Protein AF-A0A5C5FPB5-F1 (afdb_monomer_lite)

Organism: NCBI:txid5288

Secondary structure (DSSP, 8-state):
-HHHHHIIIIIHHHTB-SSHHHHHHHTSSSSPPSB-TTSHHHHHHHHHHHHHHT--HHHHHHHHHHHHHHHTT-HHHHS-----SHHHHHHHHHTT-HHHHHHHHHH----SSSPPPHHHHHHHHHHHHHHTT-HHHHHHHHHHHHHHHHHHT-HHHHHHHHHHHHHHHHH-----TT---------SS--HHHHHHHHHHHHHH-TTS-HHHHHHHHHHHHHHHHHHHS--GGGSSSS--S---------------STTHHHHHHHHHHHHHHHHHHTT-HHHHHHHHHHHHHHHHHS-TTT-HHHHHHHHHHHHGGGHHHHHHHHHHHHHHHHTS--HHHHHHHHHSS---HHHHHHHHHHHHHHHHHHT-HHHHHHHHHHHHHHHHHHH--HHHHHHHHHHHHHTHHHHHTS---TTHHHHHHHHHHHHHHHHHHHHHGGGS-HHHHHHHHHHHHHHHHHTT-HHHHHHHHHHHHHHHHHHHHHS-S-HHHHHHHHHHHHHHHHHHHHHHHHHHHHHHHHHHHHHHHHHHHHHHHHHHHHHHT-

Radius of gyration: 31.81 Å; chains: 1; bounding box: 80×72×95 Å

InterPro domains:
  IPR026000 Anaphase-promoting complex subunit 5 domain [PF12862] (95-169)
  IPR037679 Anaphase-promoting complex subunit 5 [PTHR12830] (118-334)

Structure (mmCIF, N/CA/C/O backbone):
data_AF-A0A5C5FPB5-F1
#
_entry.id   AF-A0A5C5FPB5-F1
#
loop_
_atom_site.group_PDB
_atom_site.id
_atom_site.type_symbol
_atom_site.label_atom_id
_atom_site.label_alt_id
_atom_site.label_comp_id
_atom_site.label_asym_id
_atom_site.label_entity_id
_atom_site.label_seq_id
_atom_site.pdbx_PDB_ins_code
_atom_site.Cartn_x
_atom_site.Cartn_y
_atom_site.Cartn_z
_atom_site.occupancy
_atom_site.B_iso_or_equiv
_atom_site.auth_seq_id
_atom_site.auth_comp_id
_atom_site.auth_asym_id
_atom_site.auth_atom_id
_atom_site.pdbx_PDB_model_num
ATOM 1 N N . MET A 1 1 ? -7.546 -26.804 40.940 1.00 67.00 1 MET A N 1
ATOM 2 C CA . MET A 1 1 ? -8.478 -25.765 40.457 1.00 67.00 1 MET A CA 1
ATOM 3 C C . MET A 1 1 ? -8.857 -24.824 41.592 1.00 67.00 1 MET A C 1
ATOM 5 O O . MET A 1 1 ? -8.476 -23.665 41.518 1.00 67.00 1 MET A O 1
ATOM 9 N N . ASP A 1 2 ? -9.492 -25.316 42.661 1.00 77.19 2 ASP A N 1
ATOM 10 C CA . ASP A 1 2 ? -10.016 -24.472 43.752 1.00 77.19 2 ASP A CA 1
ATOM 11 C C . ASP A 1 2 ? -8.972 -23.568 44.424 1.00 77.19 2 ASP A C 1
ATOM 13 O O . ASP A 1 2 ? -9.233 -22.382 44.590 1.00 77.19 2 ASP A O 1
ATOM 17 N N . GLU A 1 3 ? -7.766 -24.066 44.726 1.00 83.00 3 GLU A N 1
ATOM 18 C CA . GLU A 1 3 ? -6.701 -23.239 45.327 1.00 83.00 3 GLU A CA 1
ATOM 19 C C . GLU A 1 3 ? -6.194 -22.131 44.391 1.00 83.00 3 GLU A C 1
ATOM 21 O O . GLU A 1 3 ? -5.996 -20.996 44.818 1.00 83.00 3 GLU A O 1
ATOM 26 N N . ALA A 1 4 ? -6.026 -22.426 43.100 1.00 75.19 4 ALA A N 1
ATOM 27 C CA . ALA A 1 4 ? -5.543 -21.452 42.121 1.00 75.19 4 ALA A CA 1
ATOM 28 C C . ALA A 1 4 ? -6.598 -20.376 41.824 1.00 75.19 4 ALA A C 1
ATOM 30 O O . ALA A 1 4 ? -6.276 -19.191 41.742 1.00 75.19 4 ALA A O 1
ATOM 31 N N . LEU A 1 5 ? -7.870 -20.774 41.711 1.00 78.94 5 LEU A N 1
ATOM 32 C CA . LEU A 1 5 ? -8.979 -19.837 41.544 1.00 78.94 5 LEU A CA 1
ATOM 33 C C . LEU A 1 5 ? -9.144 -18.966 42.790 1.00 78.94 5 LEU A C 1
ATOM 35 O O . LEU A 1 5 ? -9.253 -17.750 42.662 1.00 78.94 5 LEU A O 1
ATOM 39 N N . HIS A 1 6 ? -9.069 -19.570 43.979 1.00 82.75 6 HIS A N 1
ATOM 40 C CA . HIS A 1 6 ? -9.089 -18.857 45.252 1.00 82.75 6 HIS A CA 1
ATOM 41 C C . HIS A 1 6 ? -7.954 -17.831 45.343 1.00 82.75 6 HIS A C 1
ATOM 43 O O . HIS A 1 6 ? -8.187 -16.687 45.735 1.00 82.75 6 HIS A O 1
ATOM 49 N N . TRP A 1 7 ? -6.740 -18.199 44.928 1.00 84.44 7 TRP A N 1
ATOM 50 C CA . TRP A 1 7 ? -5.609 -17.278 44.884 1.00 84.44 7 TRP A CA 1
ATOM 51 C C . TRP A 1 7 ? -5.889 -16.080 43.964 1.00 84.44 7 TRP A C 1
ATOM 53 O O . TRP A 1 7 ? -5.761 -14.930 44.382 1.00 84.44 7 TRP A O 1
ATOM 63 N N . VAL A 1 8 ? -6.353 -16.323 42.733 1.00 78.50 8 VAL A N 1
ATOM 64 C CA . VAL A 1 8 ? -6.643 -15.257 41.754 1.00 78.50 8 VAL A CA 1
ATOM 65 C C . VAL A 1 8 ? -7.788 -14.348 42.214 1.00 78.50 8 VAL A C 1
ATOM 67 O O . VAL A 1 8 ? -7.731 -13.133 42.011 1.00 78.50 8 VAL A O 1
ATOM 70 N N . THR A 1 9 ? -8.834 -14.896 42.836 1.00 78.81 9 THR A N 1
ATOM 71 C CA . THR A 1 9 ? -10.000 -14.102 43.244 1.00 78.81 9 THR A CA 1
ATOM 72 C C . THR A 1 9 ? -9.796 -13.377 44.567 1.00 78.81 9 THR A C 1
ATOM 74 O O . THR A 1 9 ? -10.288 -12.255 44.710 1.00 78.81 9 THR A O 1
ATOM 77 N N . ASN A 1 10 ? -9.085 -13.990 45.518 1.00 82.94 10 ASN A N 1
ATOM 78 C CA . ASN A 1 10 ? -9.003 -13.507 46.896 1.00 82.94 10 ASN A CA 1
ATOM 79 C C . ASN A 1 10 ? -7.610 -12.983 47.252 1.00 82.94 10 ASN A C 1
ATOM 81 O O . ASN A 1 10 ? -7.511 -11.865 47.750 1.00 82.94 10 ASN A O 1
ATOM 85 N N . GLU A 1 11 ? -6.536 -13.718 46.960 1.00 83.94 11 GLU A N 1
ATOM 86 C CA . GLU A 1 11 ? -5.175 -13.303 47.340 1.00 83.94 11 GLU A CA 1
ATOM 87 C C . GLU A 1 11 ? -4.583 -12.257 46.394 1.00 83.94 11 GLU A C 1
ATOM 89 O O . GLU A 1 11 ? -3.976 -11.291 46.841 1.00 83.94 11 GLU A O 1
ATOM 94 N N . ALA A 1 12 ? -4.825 -12.340 45.086 1.00 82.06 12 ALA A N 1
ATOM 95 C CA . ALA A 1 12 ? -4.321 -11.328 44.157 1.00 82.06 12 ALA A CA 1
ATOM 96 C C . ALA A 1 12 ? -4.892 -9.926 44.454 1.00 82.06 12 ALA A C 1
ATOM 98 O O . ALA A 1 12 ? -4.258 -8.913 44.157 1.00 82.06 12 ALA A O 1
ATOM 99 N N . ARG A 1 13 ? -6.075 -9.851 45.083 1.00 82.56 13 ARG A N 1
ATOM 100 C CA . ARG A 1 13 ? -6.677 -8.589 45.534 1.00 82.56 13 ARG A CA 1
ATOM 101 C C . ARG A 1 13 ? -5.964 -7.986 46.737 1.00 82.56 13 ARG A C 1
ATOM 103 O O . ARG A 1 13 ? -5.945 -6.766 46.838 1.00 82.56 13 ARG A O 1
ATOM 110 N N . THR A 1 14 ? -5.369 -8.796 47.615 1.00 84.44 14 THR A N 1
ATOM 111 C CA . THR A 1 14 ? -4.646 -8.293 48.797 1.00 84.44 14 THR A CA 1
ATOM 112 C C . THR A 1 14 ? -3.291 -7.684 48.435 1.00 84.44 14 THR A C 1
ATOM 114 O O . THR A 1 14 ? -2.722 -6.937 49.226 1.00 84.44 14 THR A O 1
ATOM 117 N N . LEU A 1 15 ? -2.805 -7.921 47.209 1.00 83.94 15 LEU A N 1
ATOM 118 C CA . LEU A 1 15 ? -1.592 -7.295 46.683 1.00 83.94 15 LEU A CA 1
ATOM 119 C C . LEU A 1 15 ? -1.744 -5.782 46.444 1.00 83.94 15 LEU A C 1
ATOM 121 O O . LEU A 1 15 ? -0.731 -5.092 46.347 1.00 83.94 15 LEU A O 1
ATOM 125 N N . VAL A 1 16 ? -2.977 -5.266 46.336 1.00 86.06 16 VAL A N 1
ATOM 126 C CA . VAL A 1 16 ? -3.274 -3.852 46.052 1.00 86.06 16 VAL A CA 1
ATOM 127 C C . VAL A 1 16 ? -4.204 -3.279 47.121 1.00 86.06 16 VAL A C 1
ATOM 129 O O . VAL A 1 16 ? -5.183 -3.914 47.502 1.00 86.06 16 VAL A O 1
ATOM 132 N N . ALA A 1 17 ? -3.952 -2.043 47.560 1.00 81.44 17 ALA A N 1
ATOM 133 C CA . ALA A 1 17 ? -4.809 -1.374 48.537 1.00 81.44 17 ALA A CA 1
ATOM 134 C C . ALA A 1 17 ? -6.282 -1.246 48.048 1.00 81.44 17 ALA A C 1
ATOM 136 O O . ALA A 1 17 ? -6.534 -0.805 46.909 1.00 81.44 17 ALA A O 1
ATOM 137 N N . PRO A 1 18 ? -7.275 -1.605 48.889 1.00 79.06 18 PRO A N 1
ATOM 138 C CA . PRO A 1 18 ? -8.690 -1.603 48.514 1.00 79.06 18 PRO A CA 1
ATOM 139 C C . PRO A 1 18 ? -9.267 -0.197 48.297 1.00 79.06 18 PRO A C 1
ATOM 141 O O . PRO A 1 18 ? -10.140 -0.032 47.432 1.00 79.06 18 PRO A O 1
ATOM 144 N N . SER A 1 19 ? -8.721 0.832 48.947 1.00 81.19 19 SER A N 1
ATOM 145 C CA . SER A 1 19 ? -9.036 2.244 48.701 1.00 81.19 19 SER A CA 1
ATOM 146 C C . SER A 1 19 ? -7.786 3.135 48.719 1.00 81.19 19 SER A C 1
ATOM 148 O O . SER A 1 19 ? -6.705 2.692 49.102 1.00 81.19 19 SER A O 1
ATOM 150 N N . ASP A 1 20 ? -7.933 4.378 48.252 1.00 76.94 20 ASP A N 1
ATOM 151 C CA . ASP A 1 20 ? -6.861 5.385 48.299 1.00 76.94 20 ASP A CA 1
ATOM 152 C C . ASP A 1 20 ? -6.576 5.795 49.763 1.00 76.94 20 ASP A C 1
ATOM 154 O O . ASP A 1 20 ? -5.428 6.023 50.133 1.00 76.94 20 ASP A O 1
ATOM 158 N N . ASP A 1 21 ? -7.605 5.798 50.620 1.00 76.75 21 ASP A N 1
ATOM 159 C CA . ASP A 1 21 ? -7.474 6.059 52.061 1.00 76.75 21 ASP A CA 1
ATOM 160 C C . ASP A 1 21 ? -6.740 4.910 52.779 1.00 76.75 21 ASP A C 1
ATOM 162 O O . ASP A 1 21 ? -5.916 5.143 53.672 1.00 76.75 21 ASP A O 1
ATOM 166 N N . ASP A 1 22 ? -6.973 3.669 52.329 1.00 71.88 22 ASP A N 1
ATOM 167 C CA . ASP A 1 22 ? -6.250 2.480 52.792 1.00 71.88 22 ASP A CA 1
ATOM 168 C C . ASP A 1 22 ? -4.789 2.493 52.331 1.00 71.88 22 ASP A C 1
ATOM 170 O O . ASP A 1 22 ? -3.917 2.011 53.039 1.00 71.88 22 ASP A O 1
ATOM 174 N N . GLU A 1 23 ? -4.476 3.074 51.171 1.00 72.31 23 GLU A N 1
ATOM 175 C CA . GLU A 1 23 ? -3.092 3.204 50.695 1.00 72.31 23 GLU A CA 1
ATOM 176 C C . GLU A 1 23 ? -2.267 4.107 51.628 1.00 72.31 23 GLU A C 1
ATOM 178 O O . GLU A 1 23 ? -1.117 3.795 51.947 1.00 72.31 23 GLU A O 1
ATOM 183 N N . VAL A 1 24 ? -2.874 5.178 52.150 1.00 71.88 24 VAL A N 1
ATOM 184 C CA . VAL A 1 24 ? -2.238 6.091 53.113 1.00 71.88 24 VAL A CA 1
ATOM 185 C C . VAL A 1 24 ? -2.107 5.452 54.499 1.00 71.88 24 VAL A C 1
ATOM 187 O O . VAL A 1 24 ? -1.063 5.583 55.137 1.00 71.88 24 VAL A O 1
ATOM 190 N N . THR A 1 25 ? -3.126 4.727 54.969 1.00 70.25 25 THR A N 1
ATOM 191 C CA . THR A 1 25 ? -3.086 4.058 56.285 1.00 70.25 25 THR A CA 1
ATOM 192 C C . THR A 1 25 ? -2.199 2.813 56.294 1.00 70.25 25 THR A C 1
ATOM 194 O O . THR A 1 25 ? -1.469 2.593 57.259 1.00 70.25 25 THR A O 1
ATOM 197 N N . LEU A 1 26 ? -2.173 2.033 55.212 1.00 65.50 26 LEU A N 1
ATOM 198 C CA . LEU A 1 26 ? -1.295 0.867 55.071 1.00 65.50 26 LEU A CA 1
ATOM 199 C C . LEU A 1 26 ? 0.171 1.253 54.837 1.00 65.50 26 LEU A C 1
ATOM 201 O O . LEU A 1 26 ? 1.062 0.477 55.163 1.00 65.50 26 LEU A O 1
ATOM 205 N N . SER A 1 27 ? 0.447 2.470 54.357 1.00 63.41 27 SER A N 1
ATOM 206 C CA . SER A 1 27 ? 1.814 3.017 54.328 1.00 63.41 27 SER A CA 1
ATOM 207 C C . SER A 1 27 ? 2.401 3.233 55.734 1.00 63.41 27 SER A C 1
ATOM 209 O O . SER A 1 27 ? 3.614 3.379 55.874 1.00 63.41 27 SER A O 1
ATOM 211 N N . LEU A 1 28 ? 1.559 3.251 56.776 1.00 69.19 28 LEU A N 1
ATOM 212 C CA . LEU A 1 28 ? 1.952 3.476 58.171 1.00 69.19 28 LEU A CA 1
ATOM 213 C C . LEU A 1 28 ? 2.033 2.180 59.003 1.00 69.19 28 LEU A C 1
ATOM 215 O O . LEU A 1 28 ? 2.631 2.200 60.080 1.00 69.19 28 LEU A O 1
ATOM 219 N N . HIS A 1 29 ? 1.483 1.056 58.521 1.00 58.50 29 HIS A N 1
ATOM 220 C CA . HIS A 1 29 ? 1.505 -0.236 59.217 1.00 58.50 29 HIS A CA 1
ATOM 221 C C . HIS A 1 29 ? 2.275 -1.308 58.422 1.00 58.50 29 HIS A C 1
ATOM 223 O O . HIS A 1 29 ? 1.871 -1.656 57.316 1.00 58.50 29 HIS A O 1
ATOM 229 N N . PRO A 1 30 ? 3.367 -1.878 58.967 1.00 68.56 30 PRO A N 1
ATOM 230 C CA . PRO A 1 30 ? 4.085 -2.959 58.306 1.00 68.56 30 PRO A CA 1
ATOM 231 C C . PRO A 1 30 ? 3.373 -4.321 58.464 1.00 68.56 30 PRO A C 1
ATOM 233 O O . PRO A 1 30 ? 2.925 -4.640 59.568 1.00 68.56 30 PRO A O 1
ATOM 236 N N . PRO A 1 31 ? 3.345 -5.161 57.407 1.00 62.97 31 PRO A N 1
ATOM 237 C CA . PRO A 1 31 ? 3.920 -4.915 56.082 1.00 62.97 31 PRO A CA 1
ATOM 238 C C . PRO A 1 31 ? 2.955 -4.137 55.159 1.00 62.97 31 PRO A C 1
ATOM 240 O O . PRO A 1 31 ? 1.788 -4.519 55.050 1.00 62.97 31 PRO A O 1
ATOM 243 N N . PRO A 1 32 ? 3.427 -3.086 54.458 1.00 63.94 32 PRO A N 1
ATOM 244 C CA . PRO A 1 32 ? 2.607 -2.400 53.467 1.00 63.94 32 PRO A CA 1
ATOM 245 C C . PRO A 1 32 ? 2.263 -3.353 52.308 1.00 63.94 32 PRO A C 1
ATOM 247 O O . PRO A 1 32 ? 3.053 -4.254 51.998 1.00 63.94 32 PRO A O 1
ATOM 250 N N . PRO A 1 33 ? 1.110 -3.164 51.640 1.00 70.25 33 PRO A N 1
ATOM 251 C CA . PRO A 1 33 ? 0.765 -3.923 50.450 1.00 70.25 33 PRO A CA 1
ATOM 252 C C . PRO A 1 33 ? 1.872 -3.766 49.398 1.00 70.25 33 PRO A C 1
ATOM 254 O O . PRO A 1 33 ? 2.423 -2.674 49.231 1.00 70.25 33 PRO A O 1
ATOM 257 N N . PRO A 1 34 ? 2.210 -4.842 48.674 1.00 76.38 34 PRO A N 1
ATOM 258 C CA . PRO A 1 34 ? 3.367 -4.853 47.788 1.00 76.38 34 PRO A CA 1
ATOM 259 C C . PRO A 1 34 ? 3.212 -3.926 46.577 1.00 76.38 34 PRO A C 1
ATOM 261 O O . PRO A 1 34 ? 4.221 -3.531 45.994 1.00 76.38 34 PRO A O 1
ATOM 264 N N . LEU A 1 35 ? 1.981 -3.571 46.180 1.00 85.62 35 LEU A N 1
ATOM 265 C CA . LEU A 1 35 ? 1.717 -2.748 4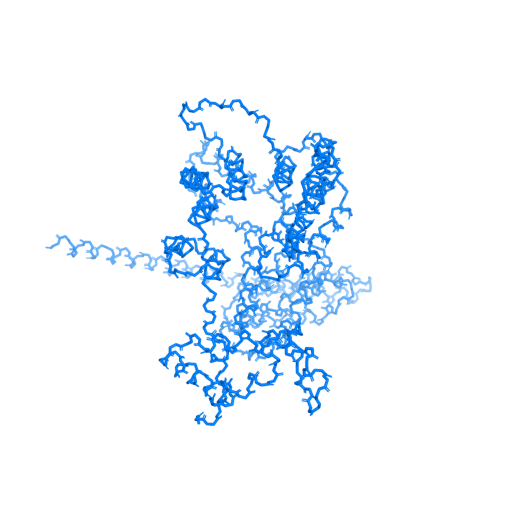5.001 1.00 85.62 35 LEU A CA 1
ATOM 266 C C . LEU A 1 35 ? 0.892 -1.499 45.326 1.00 85.62 35 LEU A C 1
ATOM 268 O O . LEU A 1 35 ? -0.227 -1.575 45.835 1.00 85.62 35 LEU A O 1
ATOM 272 N N . LEU A 1 36 ? 1.421 -0.347 44.905 1.00 83.81 36 LEU A N 1
ATOM 273 C CA . LEU A 1 36 ? 0.688 0.918 44.897 1.00 83.81 36 LEU A CA 1
ATOM 274 C C . LEU A 1 36 ? -0.495 0.838 43.931 1.00 83.81 36 LEU A C 1
ATOM 276 O O . LEU A 1 36 ? -0.374 0.341 42.805 1.00 83.81 36 LEU A O 1
ATOM 280 N N . ARG A 1 37 ? -1.631 1.396 44.330 1.00 83.56 37 ARG A N 1
ATOM 281 C CA . ARG A 1 37 ? -2.898 1.338 43.594 1.00 83.56 37 ARG A CA 1
ATOM 282 C C . ARG A 1 37 ? -2.861 2.137 42.297 1.00 83.56 37 ARG A C 1
ATOM 284 O O . ARG A 1 37 ? -3.472 1.727 41.307 1.00 83.56 37 ARG A O 1
ATOM 291 N N . ALA A 1 38 ? -2.135 3.253 42.307 1.00 82.25 38 ALA A N 1
ATOM 292 C CA . ALA A 1 38 ? -1.908 4.103 41.141 1.00 82.25 38 ALA A CA 1
ATOM 293 C C . ALA A 1 38 ? -0.776 3.594 40.230 1.00 82.25 38 ALA A C 1
ATOM 295 O O . ALA A 1 38 ? -0.598 4.116 39.126 1.00 82.25 38 ALA A O 1
ATOM 296 N N . SER A 1 39 ? -0.007 2.584 40.660 1.00 85.69 39 SER A N 1
ATOM 297 C CA . SER A 1 39 ? 1.022 1.999 39.801 1.00 85.69 39 SER A CA 1
ATOM 298 C C . SER A 1 39 ? 0.383 1.301 38.592 1.00 85.69 39 SER A C 1
ATOM 300 O O . SER A 1 39 ? -0.723 0.762 38.701 1.00 85.69 39 SER A O 1
ATOM 302 N N . PRO A 1 40 ? 1.069 1.243 37.435 1.00 81.12 40 PRO A N 1
ATOM 303 C CA . PRO A 1 40 ? 0.577 0.505 36.272 1.00 81.12 40 PRO A CA 1
ATOM 304 C C . PRO A 1 40 ? 0.219 -0.954 36.593 1.00 81.12 40 PRO A C 1
ATOM 306 O O . PRO A 1 40 ? -0.781 -1.466 36.091 1.00 81.12 40 PRO A O 1
ATOM 309 N N . LEU A 1 41 ? 0.996 -1.603 37.469 1.00 85.19 41 LEU A N 1
ATOM 310 C CA . LEU A 1 41 ? 0.765 -2.985 37.883 1.00 85.19 41 LEU A CA 1
ATOM 311 C C . LEU A 1 41 ? -0.443 -3.108 38.826 1.00 85.19 41 LEU A C 1
ATOM 313 O O . LEU A 1 41 ? -1.271 -3.995 38.641 1.00 85.19 41 LEU A O 1
ATOM 317 N N . GLY A 1 42 ? -0.611 -2.177 39.770 1.00 86.56 42 GLY A N 1
ATOM 318 C CA . GLY A 1 42 ? -1.796 -2.117 40.632 1.00 86.56 42 GLY A CA 1
ATOM 319 C C . GLY A 1 42 ? -3.088 -1.872 39.844 1.00 86.56 42 GLY A C 1
ATOM 320 O O . GLY A 1 42 ? -4.103 -2.528 40.085 1.00 86.56 42 GLY A O 1
ATOM 321 N N . LEU A 1 43 ? -3.044 -0.995 38.834 1.00 83.25 43 LEU A N 1
ATOM 322 C CA . LEU A 1 43 ? -4.158 -0.777 37.905 1.00 83.25 43 LEU A CA 1
ATOM 323 C C . LEU A 1 43 ? -4.487 -2.033 37.092 1.00 83.25 43 LEU A C 1
ATOM 325 O O . LEU A 1 43 ? -5.665 -2.343 36.901 1.00 83.25 43 LEU A O 1
ATOM 329 N N . PHE A 1 44 ? -3.466 -2.760 36.631 1.00 86.81 44 PHE A N 1
ATOM 330 C CA . PHE A 1 44 ? -3.646 -4.026 35.925 1.00 86.81 44 PHE A CA 1
ATOM 331 C C . PHE A 1 44 ? -4.332 -5.068 36.815 1.00 86.81 44 PHE A C 1
ATOM 333 O O . PHE A 1 44 ? -5.389 -5.571 36.440 1.00 86.81 44 PHE A O 1
ATOM 340 N N . VAL A 1 45 ? -3.799 -5.331 38.014 1.00 87.50 45 VAL A N 1
ATOM 341 C CA . VAL A 1 45 ? -4.361 -6.312 38.961 1.00 87.50 45 VAL A CA 1
ATOM 342 C C . VAL A 1 45 ? -5.809 -5.969 39.313 1.00 87.50 45 VAL A C 1
ATOM 344 O O . VAL A 1 45 ? -6.679 -6.836 39.249 1.00 87.50 45 VAL A O 1
ATOM 347 N N . ARG A 1 46 ? -6.115 -4.692 39.584 1.00 86.19 46 ARG A N 1
ATOM 348 C CA . ARG A 1 46 ? -7.490 -4.239 39.860 1.00 86.19 46 ARG A CA 1
ATOM 349 C C . ARG A 1 46 ? -8.425 -4.447 38.677 1.00 86.19 46 ARG A C 1
ATOM 351 O O . ARG A 1 46 ? -9.542 -4.927 38.859 1.00 86.19 46 ARG A O 1
ATOM 358 N N . ARG A 1 47 ? -7.993 -4.088 37.465 1.00 86.19 47 ARG A N 1
ATOM 359 C CA . ARG A 1 47 ? -8.801 -4.273 36.253 1.00 86.19 47 ARG A CA 1
ATOM 360 C C . ARG A 1 47 ? -9.078 -5.753 36.003 1.00 86.19 47 ARG A C 1
ATOM 362 O O . ARG A 1 47 ? -10.211 -6.098 35.673 1.00 86.19 47 ARG A O 1
ATOM 369 N N . THR A 1 48 ? -8.082 -6.612 36.188 1.00 84.81 48 THR A N 1
ATOM 370 C CA . THR A 1 48 ? -8.222 -8.064 36.040 1.00 84.81 48 THR A CA 1
ATOM 371 C C . THR A 1 48 ? -9.162 -8.632 37.100 1.00 84.81 48 THR A C 1
ATOM 373 O O . THR A 1 48 ? -10.101 -9.337 36.749 1.00 84.81 48 THR A O 1
ATOM 376 N N . ALA A 1 49 ? -9.005 -8.242 38.367 1.00 85.31 49 ALA A N 1
ATOM 377 C CA . ALA A 1 49 ? -9.871 -8.677 39.463 1.00 85.31 49 ALA A CA 1
ATOM 378 C C . ALA A 1 49 ? -11.335 -8.234 39.296 1.00 85.31 49 ALA A C 1
ATOM 380 O O . ALA A 1 49 ? -12.242 -8.986 39.656 1.00 85.31 49 ALA A O 1
ATOM 381 N N . LEU A 1 50 ? -11.571 -7.031 38.756 1.00 84.25 50 LEU A N 1
ATOM 382 C CA . LEU A 1 50 ? -12.909 -6.545 38.402 1.00 84.25 50 LEU A CA 1
ATOM 383 C C . LEU A 1 50 ? -13.492 -7.306 37.213 1.00 84.25 50 LEU A C 1
ATOM 385 O O . LEU A 1 50 ? -14.652 -7.695 37.261 1.00 84.25 50 LEU A O 1
ATOM 389 N N . SER A 1 51 ? -12.689 -7.543 36.173 1.00 84.50 51 SER A N 1
ATOM 390 C CA . SER A 1 51 ? -13.130 -8.301 34.996 1.00 84.50 51 SER A CA 1
ATOM 391 C C . SER A 1 51 ? -13.514 -9.726 35.391 1.00 84.50 51 SER A C 1
ATOM 393 O O . SER A 1 51 ? -14.552 -10.212 34.973 1.00 84.50 51 SER A O 1
ATOM 395 N N . PHE A 1 52 ? -12.726 -10.360 36.265 1.00 86.31 52 PHE A N 1
ATOM 396 C CA . PHE A 1 52 ? -12.996 -11.705 36.768 1.00 86.31 52 PHE A CA 1
ATOM 397 C C . PHE A 1 52 ? -14.253 -11.767 37.643 1.00 86.31 52 PHE A C 1
ATOM 399 O O . PHE A 1 52 ? -15.019 -12.716 37.552 1.00 86.31 52 PHE A O 1
ATOM 406 N N . ALA A 1 53 ? -14.500 -10.734 38.458 1.00 85.12 53 ALA A N 1
ATOM 407 C CA . ALA A 1 53 ? -15.704 -10.638 39.288 1.00 85.12 53 ALA A CA 1
ATOM 408 C C . ALA A 1 53 ? -16.999 -10.504 38.476 1.00 85.12 53 ALA A C 1
ATOM 410 O O . ALA A 1 53 ? -18.074 -10.770 39.003 1.00 85.12 53 ALA A O 1
ATOM 411 N N . GLN A 1 54 ? -16.894 -10.027 37.234 1.00 88.19 54 GLN A N 1
ATOM 412 C CA . GLN A 1 54 ? -18.019 -9.855 36.318 1.00 88.19 54 GLN A CA 1
ATOM 413 C C . GLN A 1 54 ? -18.300 -11.108 35.482 1.00 88.19 54 GLN A C 1
ATOM 415 O O . GLN A 1 54 ? -19.304 -11.127 34.775 1.00 88.19 54 GLN A O 1
ATOM 420 N N . LEU A 1 55 ? -17.432 -12.125 35.535 1.00 86.81 55 LEU A N 1
ATOM 421 C CA . LEU A 1 55 ? -17.643 -13.361 34.792 1.00 86.81 55 LEU A CA 1
ATOM 422 C C . LEU A 1 55 ? -18.774 -14.172 35.425 1.00 86.81 55 LEU A C 1
ATOM 424 O O . LEU A 1 55 ? -18.809 -14.387 36.637 1.00 86.81 55 LEU A O 1
ATOM 428 N N . GLU A 1 56 ? -19.676 -14.664 34.583 1.00 91.19 56 GLU A N 1
ATOM 429 C CA . GLU A 1 56 ? -20.601 -15.721 34.979 1.00 91.19 56 GLU A CA 1
ATOM 430 C C . GLU A 1 56 ? -19.833 -17.027 35.222 1.00 91.19 56 GLU A C 1
ATOM 432 O O . GLU A 1 56 ? -18.770 -17.252 34.643 1.00 91.19 56 GLU A O 1
ATOM 437 N N . PHE A 1 57 ? -20.389 -17.935 36.029 1.00 88.06 57 PHE A N 1
ATOM 438 C CA . PHE A 1 57 ? -19.740 -19.215 36.341 1.00 88.06 57 PHE A CA 1
ATOM 439 C C . PHE A 1 57 ? -19.356 -20.015 35.082 1.00 88.06 57 PHE A C 1
ATOM 441 O O . PHE A 1 57 ? -18.269 -20.586 35.014 1.00 88.06 57 PHE A O 1
ATOM 448 N N . SER A 1 58 ? -20.211 -20.002 34.054 1.00 88.38 58 SER A N 1
ATOM 449 C CA . SER A 1 58 ? -19.935 -20.603 32.741 1.00 88.38 58 SER A CA 1
ATOM 450 C C . SER A 1 58 ? -18.694 -19.996 32.075 1.00 88.38 58 SER A C 1
ATOM 452 O O . SER A 1 58 ? -17.814 -20.724 31.623 1.00 88.38 58 SER A O 1
ATOM 454 N N . GLN A 1 59 ? -18.578 -18.668 32.078 1.00 87.06 59 GLN A N 1
ATOM 455 C CA . GLN A 1 59 ? -17.446 -17.937 31.509 1.00 87.06 59 GLN A CA 1
ATOM 456 C C . GLN A 1 59 ? -16.159 -18.159 32.313 1.00 87.06 59 GLN A C 1
ATOM 458 O O . GLN A 1 59 ? -15.074 -18.226 31.738 1.00 87.06 59 GLN A O 1
ATOM 463 N N . THR A 1 60 ? -16.260 -18.307 33.638 1.00 88.38 60 THR A N 1
ATOM 464 C CA . THR A 1 60 ? -15.127 -18.673 34.497 1.00 88.38 60 THR A CA 1
ATOM 465 C C . THR A 1 60 ? -14.593 -20.066 34.157 1.00 88.38 60 THR A C 1
ATOM 467 O O . THR A 1 60 ? -13.377 -20.239 34.076 1.00 88.38 60 THR A O 1
ATOM 470 N N . LEU A 1 61 ? -15.476 -21.041 33.908 1.00 87.88 61 LEU A N 1
ATOM 471 C CA . LEU A 1 61 ? -15.080 -22.384 33.467 1.00 87.88 61 LEU A CA 1
ATOM 472 C C . LEU A 1 61 ? -14.426 -22.362 32.078 1.00 87.88 61 LEU A C 1
ATOM 474 O O . LEU A 1 61 ? -13.400 -23.010 31.880 1.00 87.88 61 LEU A O 1
ATOM 478 N N . GLU A 1 62 ? -14.968 -21.589 31.132 1.00 88.12 62 GLU A N 1
ATOM 479 C CA . GLU A 1 62 ? -14.355 -21.410 29.807 1.00 88.12 62 GLU A CA 1
ATOM 480 C C . GLU A 1 62 ? -12.963 -20.772 29.896 1.00 88.12 62 GLU A C 1
ATOM 482 O O . GLU A 1 62 ? -12.025 -21.224 29.235 1.00 88.12 62 GLU A O 1
ATOM 487 N N . TRP A 1 63 ? -12.814 -19.740 30.731 1.00 88.69 63 TRP A N 1
ATOM 488 C CA . TRP A 1 63 ? -11.528 -19.098 30.986 1.00 88.69 63 TRP A CA 1
ATOM 489 C C . TRP A 1 63 ? -10.522 -20.077 31.598 1.00 88.69 63 TRP A C 1
ATOM 491 O O . TRP A 1 63 ? -9.382 -20.132 31.141 1.00 88.69 63 TRP A O 1
ATOM 501 N N . TRP A 1 64 ? -10.943 -20.883 32.578 1.00 89.94 64 TRP A N 1
ATOM 502 C CA . TRP A 1 64 ? -10.086 -21.888 33.208 1.00 89.94 64 TRP A CA 1
ATOM 503 C C . TRP A 1 64 ? -9.631 -22.957 32.206 1.00 89.94 64 TRP A C 1
ATOM 505 O O . TRP A 1 64 ? -8.442 -23.242 32.114 1.00 89.94 64 TRP A O 1
ATOM 515 N N . GLY A 1 65 ? -10.540 -23.475 31.374 1.00 90.31 65 GLY A N 1
ATOM 516 C CA . GLY A 1 65 ? -10.182 -24.433 30.324 1.00 90.31 65 GLY A CA 1
ATOM 517 C C . GLY A 1 65 ? -9.282 -23.840 29.230 1.00 90.31 65 GLY A C 1
ATOM 518 O O . GLY A 1 65 ? -8.512 -24.556 28.592 1.00 90.31 65 GLY A O 1
ATOM 519 N N . ALA A 1 66 ? -9.347 -22.528 28.981 1.00 85.69 66 ALA A N 1
ATOM 520 C CA . ALA A 1 66 ? -8.369 -21.846 28.133 1.00 85.69 66 ALA A CA 1
ATOM 521 C C . ALA A 1 66 ? -7.007 -21.700 28.833 1.00 85.69 66 ALA A C 1
ATOM 523 O O . ALA A 1 66 ? -5.974 -21.891 28.197 1.00 85.69 66 ALA A O 1
ATOM 524 N N . PHE A 1 67 ? -7.001 -21.407 30.134 1.00 85.94 67 PHE A N 1
ATOM 525 C CA . PHE A 1 67 ? -5.786 -21.313 30.940 1.00 85.94 67 PHE A CA 1
ATOM 526 C C . PHE A 1 67 ? -5.038 -22.651 31.026 1.00 85.94 67 PHE A C 1
ATOM 528 O O . PHE A 1 67 ? -3.830 -22.670 30.812 1.00 85.94 67 PHE A O 1
ATOM 535 N N . GLU A 1 68 ? -5.737 -23.767 31.252 1.00 90.44 68 GLU A N 1
ATOM 536 C CA . GLU A 1 68 ? -5.128 -25.108 31.258 1.00 90.44 68 GLU A CA 1
ATOM 537 C C . GLU A 1 68 ? -4.465 -25.429 29.914 1.00 90.44 68 GLU A C 1
ATOM 539 O O . GLU A 1 68 ? -3.279 -25.747 29.873 1.00 90.44 68 GLU A O 1
ATOM 544 N N . ARG A 1 69 ? -5.179 -25.221 28.800 1.00 87.75 69 ARG A N 1
ATOM 545 C CA . ARG A 1 69 ? -4.614 -25.414 27.454 1.00 87.75 69 ARG A CA 1
ATOM 546 C C . ARG A 1 69 ? -3.392 -24.536 27.197 1.00 87.75 69 ARG A C 1
ATOM 548 O O . ARG A 1 69 ? -2.436 -24.979 26.569 1.00 87.75 69 ARG A O 1
ATOM 555 N N . TRP A 1 70 ? -3.408 -23.298 27.687 1.00 87.88 70 TRP A N 1
ATOM 556 C CA . TRP A 1 70 ? -2.251 -22.413 27.594 1.00 87.88 70 TRP A CA 1
ATOM 557 C C . TRP A 1 70 ? -1.049 -22.949 28.384 1.00 87.88 70 TRP A C 1
ATOM 559 O O . TRP A 1 70 ? 0.065 -22.949 27.859 1.00 87.88 70 TRP A O 1
ATOM 569 N N . CYS A 1 71 ? -1.265 -23.440 29.608 1.00 85.81 71 CYS A N 1
ATOM 570 C CA . CYS A 1 71 ? -0.225 -24.099 30.402 1.00 85.81 71 CYS A CA 1
ATOM 571 C C . CYS A 1 71 ? 0.336 -25.351 29.708 1.00 85.81 71 CYS A C 1
ATOM 573 O O . CYS A 1 71 ? 1.533 -25.611 29.818 1.00 85.81 71 CYS A O 1
ATOM 575 N N . ASP A 1 72 ? -0.492 -26.061 28.940 1.00 91.38 72 ASP A N 1
ATOM 576 C CA . ASP A 1 72 ? -0.089 -27.213 28.123 1.00 91.38 72 ASP A CA 1
ATOM 577 C C . ASP A 1 72 ? 0.659 -26.823 26.829 1.00 91.38 72 ASP A C 1
ATOM 579 O O . ASP A 1 72 ? 1.084 -27.689 26.062 1.00 91.38 72 ASP A O 1
ATOM 583 N N . GLY A 1 73 ? 0.857 -25.524 26.575 1.00 88.56 73 GLY A N 1
ATOM 584 C CA . GLY A 1 73 ? 1.596 -25.013 25.419 1.00 88.56 73 GLY A CA 1
ATOM 585 C C . GLY A 1 73 ? 0.744 -24.754 24.174 1.00 88.56 73 GLY A C 1
ATOM 586 O O . GLY A 1 73 ? 1.302 -24.494 23.106 1.00 88.56 73 GLY A O 1
ATOM 587 N N . ASP A 1 74 ? -0.589 -24.777 24.279 1.00 87.19 74 ASP A N 1
ATOM 588 C CA . ASP A 1 74 ? -1.476 -24.346 23.196 1.00 87.19 74 ASP A CA 1
ATOM 589 C C . ASP A 1 74 ? -1.390 -22.818 23.028 1.00 87.19 74 ASP A C 1
ATOM 591 O O . ASP A 1 74 ? -2.063 -22.035 23.709 1.00 87.19 74 ASP A O 1
ATOM 595 N N . ALA A 1 75 ? -0.538 -22.372 22.100 1.00 74.69 75 ALA A N 1
ATOM 596 C CA . ALA A 1 75 ? -0.370 -20.957 21.776 1.00 74.69 75 ALA A CA 1
ATOM 597 C C . ALA A 1 75 ? -1.689 -20.294 21.328 1.00 74.69 75 ALA A C 1
ATOM 599 O O . ALA A 1 75 ? -1.887 -19.104 21.581 1.00 74.69 75 ALA A O 1
ATOM 600 N N . ALA A 1 76 ? -2.624 -21.058 20.744 1.00 70.88 76 ALA A N 1
ATOM 601 C CA . ALA A 1 76 ? -3.930 -20.546 20.332 1.00 70.88 76 ALA A CA 1
ATOM 602 C C . ALA A 1 76 ? -4.863 -20.275 21.527 1.00 70.88 76 ALA A C 1
ATOM 604 O O . ALA A 1 76 ? -5.809 -19.498 21.408 1.00 70.88 76 ALA A O 1
ATOM 605 N N . ALA A 1 77 ? -4.597 -20.873 22.692 1.00 68.44 77 ALA A N 1
ATOM 606 C CA . ALA A 1 77 ? -5.300 -20.562 23.934 1.00 68.44 77 ALA A CA 1
ATOM 607 C C . ALA A 1 77 ? -4.745 -19.297 24.626 1.00 68.44 77 ALA A C 1
ATOM 609 O O . ALA A 1 77 ? -5.503 -18.589 25.293 1.00 68.44 77 ALA A O 1
ATOM 610 N N . ALA A 1 78 ? -3.455 -18.977 24.421 1.00 63.28 78 ALA A N 1
ATOM 611 C CA . ALA A 1 78 ? -2.806 -17.745 24.903 1.00 63.28 78 ALA A CA 1
ATOM 612 C C . ALA A 1 78 ? -3.399 -16.493 24.248 1.00 63.28 78 ALA A C 1
ATOM 614 O O . ALA A 1 78 ? -3.597 -15.447 24.874 1.00 63.28 78 ALA A O 1
ATOM 615 N N . GLU A 1 79 ? -3.682 -16.621 22.955 1.00 63.59 79 GLU A N 1
ATOM 616 C CA . GLU A 1 79 ? -4.310 -15.612 22.123 1.00 63.59 79 GLU A CA 1
ATOM 617 C C . GLU A 1 79 ? -5.818 -15.645 22.383 1.00 63.59 79 GLU A C 1
ATOM 619 O O . GLU A 1 79 ? -6.632 -15.969 21.523 1.00 63.59 79 GLU A O 1
ATOM 624 N N . GLY A 1 80 ? -6.198 -15.386 23.641 1.00 58.88 80 GLY A N 1
ATOM 625 C CA . GLY A 1 80 ? -7.590 -15.408 24.067 1.00 58.88 80 GLY A CA 1
ATOM 626 C C . GLY A 1 80 ? -8.461 -14.612 23.097 1.00 58.88 80 GLY A C 1
ATOM 627 O O . GLY A 1 80 ? -7.978 -13.679 22.454 1.00 58.88 80 GLY A O 1
ATOM 628 N N . LYS A 1 81 ? -9.756 -14.954 23.024 1.00 56.34 81 LYS A N 1
ATOM 629 C CA . LYS A 1 81 ? -10.812 -14.229 22.291 1.00 56.34 81 LYS A CA 1
ATOM 630 C C . LYS A 1 81 ? -10.958 -12.776 22.791 1.00 56.34 81 LYS A C 1
ATOM 632 O O . LYS A 1 81 ? -12.037 -12.318 23.146 1.00 56.34 81 LYS A O 1
ATOM 637 N N . ARG A 1 82 ? -9.911 -11.956 22.725 1.00 51.31 82 ARG A N 1
ATOM 638 C CA . ARG A 1 82 ? -10.062 -10.576 22.301 1.00 51.31 82 ARG A CA 1
ATOM 639 C C . ARG A 1 82 ? -10.513 -10.688 20.856 1.00 51.31 82 ARG A C 1
ATOM 641 O O . ARG A 1 82 ? -9.723 -10.528 19.932 1.00 51.31 82 ARG A O 1
ATOM 648 N N . ARG A 1 83 ? -11.806 -10.982 20.686 1.00 48.69 83 ARG A N 1
ATOM 649 C CA . ARG A 1 83 ? -12.601 -10.526 19.560 1.00 48.69 83 ARG A CA 1
ATOM 650 C C . ARG A 1 83 ? -12.414 -9.014 19.550 1.00 48.69 83 ARG A C 1
ATOM 652 O O . ARG A 1 83 ? -13.179 -8.239 20.103 1.00 48.69 83 ARG A O 1
ATOM 659 N N . ARG A 1 84 ? -11.281 -8.582 19.009 1.00 50.66 84 ARG A N 1
ATOM 660 C CA . ARG A 1 84 ? -11.223 -7.317 18.333 1.00 50.66 84 ARG A CA 1
ATOM 661 C C . ARG A 1 84 ? -12.198 -7.589 17.182 1.00 50.66 84 ARG A C 1
ATOM 663 O O . ARG A 1 84 ? -11.852 -8.306 16.256 1.00 50.66 84 ARG A O 1
ATOM 670 N N . GLU A 1 85 ? -13.432 -7.121 17.289 1.00 49.78 85 GLU A N 1
ATOM 671 C CA . GLU A 1 85 ? -14.394 -7.165 16.176 1.00 49.78 85 GLU A CA 1
ATOM 672 C C . GLU A 1 85 ? -14.072 -6.049 15.150 1.00 49.78 85 GLU A C 1
ATOM 674 O O . GLU A 1 85 ? -14.582 -6.030 14.039 1.00 49.78 85 GLU A O 1
ATOM 679 N N . GLY A 1 86 ? -13.113 -5.164 15.471 1.00 53.62 86 GLY A N 1
ATOM 680 C CA . GLY A 1 86 ? -12.523 -4.167 14.566 1.00 53.62 86 GLY A CA 1
ATOM 681 C C . GLY A 1 86 ? -11.554 -4.657 13.456 1.00 53.62 86 GLY A C 1
ATOM 682 O O . GLY A 1 86 ? -11.598 -4.087 12.366 1.00 53.62 86 GLY A O 1
ATOM 683 N N . PRO A 1 87 ? -10.659 -5.653 13.647 1.00 60.62 87 PRO A N 1
ATOM 684 C CA . PRO A 1 87 ? -9.740 -6.137 12.627 1.00 60.62 87 PRO A CA 1
ATOM 685 C C . PRO A 1 87 ? -10.416 -6.858 11.485 1.00 60.62 87 PRO A C 1
ATOM 687 O O . PRO A 1 87 ? -9.804 -6.865 10.436 1.00 60.62 87 PRO A O 1
ATOM 690 N N . ASP A 1 88 ? -11.612 -7.430 11.611 1.00 69.31 88 ASP A N 1
ATOM 691 C CA . ASP A 1 88 ? -12.192 -8.154 10.472 1.00 69.31 88 ASP A CA 1
ATOM 692 C C . ASP A 1 88 ? -12.562 -7.183 9.347 1.00 69.31 88 ASP A C 1
ATOM 694 O O . ASP A 1 88 ? -12.238 -7.432 8.188 1.00 69.31 88 ASP A O 1
ATOM 698 N N . PHE A 1 89 ? -13.109 -6.011 9.691 1.00 67.44 89 PHE A N 1
ATOM 699 C CA . PHE A 1 89 ? -13.362 -4.946 8.721 1.00 67.44 89 PHE A CA 1
ATOM 700 C C . PHE A 1 89 ? -12.063 -4.364 8.151 1.00 67.44 89 PHE A C 1
ATOM 702 O O . PHE A 1 89 ? -11.904 -4.268 6.934 1.00 67.44 89 PHE A O 1
ATOM 709 N N . ALA A 1 90 ? -11.109 -4.003 9.019 1.00 64.25 90 ALA A N 1
ATOM 710 C CA . ALA A 1 90 ? -9.826 -3.454 8.581 1.00 64.25 90 ALA A CA 1
ATOM 711 C C . ALA A 1 90 ? -9.039 -4.463 7.726 1.00 64.25 90 ALA A C 1
ATOM 713 O O . ALA A 1 90 ? -8.430 -4.086 6.732 1.00 64.25 90 ALA A O 1
ATOM 714 N N . ARG A 1 91 ? -9.097 -5.752 8.065 1.00 68.38 91 ARG A N 1
ATOM 715 C CA . ARG A 1 91 ? -8.471 -6.854 7.332 1.00 68.38 91 ARG A CA 1
ATOM 716 C C . ARG A 1 91 ? -9.158 -7.099 5.999 1.00 68.38 91 ARG A C 1
ATOM 718 O O . ARG A 1 91 ? -8.445 -7.229 5.014 1.00 68.38 91 ARG A O 1
ATOM 725 N N . ALA A 1 92 ? -10.490 -7.122 5.947 1.00 72.12 92 ALA A N 1
ATOM 726 C CA . ALA A 1 92 ? -11.228 -7.240 4.690 1.00 72.12 92 ALA A CA 1
ATOM 727 C C . ALA A 1 92 ? -10.883 -6.079 3.744 1.00 72.12 92 ALA A C 1
ATOM 729 O O . ALA A 1 92 ? -10.591 -6.304 2.572 1.00 72.12 92 ALA A O 1
ATOM 730 N N . ARG A 1 93 ? -10.795 -4.850 4.273 1.00 63.31 93 ARG A N 1
ATOM 731 C CA . ARG A 1 93 ? -10.369 -3.671 3.506 1.00 63.31 93 ARG A CA 1
ATOM 732 C C . ARG A 1 93 ? -8.910 -3.768 3.044 1.00 63.31 93 ARG A C 1
ATOM 734 O O . ARG A 1 93 ? -8.634 -3.539 1.872 1.00 63.31 93 ARG A O 1
ATOM 741 N N . LEU A 1 94 ? -7.987 -4.182 3.917 1.00 62.94 94 LEU A N 1
ATOM 742 C CA . LEU A 1 94 ? -6.577 -4.417 3.562 1.00 62.94 94 LEU A CA 1
ATOM 743 C C . LEU A 1 94 ? -6.413 -5.524 2.507 1.00 62.94 94 LEU A C 1
ATOM 745 O O . LEU A 1 94 ? -5.511 -5.456 1.678 1.00 62.94 94 LEU A O 1
ATOM 749 N N . GLN A 1 95 ? -7.277 -6.538 2.529 1.00 73.00 95 GLN A N 1
ATOM 750 C CA . GLN A 1 95 ? -7.317 -7.616 1.538 1.00 73.00 95 GLN A CA 1
ATOM 751 C C . GLN A 1 95 ? -8.017 -7.208 0.235 1.00 73.00 95 GLN A C 1
ATOM 753 O O . GLN A 1 95 ? -8.020 -8.000 -0.705 1.00 73.00 95 GLN A O 1
ATOM 758 N N . GLN A 1 96 ? -8.587 -5.998 0.174 1.00 67.69 96 GLN A N 1
ATOM 759 C CA . GLN A 1 96 ? -9.437 -5.529 -0.923 1.00 67.69 96 GLN A CA 1
ATOM 760 C C . GLN A 1 96 ? -10.621 -6.476 -1.193 1.00 67.69 96 GLN A C 1
ATOM 762 O O . GLN A 1 96 ? -11.097 -6.597 -2.320 1.00 67.69 96 GLN A O 1
ATOM 767 N N . ASP A 1 97 ? -11.110 -7.161 -0.154 1.00 73.06 97 ASP A N 1
ATOM 768 C CA . ASP A 1 97 ? -12.329 -7.963 -0.221 1.00 73.06 97 ASP A CA 1
ATOM 769 C C . ASP A 1 97 ? -13.532 -7.066 0.092 1.00 73.06 97 ASP A C 1
ATOM 771 O O . ASP A 1 97 ? -14.053 -7.013 1.211 1.00 73.06 97 ASP A O 1
ATOM 775 N N . TYR A 1 98 ? -13.938 -6.301 -0.920 1.00 71.62 98 TYR A N 1
ATOM 776 C CA . TYR A 1 98 ? -15.020 -5.321 -0.824 1.00 71.62 98 TYR A CA 1
ATOM 777 C C . TYR A 1 98 ? -16.363 -5.962 -0.469 1.00 71.62 98 TYR A C 1
ATOM 779 O O . TYR A 1 98 ? -17.163 -5.368 0.254 1.00 71.62 98 TYR A O 1
ATOM 787 N N . HIS A 1 99 ? -16.601 -7.200 -0.911 1.00 75.12 99 HIS A N 1
ATOM 788 C CA . HIS A 1 99 ? -17.802 -7.943 -0.545 1.00 75.12 99 HIS A CA 1
ATOM 789 C C . HIS A 1 99 ? -17.804 -8.293 0.942 1.00 75.12 99 HIS A C 1
ATOM 791 O O . HIS A 1 99 ? -18.790 -8.005 1.621 1.00 75.12 99 HIS A O 1
ATOM 797 N N . ALA A 1 100 ? -16.705 -8.843 1.465 1.00 73.94 100 ALA A N 1
ATOM 798 C CA . ALA A 1 100 ? -16.586 -9.127 2.890 1.00 73.94 100 ALA A CA 1
ATOM 799 C C . ALA A 1 100 ? -16.674 -7.845 3.729 1.00 73.94 100 ALA A C 1
ATOM 801 O O . ALA A 1 100 ? -17.406 -7.812 4.714 1.00 73.94 100 ALA A O 1
ATOM 802 N N . ALA A 1 101 ? -16.006 -6.762 3.319 1.00 71.25 101 ALA A N 1
ATOM 803 C CA . ALA A 1 101 ? -16.063 -5.480 4.019 1.00 71.25 101 ALA A CA 1
ATOM 804 C C . ALA A 1 101 ? -17.490 -4.905 4.052 1.00 71.25 101 ALA A C 1
ATOM 806 O O . ALA A 1 101 ? -17.940 -4.422 5.090 1.00 71.25 101 ALA A O 1
ATOM 807 N N . ARG A 1 102 ? -18.228 -5.002 2.941 1.00 75.06 102 ARG A N 1
ATOM 808 C CA . ARG A 1 102 ? -19.618 -4.543 2.832 1.00 75.06 102 ARG A CA 1
ATOM 809 C C . ARG A 1 102 ? -20.579 -5.372 3.678 1.00 75.06 102 ARG A C 1
ATOM 811 O O . ARG A 1 102 ? -21.441 -4.797 4.341 1.00 75.06 102 ARG A O 1
ATOM 818 N N . GLU A 1 103 ? -20.438 -6.695 3.676 1.00 79.38 103 GLU A N 1
ATOM 819 C CA . GLU A 1 103 ? -21.237 -7.575 4.536 1.00 79.38 103 GLU A CA 1
ATOM 820 C C . GLU A 1 103 ? -20.921 -7.336 6.011 1.00 79.38 103 GLU A C 1
ATOM 822 O O . GLU A 1 103 ? -21.843 -7.194 6.811 1.00 79.38 103 GLU A O 1
ATOM 827 N N . LEU A 1 104 ? -19.643 -7.148 6.358 1.00 74.88 104 LEU A N 1
ATOM 828 C CA . LEU A 1 104 ? -19.244 -6.765 7.707 1.00 74.88 104 LEU A CA 1
ATOM 829 C C . LEU A 1 104 ? -19.940 -5.465 8.114 1.00 74.88 104 LEU A C 1
ATOM 831 O O . LEU A 1 104 ? -20.668 -5.499 9.101 1.00 74.88 104 LEU A O 1
ATOM 835 N N . VAL A 1 105 ? -19.846 -4.389 7.309 1.00 73.56 105 VAL A N 1
ATOM 836 C CA . VAL A 1 105 ? -20.551 -3.094 7.507 1.00 73.56 105 VAL A CA 1
ATOM 837 C C . VAL A 1 105 ? -22.060 -3.261 7.703 1.00 73.56 105 VAL A C 1
ATOM 839 O O . VAL A 1 105 ? -22.639 -2.596 8.558 1.00 73.56 105 VAL A O 1
ATOM 842 N N . ARG A 1 106 ? -22.704 -4.174 6.969 1.00 73.31 106 ARG A N 1
ATOM 843 C CA . ARG A 1 106 ? -24.137 -4.479 7.128 1.00 73.31 106 ARG A CA 1
ATOM 844 C C . ARG A 1 106 ? -24.453 -5.211 8.431 1.00 73.31 106 ARG A C 1
ATOM 846 O O . ARG A 1 106 ? -25.522 -5.002 8.997 1.00 73.31 106 ARG A O 1
ATOM 853 N N . THR A 1 107 ? -23.535 -6.047 8.911 1.00 70.50 107 THR A N 1
ATOM 854 C CA . THR A 1 107 ? -23.686 -6.802 10.163 1.00 70.50 107 THR A CA 1
ATOM 855 C C . THR A 1 107 ? -23.341 -6.011 11.433 1.00 70.50 107 THR A C 1
ATOM 857 O O . THR A 1 107 ? -23.609 -6.518 12.518 1.00 70.50 107 THR A O 1
ATOM 860 N N . PHE A 1 108 ? -22.834 -4.769 11.335 1.00 66.69 108 PHE A N 1
ATOM 861 C CA . PHE A 1 108 ? -22.463 -3.873 12.462 1.00 66.69 108 PHE A CA 1
ATOM 862 C C . PHE A 1 108 ? -23.648 -3.379 13.347 1.00 66.69 108 PHE A C 1
ATOM 864 O O . PHE A 1 108 ? -23.626 -2.272 13.881 1.00 66.69 108 PHE A O 1
ATOM 871 N N . VAL A 1 109 ? -24.708 -4.169 13.536 1.00 55.59 109 VAL A N 1
ATOM 872 C CA . VAL A 1 109 ? -25.880 -3.836 14.379 1.00 55.59 109 VAL A CA 1
ATOM 873 C C . VAL A 1 109 ? -25.598 -4.210 15.858 1.00 55.59 109 VAL A C 1
ATOM 875 O O . VAL A 1 109 ? -24.904 -5.193 16.110 1.00 55.59 109 VAL A O 1
ATOM 878 N N . PRO A 1 110 ? -26.069 -3.428 16.860 1.00 50.62 110 PRO A N 1
ATOM 879 C CA . PRO A 1 110 ? -25.319 -3.124 18.077 1.00 50.62 110 PRO A CA 1
ATOM 880 C C . PRO A 1 110 ? -25.495 -4.200 19.150 1.00 50.62 110 PRO A C 1
ATOM 882 O O . PRO A 1 110 ? -26.493 -4.220 19.873 1.00 50.62 110 PRO A O 1
ATOM 885 N N . ALA A 1 111 ? -24.499 -5.062 19.320 1.00 43.97 111 ALA A N 1
ATOM 886 C CA . ALA A 1 111 ? -24.439 -5.975 20.455 1.00 43.97 111 ALA A CA 1
ATOM 887 C C . ALA A 1 111 ? -23.702 -5.320 21.638 1.00 43.97 111 ALA A C 1
ATOM 889 O O . ALA A 1 111 ? -22.676 -5.790 22.108 1.00 43.97 111 ALA A O 1
ATOM 890 N N . GLY A 1 112 ? -24.275 -4.232 22.158 1.00 47.34 112 GLY A N 1
ATOM 891 C CA . GLY A 1 112 ? -24.098 -3.818 23.553 1.00 47.34 112 GLY A CA 1
ATOM 892 C C . GLY A 1 112 ? -22.709 -3.371 24.031 1.00 47.34 112 GLY A C 1
ATOM 893 O O . GLY A 1 112 ? -22.568 -3.178 25.240 1.00 47.34 112 GLY A O 1
ATOM 894 N N . GLN A 1 113 ? -21.696 -3.159 23.178 1.00 46.97 113 GLN A N 1
ATOM 895 C CA . GLN A 1 113 ? -20.332 -2.971 23.685 1.00 46.97 113 GLN A CA 1
ATOM 896 C C . GLN A 1 113 ? -19.540 -1.851 22.999 1.00 46.97 113 GLN A C 1
ATOM 898 O O . GLN A 1 113 ? -18.657 -2.109 22.206 1.00 46.97 113 GLN A O 1
ATOM 903 N N . ARG A 1 114 ? -19.765 -0.579 23.388 1.00 47.84 114 ARG A N 1
ATOM 904 C CA . ARG A 1 114 ? -18.951 0.596 22.954 1.00 47.84 114 ARG A CA 1
ATOM 905 C C . ARG A 1 114 ? -18.563 0.551 21.458 1.00 47.84 114 ARG A C 1
ATOM 907 O O . ARG A 1 114 ? -17.433 0.868 21.088 1.00 47.84 114 ARG A O 1
ATOM 914 N N . ASP A 1 115 ? -19.522 0.141 20.640 1.00 50.81 115 ASP A N 1
ATOM 915 C CA . ASP A 1 115 ? -19.344 -0.136 19.223 1.00 50.81 115 ASP A CA 1
ATOM 916 C C . ASP A 1 115 ? -19.269 1.150 18.390 1.00 50.81 115 ASP A C 1
ATOM 918 O O . ASP A 1 115 ? -19.768 2.203 18.819 1.00 50.81 115 ASP A O 1
ATOM 922 N N . PRO A 1 116 ? -18.655 1.088 17.191 1.00 57.28 116 PRO A N 1
ATOM 923 C CA . PRO A 1 116 ? -18.694 2.174 16.227 1.00 57.28 116 PRO A CA 1
ATOM 924 C C . PRO A 1 116 ? -20.141 2.567 15.944 1.00 57.28 116 PRO A C 1
ATOM 926 O O . PRO A 1 116 ? -21.007 1.761 15.617 1.00 57.28 116 PRO A O 1
ATOM 929 N N . THR A 1 117 ? -20.399 3.851 16.125 1.00 74.75 117 THR A N 1
ATOM 930 C CA . THR A 1 117 ? -21.728 4.446 16.016 1.00 74.75 117 THR A CA 1
ATOM 931 C C . THR A 1 117 ? -22.326 4.255 14.613 1.00 74.75 117 THR A C 1
ATOM 933 O O . THR A 1 117 ? -21.591 4.218 13.626 1.00 74.75 117 THR A O 1
ATOM 936 N N . ALA A 1 118 ? -23.657 4.175 14.487 1.00 79.88 118 ALA A N 1
ATOM 937 C CA . ALA A 1 118 ? -24.331 3.958 13.197 1.00 79.88 118 ALA A CA 1
ATOM 938 C C . ALA A 1 118 ? -23.886 4.956 12.104 1.00 79.88 118 ALA A C 1
ATOM 940 O O . ALA A 1 118 ? -23.745 4.584 10.938 1.00 79.88 118 ALA A O 1
ATOM 941 N N . GLN A 1 119 ? -23.576 6.205 12.480 1.00 85.38 119 GLN A N 1
ATOM 942 C CA . GLN A 1 119 ? -23.027 7.195 11.551 1.00 85.38 119 GLN A CA 1
ATOM 943 C C . GLN A 1 119 ? -21.638 6.826 10.997 1.00 85.38 119 GLN A C 1
ATOM 945 O O . GLN A 1 119 ? -21.347 7.123 9.840 1.00 85.38 119 GLN A O 1
ATOM 950 N N . GLN A 1 120 ? -20.787 6.155 11.778 1.00 84.00 120 GLN A N 1
ATOM 951 C CA . GLN A 1 120 ? -19.466 5.701 11.331 1.00 84.00 120 GLN A CA 1
ATOM 952 C C . GLN A 1 120 ? -19.575 4.516 10.367 1.00 84.00 120 GLN A C 1
ATOM 954 O O . GLN A 1 120 ? -18.856 4.486 9.372 1.00 84.00 120 GLN A O 1
ATOM 959 N N . ALA A 1 121 ? -20.505 3.586 10.604 1.00 84.31 121 ALA A N 1
ATOM 960 C CA . ALA A 1 121 ? -20.756 2.473 9.688 1.00 84.31 121 ALA A CA 1
ATOM 961 C C . ALA A 1 121 ? -21.231 2.968 8.308 1.00 84.31 121 ALA A C 1
ATOM 963 O O . ALA A 1 121 ? -20.692 2.554 7.282 1.00 84.31 121 ALA A O 1
ATOM 964 N N . LEU A 1 122 ? -22.173 3.919 8.276 1.00 87.88 122 LEU A N 1
ATOM 965 C CA . LEU A 1 122 ? -22.640 4.538 7.027 1.00 87.88 122 LEU A CA 1
ATOM 966 C C . LEU A 1 122 ? -21.534 5.334 6.318 1.00 87.88 122 LEU A C 1
ATOM 968 O O . LEU A 1 122 ? -21.419 5.275 5.095 1.00 87.88 122 LEU A O 1
ATOM 972 N N . LEU A 1 123 ? -20.682 6.037 7.071 1.00 89.12 123 LEU A N 1
ATOM 973 C CA . LEU A 1 123 ? -19.511 6.712 6.508 1.00 89.12 123 LEU A CA 1
ATOM 974 C C . LEU A 1 123 ? -18.522 5.712 5.885 1.00 89.12 123 LEU A C 1
ATOM 976 O O . LEU A 1 123 ? -18.000 5.966 4.802 1.00 89.12 123 LEU A O 1
ATOM 980 N N . HIS A 1 124 ? -18.276 4.572 6.533 1.00 86.31 124 HIS A N 1
ATOM 981 C CA . HIS A 1 124 ? -17.413 3.518 5.992 1.00 86.31 124 HIS A CA 1
ATOM 982 C C . HIS A 1 124 ? -18.012 2.858 4.747 1.00 86.31 124 HIS A C 1
ATOM 984 O O . HIS A 1 124 ? -17.280 2.595 3.796 1.00 86.31 124 HIS A O 1
ATOM 990 N N . LEU A 1 125 ? -19.333 2.655 4.705 1.00 87.19 125 LEU A N 1
ATOM 991 C CA . LEU A 1 125 ? -20.016 2.201 3.493 1.00 87.19 125 LEU A CA 1
ATOM 992 C C . LEU A 1 125 ? -19.816 3.193 2.341 1.00 87.19 125 LEU A C 1
ATOM 994 O O . LEU A 1 125 ? -19.477 2.788 1.234 1.00 87.19 125 LEU A O 1
ATOM 998 N N . ALA A 1 126 ? -19.979 4.492 2.609 1.00 91.19 126 ALA A N 1
ATOM 999 C CA . ALA A 1 126 ? -19.762 5.531 1.608 1.00 91.19 126 ALA A CA 1
ATOM 1000 C C . ALA A 1 126 ? -18.312 5.557 1.094 1.00 91.19 126 ALA A C 1
ATOM 1002 O O . ALA A 1 126 ? -18.093 5.814 -0.087 1.00 91.19 126 ALA A O 1
ATOM 1003 N N . LEU A 1 127 ? -17.328 5.278 1.958 1.00 87.12 127 LEU A N 1
ATOM 1004 C CA . LEU A 1 127 ? -15.923 5.141 1.559 1.00 87.12 127 LEU A CA 1
ATOM 1005 C C . LEU A 1 127 ? -15.706 3.939 0.637 1.00 87.12 127 LEU A C 1
ATOM 1007 O O . LEU A 1 127 ? -15.070 4.099 -0.398 1.00 87.12 127 LEU A O 1
ATOM 1011 N N . ILE A 1 128 ? -16.267 2.774 0.971 1.00 83.94 128 ILE A N 1
ATOM 1012 C CA . ILE A 1 128 ? -16.153 1.564 0.141 1.00 83.94 128 ILE A CA 1
ATOM 1013 C C . ILE A 1 128 ? -16.768 1.793 -1.239 1.00 83.94 128 ILE A C 1
ATOM 1015 O O . ILE A 1 128 ? -16.115 1.569 -2.250 1.00 83.94 128 ILE A O 1
ATOM 1019 N N . GLU A 1 129 ? -17.991 2.321 -1.297 1.00 86.75 129 GLU A N 1
ATOM 1020 C CA . GLU A 1 129 ? -18.662 2.596 -2.574 1.00 86.75 129 GLU A CA 1
ATOM 1021 C C . GLU A 1 129 ? -17.924 3.691 -3.377 1.00 86.75 129 GLU A C 1
ATOM 1023 O O . GLU A 1 129 ? -17.946 3.684 -4.606 1.00 86.75 129 GLU A O 1
ATOM 1028 N N . HIS A 1 130 ? -17.232 4.627 -2.711 1.00 88.56 130 HIS A N 1
ATOM 1029 C CA . HIS A 1 130 ? -16.363 5.602 -3.378 1.00 88.56 130 HIS A CA 1
ATOM 1030 C C . HIS A 1 130 ? -15.112 4.947 -3.982 1.00 88.56 130 HIS A C 1
ATOM 1032 O O . HIS A 1 130 ? -14.763 5.265 -5.120 1.00 88.56 130 HIS A O 1
ATOM 1038 N N . GLU A 1 131 ? -14.457 4.048 -3.240 1.00 83.94 131 GLU A N 1
ATOM 1039 C CA . GLU A 1 131 ? -13.290 3.280 -3.694 1.00 83.94 131 GLU A CA 1
ATOM 1040 C C . GLU A 1 131 ? -13.652 2.352 -4.874 1.00 83.94 131 GLU A C 1
ATOM 1042 O O . GLU A 1 131 ? -12.891 2.273 -5.838 1.00 83.94 131 GLU A O 1
ATOM 1047 N N . ASP A 1 132 ? -14.849 1.754 -4.862 1.00 81.50 132 ASP A N 1
ATOM 1048 C CA . ASP A 1 132 ? -15.381 0.899 -5.940 1.00 81.50 132 ASP A CA 1
ATOM 1049 C C . ASP A 1 132 ? -15.840 1.681 -7.191 1.00 81.50 132 ASP A C 1
ATOM 1051 O O . ASP A 1 132 ? -16.184 1.091 -8.219 1.00 81.50 132 ASP A O 1
ATOM 1055 N N . GLY A 1 133 ? -15.876 3.018 -7.131 1.00 85.50 133 GLY A N 1
ATOM 1056 C CA . GLY A 1 133 ? -16.390 3.871 -8.210 1.00 85.50 133 GLY A CA 1
ATOM 1057 C C . GLY A 1 133 ? -17.923 3.928 -8.300 1.00 85.50 133 GLY A C 1
ATOM 1058 O O . GLY A 1 133 ? -18.469 4.513 -9.236 1.00 85.50 133 GLY A O 1
ATOM 1059 N N . GLY A 1 134 ? -18.634 3.366 -7.319 1.00 89.25 134 GLY A N 1
ATOM 1060 C CA . GLY A 1 134 ? -20.082 3.471 -7.133 1.00 89.25 134 GLY A CA 1
ATOM 1061 C C . GLY A 1 134 ? -20.505 4.837 -6.584 1.00 89.25 134 GLY A C 1
ATOM 1062 O O . GLY A 1 134 ? -21.117 4.925 -5.520 1.00 89.25 134 GLY A O 1
ATOM 1063 N N . TYR A 1 135 ? -20.189 5.926 -7.293 1.00 91.94 135 TYR A N 1
ATOM 1064 C CA . TYR A 1 135 ? -20.332 7.297 -6.779 1.00 91.94 135 TYR A CA 1
ATOM 1065 C C . TYR A 1 135 ? -21.765 7.678 -6.374 1.00 91.94 135 TYR A C 1
ATOM 1067 O O . TYR A 1 135 ? -21.951 8.395 -5.388 1.00 91.94 135 TYR A O 1
ATOM 1075 N N . ASP A 1 136 ? -22.783 7.169 -7.071 1.00 89.38 136 ASP A N 1
ATOM 1076 C CA . ASP A 1 136 ? -24.188 7.403 -6.714 1.00 89.38 136 ASP A CA 1
ATOM 1077 C C . ASP A 1 136 ? -24.564 6.725 -5.387 1.00 89.38 136 ASP A C 1
ATOM 1079 O O . ASP A 1 136 ? -25.187 7.345 -4.521 1.00 89.38 136 ASP A O 1
ATOM 1083 N N . ALA A 1 137 ? -24.134 5.475 -5.189 1.00 89.25 137 ALA A N 1
ATOM 1084 C CA . ALA A 1 137 ? -24.353 4.740 -3.944 1.00 89.25 137 ALA A CA 1
ATOM 1085 C C . ALA A 1 137 ? -23.588 5.386 -2.779 1.00 89.25 137 ALA A C 1
ATOM 1087 O O . ALA A 1 137 ? -24.152 5.580 -1.699 1.00 89.25 137 ALA A O 1
ATOM 1088 N N . ALA A 1 138 ? -22.347 5.815 -3.027 1.00 92.50 138 ALA A N 1
ATOM 1089 C CA . ALA A 1 138 ? -21.539 6.552 -2.062 1.00 92.50 138 ALA A CA 1
ATOM 1090 C C . ALA A 1 138 ? -22.222 7.856 -1.620 1.00 92.50 138 ALA A C 1
ATOM 1092 O O . ALA A 1 138 ? -22.259 8.164 -0.430 1.00 92.50 138 ALA A O 1
ATOM 1093 N N . ARG A 1 139 ? -22.818 8.611 -2.555 1.00 93.38 139 ARG A N 1
ATOM 1094 C CA . ARG A 1 139 ? -23.560 9.848 -2.253 1.00 93.38 139 ARG A CA 1
ATOM 1095 C C . ARG A 1 139 ? -24.790 9.600 -1.387 1.00 93.38 139 ARG A C 1
ATOM 1097 O O . ARG A 1 139 ? -25.014 10.368 -0.453 1.00 93.38 139 ARG A O 1
ATOM 1104 N N . LEU A 1 140 ? -25.561 8.552 -1.677 1.00 92.06 140 LEU A N 1
ATOM 1105 C CA . LEU A 1 140 ? -26.738 8.184 -0.885 1.00 92.06 140 LEU A CA 1
ATOM 1106 C C . LEU A 1 140 ? -26.347 7.800 0.547 1.00 92.06 140 LEU A C 1
ATOM 1108 O O . LEU A 1 140 ? -26.885 8.370 1.496 1.00 92.06 140 LEU A O 1
ATOM 1112 N N . ALA A 1 141 ? -25.355 6.917 0.700 1.00 91.19 141 ALA A N 1
ATOM 1113 C CA . ALA A 1 141 ? -24.846 6.511 2.009 1.00 91.19 141 ALA A CA 1
ATOM 1114 C C . ALA A 1 141 ? -24.287 7.707 2.804 1.00 91.19 141 ALA A C 1
ATOM 1116 O O . ALA A 1 141 ? -24.492 7.816 4.012 1.00 91.19 141 ALA A O 1
ATOM 1117 N N . LEU A 1 142 ? -23.628 8.651 2.124 1.00 94.19 142 LEU A N 1
ATOM 1118 C CA . LEU A 1 142 ? -23.066 9.851 2.739 1.00 94.19 142 LEU A CA 1
ATOM 1119 C C . LEU A 1 142 ? -24.126 10.877 3.169 1.00 94.19 142 LEU A C 1
ATOM 1121 O O . LEU A 1 142 ? -23.964 11.534 4.202 1.00 94.19 142 LEU A O 1
ATOM 1125 N N . ASP A 1 143 ? -25.198 11.041 2.388 1.00 93.75 143 ASP A N 1
ATOM 1126 C CA . ASP A 1 143 ? -26.347 11.878 2.752 1.00 93.75 143 ASP A CA 1
ATOM 1127 C C . ASP A 1 143 ? -27.024 11.333 4.024 1.00 93.75 143 ASP A C 1
ATOM 1129 O O . ASP A 1 143 ? -27.306 12.105 4.948 1.00 93.75 143 ASP A O 1
ATOM 1133 N N . GLU A 1 144 ? -27.183 10.009 4.120 1.00 92.12 144 GLU A N 1
ATOM 1134 C CA . GLU A 1 144 ? -27.730 9.333 5.299 1.00 92.12 144 GLU A CA 1
ATOM 1135 C C . GLU A 1 144 ? -26.795 9.450 6.515 1.00 92.12 144 GLU A C 1
ATOM 1137 O O . GLU A 1 144 ? -27.226 9.889 7.585 1.00 92.12 144 GLU A O 1
ATOM 1142 N N . ALA A 1 145 ? -25.493 9.188 6.344 1.00 92.62 145 ALA A N 1
ATOM 1143 C CA . ALA A 1 145 ? -24.485 9.367 7.395 1.00 92.62 145 ALA A CA 1
ATOM 1144 C C . ALA A 1 145 ? -24.491 10.801 7.950 1.00 92.62 145 ALA A C 1
ATOM 1146 O O . ALA A 1 145 ? -24.473 11.013 9.164 1.00 92.62 145 ALA A O 1
ATOM 1147 N N . THR A 1 146 ? -24.591 11.801 7.067 1.00 93.25 146 THR A N 1
ATOM 1148 C CA . THR A 1 146 ? -24.663 13.218 7.450 1.00 93.25 146 THR A CA 1
ATOM 1149 C C . THR A 1 146 ? -25.925 13.515 8.260 1.00 93.25 146 THR A C 1
ATOM 1151 O O . THR A 1 146 ? -25.875 14.291 9.218 1.00 93.25 146 THR A O 1
ATOM 1154 N N . GLN A 1 147 ? -27.066 12.931 7.888 1.00 92.56 147 GLN A N 1
ATOM 1155 C CA . GLN A 1 147 ? -28.320 13.107 8.617 1.00 92.56 147 GLN A CA 1
ATOM 1156 C C . GLN A 1 147 ? -28.225 12.517 10.029 1.00 92.56 147 GLN A C 1
ATOM 1158 O O . GLN A 1 147 ? -28.526 13.227 10.990 1.00 92.56 147 GLN A O 1
ATOM 1163 N N . VAL A 1 148 ? -27.732 11.282 10.165 1.00 88.94 148 VAL A N 1
ATOM 1164 C CA . VAL A 1 148 ? -27.563 10.611 11.467 1.00 88.94 148 VAL A CA 1
ATOM 1165 C C . VAL A 1 148 ? -26.543 11.350 12.341 1.00 88.94 148 VAL A C 1
ATOM 1167 O O . VAL A 1 148 ? -26.794 11.620 13.518 1.00 88.94 148 VAL A O 1
ATOM 1170 N N . ALA A 1 149 ? -25.422 11.785 11.764 1.00 90.12 149 ALA A N 1
ATOM 1171 C CA . ALA A 1 149 ? -24.411 12.548 12.491 1.00 90.12 149 ALA A CA 1
ATOM 1172 C C . ALA A 1 149 ? -24.948 13.905 12.990 1.00 90.12 149 ALA A C 1
ATOM 1174 O O . ALA A 1 149 ? -24.601 14.332 14.092 1.00 90.12 149 ALA A O 1
ATOM 1175 N N . ARG A 1 150 ? -25.851 14.566 12.245 1.00 92.00 150 ARG A N 1
ATOM 1176 C CA . ARG A 1 150 ? -26.538 15.789 12.710 1.00 92.00 150 ARG A CA 1
ATOM 1177 C C . ARG A 1 150 ? -27.500 15.515 13.856 1.00 92.00 150 ARG A C 1
ATOM 1179 O O . ARG A 1 150 ? -27.567 16.332 14.767 1.00 92.00 150 ARG A O 1
ATOM 1186 N N . THR A 1 151 ? -28.234 14.402 13.813 1.00 89.94 151 THR A N 1
ATOM 1187 C CA . THR A 1 151 ? -29.163 14.045 14.895 1.00 89.94 151 THR A CA 1
ATOM 1188 C C . THR A 1 151 ? -28.430 13.698 16.186 1.00 89.94 151 THR A C 1
ATOM 1190 O O . THR A 1 151 ? -28.906 14.046 17.260 1.00 89.94 151 THR A O 1
ATOM 1193 N N . VAL A 1 152 ? -27.256 13.067 16.083 1.00 87.44 152 VAL A N 1
ATOM 1194 C CA . VAL A 1 152 ? -26.413 12.705 17.235 1.00 87.44 152 VAL A CA 1
ATOM 1195 C C . VAL A 1 152 ? -25.547 13.884 17.709 1.00 87.44 152 VAL A C 1
ATOM 1197 O O . VAL A 1 152 ? -25.140 13.926 18.866 1.00 87.44 152 VAL A O 1
ATOM 1200 N N . GLY A 1 153 ? -25.277 14.865 16.841 1.00 87.06 153 GLY A N 1
ATOM 1201 C CA . GLY A 1 153 ? -24.377 15.984 17.136 1.00 87.06 153 GLY A CA 1
ATOM 1202 C C . GLY A 1 153 ? -22.889 15.623 17.029 1.00 87.06 153 GLY A C 1
ATOM 1203 O O . GLY A 1 153 ? -22.050 16.290 17.634 1.00 87.06 153 GLY A O 1
ATOM 1204 N N . ASP A 1 154 ? -22.544 14.583 16.264 1.00 86.69 154 ASP A N 1
ATOM 1205 C CA . ASP A 1 154 ? -21.165 14.121 16.071 1.00 86.69 154 ASP A CA 1
ATOM 1206 C C . ASP A 1 154 ? -20.419 15.021 15.074 1.00 86.69 154 ASP A C 1
ATOM 1208 O O . ASP A 1 154 ? -20.441 14.826 13.855 1.00 86.69 154 ASP A O 1
ATOM 1212 N N . SER A 1 155 ? -19.746 16.044 15.601 1.00 86.50 155 SER A N 1
ATOM 1213 C CA . SER A 1 155 ? -18.980 17.000 14.796 1.00 86.50 155 SER A CA 1
ATOM 1214 C C . SER A 1 155 ? -17.799 16.363 14.051 1.00 86.50 155 SER A C 1
ATOM 1216 O O . SER A 1 155 ? -17.438 16.839 12.970 1.00 86.50 155 SER A O 1
ATOM 1218 N N . GLY A 1 156 ? -17.231 15.273 14.579 1.00 84.56 156 GLY A N 1
ATOM 1219 C CA . GLY A 1 156 ? -16.138 14.534 13.950 1.00 84.56 156 GLY A CA 1
ATOM 1220 C C . GLY A 1 156 ? -16.609 13.842 12.676 1.00 84.56 156 GLY A C 1
ATOM 1221 O O . GLY A 1 156 ? -16.069 14.108 11.596 1.00 84.56 156 GLY A O 1
ATOM 1222 N N . CYS A 1 157 ? -17.674 13.042 12.790 1.00 87.38 157 CYS A N 1
ATOM 1223 C CA . CYS A 1 157 ? -18.298 12.364 11.655 1.00 87.38 157 CYS A CA 1
ATOM 1224 C C . CYS A 1 157 ? -18.814 13.362 10.607 1.00 87.38 157 CYS A C 1
ATOM 1226 O O . CYS A 1 157 ? -18.599 13.159 9.414 1.00 87.38 157 CYS A O 1
ATOM 1228 N N . LEU A 1 158 ? -19.397 14.495 11.023 1.00 89.25 158 LEU A N 1
ATOM 1229 C CA . LEU A 1 158 ? -19.830 15.546 10.091 1.00 89.25 158 LEU A CA 1
ATOM 1230 C C . LEU A 1 158 ? -18.674 16.147 9.287 1.00 89.25 158 LEU A C 1
ATOM 1232 O O . LEU A 1 158 ? -18.832 16.395 8.090 1.00 89.25 158 LEU A O 1
ATOM 1236 N N . SER A 1 159 ? -17.517 16.371 9.917 1.00 86.00 159 SER A N 1
ATOM 1237 C CA . SER A 1 159 ? -16.336 16.870 9.205 1.00 86.00 159 SER A CA 1
ATOM 1238 C C . SER A 1 159 ? -15.808 15.846 8.196 1.00 86.00 159 SER A C 1
ATOM 1240 O O . SER A 1 159 ? -15.475 16.214 7.071 1.00 86.00 159 SER A O 1
ATOM 1242 N N . ALA A 1 160 ? -15.814 14.558 8.556 1.00 86.94 160 ALA A N 1
ATOM 1243 C CA . ALA A 1 160 ? -15.401 13.474 7.672 1.00 86.94 160 ALA A CA 1
ATOM 1244 C C . ALA A 1 160 ? -16.380 13.293 6.500 1.00 86.94 160 ALA A C 1
ATOM 1246 O O . ALA A 1 160 ? -15.952 13.138 5.358 1.00 86.94 160 ALA A O 1
ATOM 1247 N N . CYS A 1 161 ? -17.688 13.417 6.752 1.00 91.62 161 CYS A N 1
ATOM 1248 C CA . CYS A 1 161 ? -18.704 13.398 5.703 1.00 91.62 161 CYS A CA 1
ATOM 1249 C C . CYS A 1 161 ? -18.523 14.564 4.718 1.00 91.62 161 CYS A C 1
ATOM 1251 O O . CYS A 1 161 ? -18.615 14.379 3.506 1.00 91.62 161 CYS A O 1
ATOM 1253 N N . ALA A 1 162 ? -18.237 15.769 5.224 1.00 90.06 162 ALA A N 1
ATOM 1254 C CA . ALA A 1 162 ? -17.975 16.938 4.386 1.00 90.06 162 ALA A CA 1
ATOM 1255 C C . ALA A 1 162 ? -16.705 16.764 3.534 1.00 90.06 162 ALA A C 1
ATOM 1257 O O . ALA A 1 162 ? -16.731 17.063 2.340 1.00 90.06 162 ALA A O 1
ATOM 1258 N N . SER A 1 163 ? -15.635 16.228 4.131 1.00 89.56 163 SER A N 1
ATOM 1259 C CA . SER A 1 163 ? -14.385 15.882 3.444 1.00 89.56 163 SER A CA 1
ATOM 1260 C C . SER A 1 163 ? -14.623 14.893 2.300 1.00 89.56 163 SER A C 1
ATOM 1262 O O . SER A 1 163 ? -14.289 15.181 1.150 1.00 89.56 163 SER A O 1
ATOM 1264 N N . LEU A 1 164 ? -15.278 13.758 2.575 1.00 90.75 164 LEU A N 1
ATOM 1265 C CA . LEU A 1 164 ? -15.558 12.742 1.557 1.00 90.75 164 LEU A CA 1
ATOM 1266 C C . LEU A 1 164 ? -16.449 13.284 0.436 1.00 90.75 164 LEU A C 1
ATOM 1268 O O . LEU A 1 164 ? -16.239 12.964 -0.731 1.00 90.75 164 LEU A O 1
ATOM 1272 N N . ARG A 1 165 ? -17.401 14.164 0.762 1.00 92.94 165 ARG A N 1
ATOM 1273 C CA . ARG A 1 165 ? -18.255 14.795 -0.246 1.00 92.94 165 ARG A CA 1
ATOM 1274 C C . ARG A 1 165 ? -17.467 15.666 -1.215 1.00 92.94 165 ARG A C 1
ATOM 1276 O O . ARG A 1 165 ? -17.701 15.587 -2.415 1.00 92.94 165 ARG A O 1
ATOM 1283 N N . LEU A 1 166 ? -16.513 16.453 -0.714 1.00 88.56 166 LEU A N 1
ATOM 1284 C CA . LEU A 1 166 ? -15.622 17.247 -1.566 1.00 88.56 166 LEU A CA 1
ATOM 1285 C C . LEU A 1 166 ? -14.812 16.358 -2.518 1.00 88.56 166 LEU A C 1
ATOM 1287 O O . LEU A 1 166 ? -14.615 16.728 -3.676 1.00 88.56 166 LEU A O 1
ATOM 1291 N N . ARG A 1 167 ? -14.374 15.183 -2.047 1.00 89.31 167 ARG A N 1
ATOM 1292 C CA . ARG A 1 167 ? -13.654 14.200 -2.870 1.00 89.31 167 ARG A CA 1
ATOM 1293 C C . ARG A 1 167 ? -14.552 13.575 -3.933 1.00 89.31 167 ARG A C 1
ATOM 1295 O O . ARG A 1 167 ? -14.152 13.523 -5.092 1.00 89.31 167 ARG A O 1
ATOM 1302 N N . LEU A 1 168 ? -15.769 13.178 -3.563 1.00 89.31 168 LEU A N 1
ATOM 1303 C CA . LEU A 1 168 ? -16.776 12.651 -4.489 1.00 89.31 168 LEU A CA 1
ATOM 1304 C C . LEU A 1 168 ? -17.136 13.659 -5.582 1.00 89.31 168 LEU A C 1
ATOM 1306 O O . LEU A 1 168 ? -17.127 13.308 -6.755 1.00 89.31 168 LEU A O 1
ATOM 1310 N N . ASP A 1 169 ? -17.397 14.914 -5.214 1.00 88.00 169 ASP A N 1
ATOM 1311 C CA . ASP A 1 169 ? -17.758 15.970 -6.167 1.00 88.00 169 ASP A CA 1
ATOM 1312 C C . ASP A 1 169 ? -16.614 16.308 -7.138 1.00 88.00 169 ASP A C 1
ATOM 1314 O O . ASP A 1 169 ? -16.862 16.777 -8.248 1.00 88.00 169 ASP A O 1
ATOM 1318 N N . ALA A 1 170 ? -15.359 16.086 -6.734 1.00 85.19 170 ALA A N 1
ATOM 1319 C CA . ALA A 1 170 ? -14.206 16.253 -7.614 1.00 85.19 170 ALA A CA 1
ATOM 1320 C C . ALA A 1 170 ? -13.953 15.037 -8.517 1.00 85.19 170 ALA A C 1
ATOM 1322 O O . ALA A 1 170 ? -13.507 15.225 -9.647 1.00 85.19 170 ALA A O 1
ATOM 1323 N N . ALA A 1 171 ? -14.189 13.820 -8.016 1.00 84.50 171 ALA A N 1
ATOM 1324 C CA . ALA A 1 171 ? -14.001 12.579 -8.768 1.00 84.50 171 ALA A CA 1
ATOM 1325 C C . ALA A 1 171 ? -15.081 12.400 -9.841 1.00 84.50 171 ALA A C 1
ATOM 1327 O O . ALA A 1 171 ? -14.770 12.070 -10.983 1.00 84.50 171 ALA A O 1
ATOM 1328 N N . ASP A 1 172 ? -16.334 12.675 -9.483 1.00 84.75 172 ASP A N 1
ATOM 1329 C CA . ASP A 1 172 ? -17.464 12.641 -10.395 1.00 84.75 172 ASP A CA 1
ATOM 1330 C C . ASP A 1 172 ? -18.262 13.948 -10.298 1.00 84.75 172 ASP A C 1
ATOM 1332 O O . ASP A 1 172 ? -19.188 14.068 -9.483 1.00 84.75 172 ASP A O 1
ATOM 1336 N N . PRO A 1 173 ? -17.965 14.943 -11.155 1.00 79.38 173 PRO A N 1
ATOM 1337 C CA . PRO A 1 173 ? -18.780 16.140 -11.288 1.00 79.38 173 PRO A CA 1
ATOM 1338 C C . PRO A 1 173 ? -20.078 15.823 -12.051 1.00 79.38 173 PRO A C 1
ATOM 1340 O O . PRO A 1 173 ? -20.515 16.611 -12.890 1.00 79.38 173 PRO A O 1
ATOM 1343 N N . SER A 1 174 ? -20.692 14.657 -11.827 1.00 71.69 174 SER A N 1
ATOM 1344 C CA . SER A 1 174 ? -21.978 14.326 -12.418 1.00 71.69 174 SER A CA 1
ATOM 1345 C C . SER A 1 174 ? -23.009 15.378 -11.996 1.00 71.69 174 SER A C 1
ATOM 1347 O O . SER A 1 174 ? -23.190 15.635 -10.797 1.00 71.69 174 SER A O 1
ATOM 1349 N N . PRO A 1 175 ? -23.696 16.009 -12.964 1.00 56.41 175 PRO A N 1
ATOM 1350 C CA . PRO A 1 175 ? -24.778 16.937 -12.711 1.00 56.41 175 PRO A CA 1
ATOM 1351 C C . PRO A 1 175 ? -26.023 16.128 -12.348 1.00 56.41 175 PRO A C 1
ATOM 1353 O O . PRO A 1 175 ? -26.958 16.025 -13.141 1.00 56.41 175 PRO A O 1
ATOM 1356 N N . SER A 1 176 ? -26.054 15.519 -11.164 1.00 52.62 176 SER A N 1
ATOM 1357 C CA . SER A 1 176 ? -27.268 14.877 -10.662 1.00 52.62 176 SER A CA 1
ATOM 1358 C C . SER A 1 176 ? -28.342 15.954 -10.436 1.00 52.62 176 SER A C 1
ATOM 1360 O O . SER A 1 176 ? -28.389 16.638 -9.415 1.00 52.62 176 SER A O 1
ATOM 1362 N N . ALA A 1 177 ? -29.133 16.136 -11.496 1.00 46.09 177 ALA A N 1
ATOM 1363 C CA . ALA A 1 177 ? -30.419 16.794 -11.673 1.00 46.09 177 ALA A CA 1
ATOM 1364 C C . ALA A 1 177 ? -30.930 17.672 -10.511 1.00 46.09 177 ALA A C 1
ATOM 1366 O O . ALA A 1 177 ? -31.470 17.196 -9.517 1.00 46.09 177 ALA A O 1
ATOM 1367 N N . GLY A 1 178 ? -30.875 18.994 -10.697 1.00 50.53 178 GLY A N 1
ATOM 1368 C CA . GLY A 1 178 ? -31.820 19.923 -10.061 1.00 50.53 178 GLY A CA 1
ATOM 1369 C C . GLY A 1 178 ? -31.480 20.441 -8.663 1.00 50.53 178 GLY A C 1
ATOM 1370 O O . GLY A 1 178 ? -32.138 21.373 -8.201 1.00 50.53 178 GLY A O 1
ATOM 1371 N N . ARG A 1 179 ? -30.434 19.943 -7.994 1.00 53.25 179 ARG A N 1
ATOM 1372 C CA . ARG A 1 179 ? -29.906 20.621 -6.800 1.00 53.25 179 ARG A CA 1
ATOM 1373 C C . ARG A 1 179 ? -29.089 21.824 -7.268 1.00 53.25 179 ARG A C 1
ATOM 1375 O O . ARG A 1 179 ? -27.950 21.677 -7.702 1.00 53.25 179 ARG A O 1
ATOM 1382 N N . THR A 1 180 ? -29.686 23.017 -7.224 1.00 50.75 180 THR A N 1
ATOM 1383 C CA . THR A 1 180 ? -28.954 24.268 -7.454 1.00 50.75 180 THR A CA 1
ATOM 1384 C C . THR A 1 180 ? -27.687 24.251 -6.599 1.00 50.75 180 THR A C 1
ATOM 1386 O O . THR A 1 180 ? -27.770 23.897 -5.416 1.00 50.75 180 THR A O 1
ATOM 1389 N N . PRO A 1 181 ? -26.508 24.569 -7.168 1.00 49.66 181 PRO A N 1
ATOM 1390 C CA . PRO A 1 181 ? -25.276 24.632 -6.403 1.00 49.66 181 PRO A CA 1
ATOM 1391 C C . PRO A 1 181 ? -25.494 25.679 -5.323 1.00 49.66 181 PRO A C 1
ATOM 1393 O O . PRO A 1 181 ? -25.510 26.882 -5.589 1.00 49.66 181 PRO A O 1
ATOM 1396 N N . ARG A 1 182 ? -25.760 25.213 -4.101 1.00 50.78 182 ARG A N 1
ATOM 1397 C CA . ARG A 1 182 ? -25.953 26.093 -2.959 1.00 50.78 182 ARG A CA 1
ATOM 1398 C C . ARG A 1 182 ? -24.656 26.896 -2.872 1.00 50.78 182 ARG A C 1
ATOM 1400 O O . ARG A 1 182 ? -23.598 26.265 -2.775 1.00 50.78 182 ARG A O 1
ATOM 1407 N N . PRO A 1 183 ? -24.697 28.237 -2.991 1.00 47.16 183 PRO A N 1
ATOM 1408 C CA . PRO A 1 183 ? -23.488 29.042 -2.973 1.00 47.16 183 PRO A CA 1
ATOM 1409 C C . PRO A 1 183 ? -22.706 28.639 -1.733 1.00 47.16 183 PRO A C 1
ATOM 1411 O O . PRO A 1 183 ? -23.278 28.581 -0.641 1.00 47.16 183 PRO A O 1
ATOM 1414 N N . ARG A 1 184 ? -21.440 28.255 -1.938 1.00 50.34 184 ARG A N 1
ATOM 1415 C CA . ARG A 1 184 ? -20.524 27.832 -0.879 1.00 50.34 184 ARG A CA 1
ATOM 1416 C C . ARG A 1 184 ? -20.444 28.972 0.131 1.00 50.34 184 ARG A C 1
ATOM 1418 O O . ARG A 1 184 ? -19.629 29.878 -0.018 1.00 50.34 184 ARG A O 1
ATOM 1425 N N . ALA A 1 185 ? -21.307 28.951 1.145 1.00 48.41 185 ALA A N 1
ATOM 1426 C CA . ALA A 1 185 ? -21.089 29.707 2.358 1.00 48.41 185 ALA A CA 1
ATOM 1427 C C . ALA A 1 185 ? -19.729 29.223 2.847 1.00 48.41 185 ALA A C 1
ATOM 1429 O O . ALA A 1 185 ? -19.574 28.037 3.132 1.00 48.41 185 ALA A O 1
ATOM 1430 N N . ARG A 1 186 ? -18.741 30.118 2.765 1.00 46.81 186 ARG A N 1
ATOM 1431 C CA . ARG A 1 186 ? -17.326 29.887 3.063 1.00 46.81 186 ARG A CA 1
ATOM 1432 C C . ARG A 1 186 ? -17.248 28.949 4.276 1.00 46.81 186 ARG A C 1
ATOM 1434 O O . ARG A 1 186 ? -17.660 29.380 5.355 1.00 46.81 186 ARG A O 1
ATOM 1441 N N . PRO A 1 187 ? -16.873 27.667 4.109 1.00 49.97 187 PRO A N 1
ATOM 1442 C CA . PRO A 1 187 ? -17.031 26.724 5.197 1.00 49.97 187 PRO A CA 1
ATOM 1443 C C . PRO A 1 187 ? -16.119 27.154 6.337 1.00 49.97 187 PRO A C 1
ATOM 1445 O O . PRO A 1 187 ? -14.952 27.508 6.156 1.00 49.97 187 PRO A O 1
ATOM 1448 N N . ALA A 1 188 ? -16.700 27.175 7.529 1.00 51.81 188 ALA A N 1
ATOM 1449 C CA . ALA A 1 188 ? -15.955 27.289 8.757 1.00 51.81 188 ALA A CA 1
ATOM 1450 C C . ALA A 1 188 ? -14.934 26.140 8.795 1.00 51.81 188 ALA A C 1
ATOM 1452 O O . ALA A 1 188 ? -15.306 24.979 8.916 1.00 51.81 188 ALA A O 1
ATOM 1453 N N . ARG A 1 189 ? -13.653 26.511 8.692 1.00 62.62 189 ARG A N 1
ATOM 1454 C CA . ARG A 1 189 ? -12.466 25.682 8.950 1.00 62.62 189 ARG A CA 1
ATOM 1455 C C . ARG A 1 189 ? -12.368 24.427 8.078 1.00 62.62 189 ARG A C 1
ATOM 1457 O O . ARG A 1 189 ? -12.598 23.320 8.564 1.00 62.62 189 ARG A O 1
ATOM 1464 N N . ASP A 1 190 ? -11.924 24.617 6.834 1.00 77.38 190 ASP A N 1
ATOM 1465 C CA . ASP A 1 190 ? -11.403 23.541 5.979 1.00 77.38 190 ASP A CA 1
ATOM 1466 C C . ASP A 1 190 ? -10.553 22.571 6.822 1.00 77.38 190 ASP A C 1
ATOM 1468 O O . ASP A 1 190 ? -9.708 23.000 7.622 1.00 77.38 190 ASP A O 1
ATOM 1472 N N . SER A 1 191 ? -10.816 21.267 6.714 1.00 86.12 191 SER A N 1
ATOM 1473 C CA . SER A 1 191 ? -9.998 20.276 7.407 1.00 86.12 191 SER A CA 1
ATOM 1474 C C . SER A 1 191 ? -8.552 20.390 6.914 1.00 86.12 191 SER A C 1
ATOM 1476 O O . SER A 1 191 ? -8.345 20.506 5.705 1.00 86.12 191 SER A O 1
ATOM 1478 N N . PRO A 1 192 ? -7.533 20.323 7.792 1.00 90.00 192 PRO A N 1
ATOM 1479 C CA . PRO A 1 192 ? -6.135 20.288 7.369 1.00 90.00 192 PRO A CA 1
ATOM 1480 C C . PRO A 1 192 ? -5.870 19.224 6.295 1.00 90.00 192 PRO A C 1
ATOM 1482 O O . PRO A 1 192 ? -5.144 19.478 5.339 1.00 90.00 192 PRO A O 1
ATOM 1485 N N . HIS A 1 193 ? -6.523 18.063 6.406 1.00 87.81 193 HIS A N 1
ATOM 1486 C CA . HIS A 1 193 ? -6.419 16.980 5.427 1.00 87.81 193 HIS A CA 1
ATOM 1487 C C . HIS A 1 193 ? -7.081 17.311 4.082 1.00 87.81 193 HIS A C 1
ATOM 1489 O O . HIS A 1 193 ? -6.593 16.866 3.048 1.00 87.81 193 HIS A O 1
ATOM 1495 N N . ASP A 1 194 ? -8.151 18.110 4.072 1.00 89.31 194 ASP A N 1
ATOM 1496 C CA . ASP A 1 194 ? -8.808 18.538 2.828 1.00 89.31 194 ASP A CA 1
ATOM 1497 C C . ASP A 1 194 ? -7.941 19.531 2.070 1.00 89.31 194 ASP A C 1
ATOM 1499 O O . ASP A 1 194 ? -7.822 19.439 0.853 1.00 89.31 194 ASP A O 1
ATOM 1503 N N . LEU A 1 195 ? -7.274 20.433 2.797 1.00 91.38 195 LEU A N 1
ATOM 1504 C CA . LEU A 1 195 ? -6.313 21.364 2.213 1.00 91.38 195 LEU A CA 1
ATOM 1505 C C . LEU A 1 195 ? -5.120 20.624 1.593 1.00 91.38 195 LEU A C 1
ATOM 1507 O O . LEU A 1 195 ? -4.718 20.959 0.481 1.00 91.38 195 LEU A O 1
ATOM 1511 N N . LEU A 1 196 ? -4.583 19.604 2.278 1.00 91.88 196 LEU A N 1
ATOM 1512 C CA . LEU A 1 196 ? -3.518 18.753 1.732 1.00 91.88 196 LEU A CA 1
ATOM 1513 C C . LEU A 1 196 ? -3.966 18.015 0.470 1.00 91.88 196 LEU A C 1
ATOM 1515 O O . LEU A 1 196 ? -3.263 18.033 -0.540 1.00 91.88 196 LEU A O 1
ATOM 1519 N N . TRP A 1 197 ? -5.144 17.395 0.517 1.00 90.50 197 TRP A N 1
ATOM 1520 C CA . TRP A 1 197 ? -5.695 16.677 -0.624 1.00 90.50 197 TRP A CA 1
ATOM 1521 C C . TRP A 1 197 ? -5.964 17.609 -1.815 1.00 90.50 197 TRP A C 1
ATOM 1523 O O . TRP A 1 197 ? -5.630 17.261 -2.946 1.00 90.50 197 TRP A O 1
ATOM 1533 N N . ASP A 1 198 ? -6.490 18.816 -1.583 1.00 89.94 198 ASP A N 1
ATOM 1534 C CA . ASP A 1 198 ? -6.713 19.811 -2.638 1.00 89.94 198 ASP A CA 1
ATOM 1535 C C . ASP A 1 198 ? -5.400 20.254 -3.299 1.00 89.94 198 ASP A C 1
ATOM 1537 O O . ASP A 1 198 ? -5.359 20.402 -4.523 1.00 89.94 198 ASP A O 1
ATOM 1541 N N . VAL A 1 199 ? -4.327 20.448 -2.519 1.00 92.69 199 VAL A N 1
ATOM 1542 C CA . VAL A 1 199 ? -2.995 20.774 -3.056 1.00 92.69 199 VAL A CA 1
ATOM 1543 C C . VAL A 1 199 ? -2.490 19.628 -3.926 1.00 92.69 199 VAL A C 1
ATOM 1545 O O . VAL A 1 199 ? -2.169 19.857 -5.090 1.00 92.69 199 VAL A O 1
ATOM 1548 N N . ALA A 1 200 ? -2.494 18.397 -3.406 1.00 89.19 200 ALA A N 1
ATOM 1549 C CA . ALA A 1 200 ? -2.049 17.216 -4.146 1.00 89.19 200 ALA A CA 1
ATOM 1550 C C . ALA A 1 200 ? -2.833 17.026 -5.453 1.00 89.19 200 ALA A C 1
ATOM 1552 O O . ALA A 1 200 ? -2.245 16.824 -6.517 1.00 89.19 200 ALA A O 1
ATOM 1553 N N . ARG A 1 201 ? -4.163 17.173 -5.400 1.00 88.88 201 ARG A N 1
ATOM 1554 C CA . ARG A 1 201 ? -5.033 17.071 -6.576 1.00 88.88 201 ARG A CA 1
ATOM 1555 C C . ARG A 1 201 ? -4.695 18.128 -7.621 1.00 88.88 201 ARG A C 1
ATOM 1557 O O . ARG A 1 201 ? -4.661 17.813 -8.807 1.00 88.88 201 ARG A O 1
ATOM 1564 N N . ARG A 1 202 ? -4.472 19.379 -7.206 1.00 89.19 202 ARG A N 1
ATOM 1565 C CA . ARG A 1 202 ? -4.124 20.477 -8.122 1.00 89.19 202 ARG A CA 1
ATOM 1566 C C . ARG A 1 202 ? -2.756 20.274 -8.755 1.00 89.19 202 ARG A C 1
ATOM 1568 O O . ARG A 1 202 ? -2.664 20.453 -9.961 1.00 89.19 202 ARG A O 1
ATOM 1575 N N . CYS A 1 203 ? -1.758 19.832 -7.987 1.00 87.06 203 CYS A N 1
ATOM 1576 C CA . CYS A 1 203 ? -0.450 19.458 -8.529 1.00 87.06 203 CYS A CA 1
ATOM 1577 C C . CYS A 1 203 ? -0.579 18.391 -9.624 1.00 87.06 203 CYS A C 1
ATOM 1579 O O . CYS A 1 203 ? 0.053 18.505 -10.666 1.00 87.06 203 CYS A O 1
ATOM 1581 N N . ALA A 1 204 ? -1.424 17.378 -9.405 1.00 83.62 204 ALA A N 1
ATOM 1582 C CA . ALA A 1 204 ? -1.624 16.299 -10.370 1.00 83.62 204 ALA A CA 1
ATOM 1583 C C . ALA A 1 204 ? -2.463 16.714 -11.595 1.00 83.62 204 ALA A C 1
ATOM 1585 O O . ALA A 1 204 ? -2.221 16.241 -12.702 1.00 83.62 204 ALA A O 1
ATOM 1586 N N . SER A 1 205 ? -3.471 17.572 -11.406 1.00 85.75 205 SER A N 1
ATOM 1587 C CA . SER A 1 205 ? -4.448 17.905 -12.457 1.00 85.75 205 SER A CA 1
ATOM 1588 C C . SER A 1 205 ? -4.015 19.068 -13.351 1.00 85.75 205 SER A C 1
ATOM 1590 O O . SER A 1 205 ? -4.415 19.119 -14.512 1.00 85.75 205 SER A O 1
ATOM 1592 N N . ASP A 1 206 ? -3.250 20.019 -12.813 1.00 88.06 206 ASP A N 1
ATOM 1593 C CA . ASP A 1 206 ? -2.854 21.244 -13.505 1.00 88.06 206 ASP A CA 1
ATOM 1594 C C . ASP A 1 206 ? -1.346 21.501 -13.332 1.00 88.06 206 ASP A C 1
ATOM 1596 O O . ASP A 1 206 ? -0.930 22.118 -12.347 1.00 88.06 206 ASP A O 1
ATOM 1600 N N . PRO A 1 207 ? -0.518 21.079 -14.308 1.00 85.00 207 PRO A N 1
ATOM 1601 C CA . PRO A 1 207 ? 0.925 21.330 -14.303 1.00 85.00 207 PRO A CA 1
ATOM 1602 C C . PRO A 1 207 ? 1.297 22.819 -14.302 1.00 85.00 207 PRO A C 1
ATOM 1604 O O . PRO A 1 207 ? 2.442 23.170 -14.029 1.00 85.00 207 PRO A O 1
ATOM 1607 N N . HIS A 1 208 ? 0.353 23.702 -14.643 1.00 87.62 208 HIS A N 1
ATOM 1608 C CA . HIS A 1 208 ? 0.554 25.146 -14.715 1.00 87.62 208 HIS A CA 1
ATOM 1609 C C . HIS A 1 208 ? -0.066 25.894 -13.531 1.00 87.62 208 HIS A C 1
ATOM 1611 O O . HIS A 1 208 ? -0.056 27.130 -13.516 1.00 87.62 208 HIS A O 1
ATOM 1617 N N . ALA A 1 209 ? -0.576 25.176 -12.526 1.00 90.12 209 ALA A N 1
ATOM 1618 C CA . ALA A 1 209 ? -1.096 25.796 -11.321 1.00 90.12 209 ALA A CA 1
ATOM 1619 C C . ALA A 1 209 ? -0.013 26.687 -10.676 1.00 90.12 209 ALA A C 1
ATOM 1621 O O . ALA A 1 209 ? 1.142 26.272 -10.536 1.00 90.12 209 ALA A O 1
ATOM 1622 N N . PRO A 1 210 ? -0.350 27.922 -10.262 1.00 93.56 210 PRO A N 1
ATOM 1623 C CA . PRO A 1 210 ? 0.637 28.848 -9.727 1.00 93.56 210 PRO A CA 1
ATOM 1624 C C . PRO A 1 210 ? 1.211 28.305 -8.415 1.00 93.56 210 PRO A C 1
ATOM 1626 O O . PRO A 1 210 ? 0.541 28.316 -7.379 1.00 93.56 210 PRO A O 1
ATOM 1629 N N . LEU A 1 211 ? 2.476 27.878 -8.455 1.00 91.94 211 LEU A N 1
ATOM 1630 C CA . LEU A 1 211 ? 3.203 27.300 -7.320 1.00 91.94 211 LEU A CA 1
ATOM 1631 C C . LEU A 1 211 ? 3.072 28.116 -6.020 1.00 91.94 211 LEU A C 1
ATOM 1633 O O . LEU A 1 211 ? 2.794 27.508 -4.985 1.00 91.94 211 LEU A O 1
ATOM 1637 N N . PRO A 1 212 ? 3.157 29.468 -6.020 1.00 94.31 212 PRO A N 1
ATOM 1638 C CA . PRO A 1 212 ? 2.982 30.244 -4.791 1.00 94.31 212 PRO A CA 1
ATOM 1639 C C . PRO A 1 212 ? 1.622 30.025 -4.112 1.00 94.31 212 PRO A C 1
ATOM 1641 O O . PRO A 1 212 ? 1.536 30.020 -2.885 1.00 94.31 212 PRO A O 1
ATOM 1644 N N . ALA A 1 213 ? 0.557 29.806 -4.891 1.00 93.38 213 ALA A N 1
ATOM 1645 C CA . ALA A 1 213 ? -0.772 29.543 -4.346 1.00 93.38 213 ALA A CA 1
ATOM 1646 C C . ALA A 1 213 ? -0.855 28.152 -3.698 1.00 93.38 213 ALA A C 1
ATOM 1648 O O . ALA A 1 213 ? -1.492 28.004 -2.654 1.00 93.38 213 ALA A O 1
ATOM 1649 N N . LEU A 1 214 ? -0.189 27.152 -4.283 1.00 94.19 214 LEU A N 1
ATOM 1650 C CA . LEU A 1 214 ? -0.129 25.793 -3.739 1.00 94.19 214 LEU A CA 1
ATOM 1651 C C . LEU A 1 214 ? 0.695 25.744 -2.444 1.00 94.19 214 LEU A C 1
ATOM 1653 O O . LEU A 1 214 ? 0.245 25.167 -1.456 1.00 94.19 214 LEU A O 1
ATOM 1657 N N . PHE A 1 215 ? 1.834 26.441 -2.395 1.00 94.75 215 PHE A N 1
ATOM 1658 C CA . PHE A 1 215 ? 2.621 26.591 -1.165 1.00 94.75 215 PHE A CA 1
ATOM 1659 C C . PHE A 1 215 ? 1.844 27.304 -0.058 1.00 94.75 215 PHE A C 1
ATOM 1661 O O . PHE A 1 215 ? 1.852 26.854 1.089 1.00 94.75 215 PHE A O 1
ATOM 1668 N N . ALA A 1 216 ? 1.120 28.377 -0.385 1.00 93.94 216 ALA A N 1
ATOM 1669 C CA . ALA A 1 216 ? 0.279 29.068 0.589 1.00 93.94 216 ALA A CA 1
ATOM 1670 C C . ALA A 1 216 ? -0.806 28.142 1.170 1.00 93.94 216 ALA A C 1
ATOM 1672 O O . ALA A 1 216 ? -1.080 28.188 2.370 1.00 93.94 216 ALA A O 1
ATOM 1673 N N . GLN A 1 217 ? -1.398 27.268 0.348 1.00 93.75 217 GLN A N 1
ATOM 1674 C CA . GLN A 1 217 ? -2.368 26.270 0.807 1.00 93.75 217 GLN A CA 1
ATOM 1675 C C . GLN A 1 217 ? -1.728 25.182 1.678 1.00 93.75 217 GLN A C 1
ATOM 1677 O O . GLN A 1 217 ? -2.288 24.847 2.722 1.00 93.75 217 GLN A O 1
ATOM 1682 N N . LEU A 1 218 ? -0.543 24.688 1.311 1.00 94.69 218 LEU A N 1
ATOM 1683 C CA . LEU A 1 218 ? 0.217 23.715 2.102 1.00 94.69 218 LEU A CA 1
ATOM 1684 C C . LEU A 1 218 ? 0.579 24.263 3.495 1.00 94.69 218 LEU A C 1
ATOM 1686 O O . LEU A 1 218 ? 0.413 23.579 4.508 1.00 94.69 218 LEU A O 1
ATOM 1690 N N . VAL A 1 219 ? 1.039 25.516 3.569 1.00 94.44 219 VAL A N 1
ATOM 1691 C CA . VAL A 1 219 ? 1.342 26.191 4.844 1.00 94.44 219 VAL A CA 1
ATOM 1692 C C . VAL A 1 219 ? 0.066 26.417 5.651 1.00 94.44 219 VAL A C 1
ATOM 1694 O O . VAL A 1 219 ? 0.045 26.175 6.858 1.00 94.44 219 VAL A O 1
ATOM 1697 N N . ARG A 1 220 ? -1.031 26.810 4.991 1.00 94.06 220 ARG A N 1
ATOM 1698 C CA . ARG A 1 220 ? -2.338 26.971 5.638 1.00 94.06 220 ARG A CA 1
ATOM 1699 C C . ARG A 1 220 ? -2.860 25.657 6.221 1.00 94.06 220 ARG A C 1
ATOM 1701 O O . ARG A 1 220 ? -3.441 25.686 7.302 1.00 94.06 220 ARG A O 1
ATOM 1708 N N . ALA A 1 221 ? -2.632 24.523 5.556 1.00 93.06 221 ALA A N 1
ATOM 1709 C CA . ALA A 1 221 ? -2.977 23.205 6.087 1.00 93.06 221 ALA A CA 1
ATOM 1710 C C . ALA A 1 221 ? -2.253 22.932 7.413 1.00 93.06 221 ALA A C 1
ATOM 1712 O O . ALA A 1 221 ? -2.880 22.532 8.395 1.00 93.06 221 ALA A O 1
ATOM 1713 N N . ARG A 1 222 ? -0.949 23.227 7.468 1.00 93.50 222 ARG A N 1
ATOM 1714 C CA . ARG A 1 222 ? -0.137 23.068 8.681 1.00 93.50 222 ARG A CA 1
ATOM 1715 C C . ARG A 1 222 ? -0.572 24.009 9.804 1.00 93.50 222 ARG A C 1
ATOM 1717 O O . ARG A 1 222 ? -0.753 23.559 10.932 1.00 93.50 222 ARG A O 1
ATOM 1724 N N . ALA A 1 223 ? -0.818 25.281 9.492 1.00 91.19 223 ALA A N 1
ATOM 1725 C CA . ALA A 1 223 ? -1.328 26.251 10.461 1.00 91.19 223 ALA A CA 1
ATOM 1726 C C . ALA A 1 223 ? -2.688 25.814 11.036 1.00 91.19 223 ALA A C 1
ATOM 1728 O O . ALA A 1 223 ? -2.869 25.785 12.250 1.00 91.19 223 ALA A O 1
ATOM 1729 N N . ALA A 1 224 ? -3.612 25.358 10.182 1.00 89.25 224 ALA A N 1
ATOM 1730 C CA . ALA A 1 224 ? -4.916 24.855 10.612 1.00 89.25 224 ALA A CA 1
ATOM 1731 C C . ALA A 1 224 ? -4.807 23.614 11.519 1.00 89.25 224 ALA A C 1
ATOM 1733 O O . ALA A 1 224 ? -5.639 23.426 12.409 1.00 89.25 224 ALA A O 1
ATOM 1734 N N . ARG A 1 225 ? -3.792 22.758 11.323 1.00 89.31 225 ARG A N 1
ATOM 1735 C CA . ARG A 1 225 ? -3.508 21.631 12.228 1.00 89.31 225 ARG A CA 1
ATOM 1736 C C . ARG A 1 225 ? -2.975 22.114 13.575 1.00 89.31 225 ARG A C 1
ATOM 1738 O O . ARG A 1 225 ? -3.452 21.634 14.602 1.00 89.31 225 ARG A O 1
ATOM 1745 N N . GLN A 1 226 ? -2.038 23.062 13.574 1.00 87.56 226 GLN A N 1
ATOM 1746 C CA . GLN A 1 226 ? -1.451 23.632 14.792 1.00 87.56 226 GLN A CA 1
ATOM 1747 C C . GLN A 1 226 ? -2.495 24.351 15.651 1.00 87.56 226 GLN A C 1
ATOM 1749 O O . GLN A 1 226 ? -2.553 24.111 16.853 1.00 87.56 226 GLN A O 1
ATOM 1754 N N . GLU A 1 227 ? -3.383 25.143 15.045 1.00 86.50 227 GLU A N 1
ATOM 1755 C CA . GLU A 1 227 ? -4.493 25.804 15.749 1.00 86.50 227 GLU A CA 1
ATOM 1756 C C . GLU A 1 227 ? -5.442 24.803 16.429 1.00 86.50 227 GLU A C 1
ATOM 1758 O O . GLU A 1 227 ? -6.003 25.093 17.487 1.00 86.50 227 GLU A O 1
ATOM 1763 N N . ARG A 1 228 ? -5.635 23.617 15.831 1.00 83.31 228 ARG A N 1
ATOM 1764 C CA . ARG A 1 228 ? -6.448 22.536 16.416 1.00 83.31 228 ARG A CA 1
ATOM 1765 C C . ARG A 1 228 ? -5.715 21.791 17.532 1.00 83.31 228 ARG A C 1
ATOM 1767 O O . ARG A 1 228 ? -6.367 21.364 18.479 1.00 83.31 228 ARG A O 1
ATOM 1774 N N . ALA A 1 229 ? -4.399 21.615 17.413 1.00 80.25 229 ALA A N 1
ATOM 1775 C CA . ALA A 1 229 ? -3.574 20.954 18.425 1.00 80.25 229 ALA A CA 1
ATOM 1776 C C . ALA A 1 229 ? -3.363 21.838 19.666 1.00 80.25 229 ALA A C 1
ATOM 1778 O O . ALA A 1 229 ? -3.387 21.347 20.791 1.00 80.25 229 ALA A O 1
ATOM 1779 N N . PHE A 1 230 ? -3.222 23.149 19.461 1.00 77.38 230 PHE A N 1
ATOM 1780 C CA . PHE A 1 230 ? -2.983 24.136 20.509 1.00 77.38 230 PHE A CA 1
ATOM 1781 C C . PHE A 1 230 ? -4.016 25.264 20.414 1.00 77.38 230 PHE A C 1
ATOM 1783 O O . PHE A 1 230 ? -3.688 26.362 19.953 1.00 77.38 230 PHE A O 1
ATOM 1790 N N . PRO A 1 231 ? -5.275 25.033 20.833 1.00 71.81 231 PRO A N 1
ATOM 1791 C CA . PRO A 1 231 ? -6.268 26.097 20.859 1.00 71.81 231 PRO A CA 1
ATOM 1792 C C . PRO A 1 231 ? -5.756 27.224 21.761 1.00 71.81 231 PRO A C 1
ATOM 1794 O O . PRO A 1 231 ? -5.542 27.024 22.957 1.00 71.81 231 PRO A O 1
ATOM 1797 N N . HIS A 1 232 ? -5.510 28.405 21.185 1.00 62.31 232 HIS A N 1
ATOM 1798 C CA . HIS A 1 232 ? -4.983 29.548 21.926 1.00 62.31 232 HIS A CA 1
ATOM 1799 C C . HIS A 1 232 ? -5.873 29.842 23.145 1.00 62.31 232 HIS A C 1
ATOM 1801 O O . HIS A 1 232 ? -7.013 30.286 23.004 1.00 62.31 232 HIS A O 1
ATOM 1807 N N . ALA A 1 233 ? -5.333 29.644 24.351 1.00 56.16 233 ALA A N 1
ATOM 1808 C CA . ALA A 1 233 ? -6.033 29.843 25.625 1.00 56.16 233 ALA A CA 1
ATOM 1809 C C . ALA A 1 233 ? -6.527 31.292 25.853 1.00 56.16 233 ALA A C 1
ATOM 1811 O O . ALA A 1 233 ? -7.284 31.567 26.780 1.00 56.16 233 ALA A O 1
ATOM 1812 N N . HIS A 1 234 ? -6.126 32.238 25.000 1.00 51.75 234 HIS A N 1
ATOM 1813 C CA . HIS A 1 234 ? -6.338 33.671 25.195 1.00 51.75 234 HIS A CA 1
ATOM 1814 C C . HIS A 1 234 ? -7.747 34.197 24.864 1.00 51.75 234 HIS A C 1
ATOM 1816 O O . HIS A 1 234 ? -8.017 35.364 25.141 1.00 51.75 234 HIS A O 1
ATOM 1822 N N . ALA A 1 235 ? -8.663 33.385 24.323 1.00 51.91 235 ALA A N 1
ATOM 1823 C CA . ALA A 1 235 ? -10.021 33.849 23.999 1.00 51.91 235 ALA A CA 1
ATOM 1824 C C . ALA A 1 235 ? -11.035 33.741 25.161 1.00 51.91 235 ALA A C 1
ATOM 1826 O O . ALA A 1 235 ? -12.071 34.399 25.116 1.00 51.91 235 ALA A O 1
ATOM 1827 N N . ALA A 1 236 ? -10.753 32.956 26.208 1.00 52.00 236 ALA A N 1
ATOM 1828 C CA . ALA A 1 236 ? -11.710 32.713 27.296 1.00 52.00 236 ALA A CA 1
ATOM 1829 C C . ALA A 1 236 ? -11.666 33.757 28.434 1.00 52.00 236 ALA A C 1
ATOM 1831 O O . ALA A 1 236 ? -12.562 33.797 29.265 1.00 52.00 236 ALA A O 1
ATOM 1832 N N . ALA A 1 237 ? -10.655 34.629 28.485 1.00 53.94 237 ALA A N 1
ATOM 1833 C CA . ALA A 1 237 ? -10.368 35.424 29.684 1.00 53.94 237 ALA A CA 1
ATOM 1834 C C . ALA A 1 237 ? -10.984 36.840 29.728 1.00 53.94 237 ALA A C 1
ATOM 1836 O O . ALA A 1 237 ? -10.550 37.643 30.550 1.00 53.94 237 ALA A O 1
ATOM 1837 N N . LYS A 1 238 ? -11.940 37.206 28.857 1.00 54.25 238 LYS A N 1
ATOM 1838 C CA . LYS A 1 238 ? -12.411 38.610 28.785 1.00 54.25 238 LYS A CA 1
ATOM 1839 C C . LYS A 1 238 ? -13.876 38.910 29.101 1.00 54.25 238 LYS A C 1
ATOM 1841 O O . LYS A 1 238 ? -14.173 40.092 29.201 1.00 54.25 238 LYS A O 1
ATOM 1846 N N . ASN A 1 239 ? -14.757 37.930 29.325 1.00 55.31 239 ASN A N 1
ATOM 1847 C CA . ASN A 1 239 ? -16.190 38.231 29.507 1.00 55.31 239 ASN A CA 1
ATOM 1848 C C . ASN A 1 239 ? -16.883 37.619 30.736 1.00 55.31 239 ASN A C 1
ATOM 1850 O O . ASN A 1 239 ? -18.090 37.810 30.865 1.00 55.31 239 ASN A O 1
ATOM 1854 N N . ASP A 1 240 ? -16.178 36.962 31.662 1.00 53.72 240 ASP A N 1
ATOM 1855 C CA . ASP A 1 240 ? -16.831 36.508 32.896 1.00 53.72 240 ASP A CA 1
ATOM 1856 C C . ASP A 1 240 ? -16.822 37.612 33.971 1.00 53.72 240 ASP A C 1
ATOM 1858 O O . ASP A 1 240 ? -15.750 38.086 34.361 1.00 53.72 240 ASP A O 1
ATOM 1862 N N . PRO A 1 241 ? -17.996 38.053 34.466 1.00 63.78 241 PRO A N 1
ATOM 1863 C CA . PRO A 1 241 ? -18.067 38.974 35.590 1.00 63.78 241 PRO A CA 1
ATOM 1864 C C . PRO A 1 241 ? -17.535 38.298 36.869 1.00 63.78 241 PRO A C 1
ATOM 1866 O O . PRO A 1 241 ? -17.827 37.124 37.121 1.00 63.78 241 PRO A O 1
ATOM 1869 N N . PRO A 1 242 ? -16.787 39.022 37.721 1.00 52.03 242 PRO A N 1
ATOM 1870 C CA . PRO A 1 242 ? -16.244 38.469 38.955 1.00 52.03 242 PRO A CA 1
ATOM 1871 C C . PRO A 1 242 ? -17.388 38.241 39.951 1.00 52.03 242 PRO A C 1
ATOM 1873 O O . PRO A 1 242 ? -17.887 39.195 40.543 1.00 52.03 242 PRO A O 1
ATOM 1876 N N . GLY A 1 243 ? -17.854 37.000 40.138 1.00 55.12 243 GLY A N 1
ATOM 1877 C CA . GLY A 1 243 ? -18.916 36.791 41.132 1.00 55.12 243 GLY A CA 1
ATOM 1878 C C . GLY A 1 243 ? -19.498 35.402 41.376 1.00 55.12 243 GLY A C 1
ATOM 1879 O O . GLY A 1 243 ? -20.341 35.284 42.261 1.00 55.12 243 GLY A O 1
ATOM 1880 N N . ARG A 1 244 ? -19.102 34.335 40.675 1.00 48.12 244 ARG A N 1
ATOM 1881 C CA . ARG A 1 244 ? -19.570 32.982 41.029 1.00 48.12 244 ARG A CA 1
ATOM 1882 C C . ARG A 1 244 ? -18.407 32.021 41.173 1.00 48.12 244 ARG A C 1
ATOM 1884 O O . ARG A 1 244 ? -17.712 31.737 40.207 1.00 48.12 244 ARG A O 1
ATOM 1891 N N . GLY A 1 245 ? -18.225 31.533 42.400 1.00 55.38 245 GLY A N 1
ATOM 1892 C CA . GLY A 1 245 ? -17.303 30.454 42.724 1.00 55.38 245 GLY A CA 1
ATOM 1893 C C . GLY A 1 245 ? -17.667 29.209 41.927 1.00 55.38 245 GLY A C 1
ATOM 1894 O O . GLY A 1 245 ? -18.587 28.481 42.287 1.00 55.38 245 GLY A O 1
ATOM 1895 N N . ALA A 1 246 ? -16.963 28.998 40.821 1.00 41.28 246 ALA A N 1
ATOM 1896 C CA . ALA A 1 246 ? -16.975 27.749 40.091 1.00 41.28 246 ALA A CA 1
ATOM 1897 C C . ALA A 1 246 ? -15.866 26.869 40.674 1.00 41.28 246 ALA A C 1
ATOM 1899 O O . ALA A 1 246 ? -14.690 27.235 40.675 1.00 41.28 246 ALA A O 1
ATOM 1900 N N . THR A 1 247 ? -16.255 25.716 41.208 1.00 48.44 247 THR A N 1
ATOM 1901 C CA . THR A 1 247 ? -15.337 24.629 41.539 1.00 48.44 247 THR A CA 1
ATOM 1902 C C . THR A 1 247 ? -14.561 24.216 40.281 1.00 48.44 247 THR A C 1
ATOM 1904 O O . THR A 1 247 ? -15.129 24.226 39.186 1.00 48.44 247 THR A O 1
ATOM 1907 N N . PRO A 1 248 ? -13.270 23.849 40.395 1.00 45.88 248 PRO A N 1
ATOM 1908 C CA . PRO A 1 248 ? -12.478 23.402 39.257 1.00 45.88 248 PRO A CA 1
ATOM 1909 C C . PRO A 1 248 ? -12.965 22.014 38.824 1.00 45.88 248 PRO A C 1
ATOM 1911 O O . PRO A 1 248 ? -12.443 20.982 39.242 1.00 45.88 248 PRO A O 1
ATOM 1914 N N . ALA A 1 249 ? -14.007 21.981 37.997 1.00 42.44 249 ALA A N 1
ATOM 1915 C CA . ALA A 1 249 ? -14.436 20.780 37.309 1.00 42.44 249 ALA A CA 1
ATOM 1916 C C . ALA A 1 249 ? -13.358 20.409 36.283 1.00 42.44 249 ALA A C 1
ATOM 1918 O O . ALA A 1 249 ? -13.205 21.069 35.260 1.00 42.44 249 ALA A O 1
ATOM 1919 N N . ALA A 1 250 ? -12.585 19.380 36.634 1.00 47.50 250 ALA A N 1
ATOM 1920 C CA . ALA A 1 250 ? -11.870 18.463 35.755 1.00 47.50 250 ALA A CA 1
ATOM 1921 C C . ALA A 1 250 ? -11.603 18.995 34.335 1.00 47.50 250 ALA A C 1
ATOM 1923 O O . ALA A 1 250 ? -12.326 18.680 33.389 1.00 47.50 250 ALA A O 1
ATOM 1924 N N . ALA A 1 251 ? -10.508 19.743 34.176 1.00 48.38 251 ALA A N 1
ATOM 1925 C CA . ALA A 1 251 ? -9.864 19.893 32.880 1.00 48.38 251 ALA A CA 1
ATOM 1926 C C . ALA A 1 251 ? -9.479 18.486 32.400 1.00 48.38 251 ALA A C 1
ATOM 1928 O O . ALA A 1 251 ? -8.484 17.906 32.842 1.00 48.38 251 ALA A O 1
ATOM 1929 N N . GLY A 1 252 ? -10.343 17.902 31.568 1.00 46.06 252 GLY A N 1
ATOM 1930 C CA . GLY A 1 252 ? -10.172 16.582 30.990 1.00 46.06 252 GLY A CA 1
ATOM 1931 C C . GLY A 1 252 ? -8.822 16.526 30.299 1.00 46.06 252 GLY A C 1
ATOM 1932 O O . GLY A 1 252 ? -8.604 17.168 29.275 1.00 46.06 252 GLY A O 1
ATOM 1933 N N . LYS A 1 253 ? -7.897 15.784 30.904 1.00 46.03 253 LYS A N 1
ATOM 1934 C CA . LYS A 1 253 ? -6.562 15.509 30.385 1.00 46.03 253 LYS A CA 1
ATOM 1935 C C . LYS A 1 253 ? -6.754 14.727 29.083 1.00 46.03 253 LYS A C 1
ATOM 1937 O O . LYS A 1 253 ? -6.905 13.508 29.109 1.00 46.03 253 LYS A O 1
ATOM 1942 N N . GLY A 1 254 ? -6.846 15.443 27.963 1.00 43.72 254 GLY A N 1
ATOM 1943 C CA . GLY A 1 254 ? -6.996 14.904 26.614 1.00 43.72 254 GLY A CA 1
ATOM 1944 C C . GLY A 1 254 ? -5.763 14.094 26.240 1.00 43.72 254 GLY A C 1
ATOM 1945 O O . GLY A 1 254 ? -4.844 14.593 25.608 1.00 43.72 254 GLY A O 1
ATOM 1946 N N . ARG A 1 255 ? -5.720 12.842 26.692 1.00 45.72 255 ARG A N 1
ATOM 1947 C CA . ARG A 1 255 ? -4.599 11.911 26.514 1.00 45.72 255 ARG A CA 1
ATOM 1948 C C . ARG A 1 255 ? -4.675 11.121 25.199 1.00 45.72 255 ARG A C 1
ATOM 1950 O O . ARG A 1 255 ? -4.003 10.110 25.074 1.00 45.72 255 ARG A O 1
ATOM 1957 N N . GLY A 1 256 ? -5.495 11.564 24.243 1.00 45.75 256 GLY A N 1
ATOM 1958 C CA . GLY A 1 256 ? -5.723 10.889 22.956 1.00 45.75 256 GLY A CA 1
ATOM 1959 C C . GLY A 1 256 ? -5.006 11.523 21.757 1.00 45.75 256 GLY A C 1
ATOM 1960 O O . GLY A 1 256 ? -5.495 11.392 20.645 1.00 45.75 256 GLY A O 1
ATOM 1961 N N . GLY A 1 257 ? -3.927 12.285 21.973 1.00 47.16 257 GLY A N 1
ATOM 1962 C CA . GLY A 1 257 ? -3.378 13.203 20.963 1.00 47.16 257 GLY A CA 1
ATOM 1963 C C . GLY A 1 257 ? -2.317 12.659 20.000 1.00 47.16 257 GLY A C 1
ATOM 1964 O O . GLY A 1 257 ? -2.091 13.303 18.983 1.00 47.16 257 GLY A O 1
ATOM 1965 N N . ASP A 1 258 ? -1.683 11.520 20.282 1.00 51.56 258 ASP A N 1
ATOM 1966 C CA . ASP A 1 258 ? -0.423 11.161 19.601 1.00 51.56 258 ASP A CA 1
ATOM 1967 C C . ASP A 1 258 ? -0.631 10.324 18.321 1.00 51.56 258 ASP A C 1
ATOM 1969 O O . ASP A 1 258 ? 0.052 10.508 17.316 1.00 51.56 258 ASP A O 1
ATOM 1973 N N . GLU A 1 259 ? -1.649 9.454 18.288 1.00 53.91 259 GLU A N 1
ATOM 1974 C CA . GLU A 1 259 ? -1.833 8.502 17.175 1.00 53.91 259 GLU A CA 1
ATOM 1975 C C . GLU A 1 259 ? -2.189 9.175 15.833 1.00 53.91 259 GLU A C 1
ATOM 1977 O O . GLU A 1 259 ? -1.927 8.613 14.777 1.00 53.91 259 GLU A O 1
ATOM 1982 N N . GLY A 1 260 ? -2.728 10.400 15.848 1.00 65.81 260 GLY A N 1
ATOM 1983 C CA . GLY A 1 260 ? -3.067 11.159 14.634 1.00 65.81 260 GLY A CA 1
ATOM 1984 C C . GLY A 1 260 ? -2.038 12.219 14.222 1.00 65.81 260 GLY A C 1
ATOM 1985 O O . GLY A 1 260 ? -2.303 13.010 13.309 1.00 65.81 260 GLY A O 1
ATOM 1986 N N . GLU A 1 261 ? -0.911 12.339 14.929 1.00 77.38 261 GLU A N 1
ATOM 1987 C CA . GLU A 1 261 ? 0.134 13.317 14.595 1.00 77.38 261 GLU A CA 1
ATOM 1988 C C . GLU A 1 261 ? 1.019 12.812 13.449 1.00 77.38 261 GLU A C 1
ATOM 1990 O O . GLU A 1 261 ? 1.235 13.539 12.475 1.00 77.38 261 GLU A O 1
ATOM 1995 N N . GLY A 1 262 ? 1.413 11.535 13.500 1.00 81.69 262 GLY A N 1
ATOM 1996 C CA . GLY A 1 262 ? 2.238 10.897 12.471 1.00 81.69 262 GLY A CA 1
ATOM 1997 C C . GLY A 1 262 ? 1.592 10.896 11.083 1.00 81.69 262 GLY A C 1
ATOM 1998 O O . GLY A 1 262 ? 2.238 11.280 10.110 1.00 81.69 262 GLY A O 1
ATOM 1999 N N . ASP A 1 263 ? 0.304 10.552 10.992 1.00 82.75 263 ASP A N 1
ATOM 2000 C CA . ASP A 1 263 ? -0.411 10.442 9.711 1.00 82.75 263 ASP A CA 1
ATOM 2001 C C . ASP A 1 263 ? -0.529 11.780 8.976 1.00 82.75 263 ASP A C 1
ATOM 2003 O O . ASP A 1 263 ? -0.364 11.855 7.754 1.00 82.75 263 ASP A O 1
ATOM 2007 N N . PHE A 1 264 ? -0.807 12.860 9.712 1.00 88.94 264 PHE A N 1
ATOM 2008 C CA . PHE A 1 264 ? -0.894 14.189 9.117 1.00 88.94 264 PHE A CA 1
ATOM 2009 C C . PHE A 1 264 ? 0.475 14.680 8.645 1.00 88.94 264 PHE A C 1
ATOM 2011 O O . PHE A 1 264 ? 0.579 15.162 7.518 1.00 88.94 264 PHE A O 1
ATOM 2018 N N . GLU A 1 265 ? 1.514 14.567 9.479 1.00 91.38 265 GLU A N 1
ATOM 2019 C CA . GLU A 1 265 ? 2.859 15.026 9.112 1.00 91.38 265 GLU A CA 1
ATOM 2020 C C . GLU A 1 265 ? 3.416 14.205 7.940 1.00 91.38 265 GLU A C 1
ATOM 2022 O O . GLU A 1 265 ? 3.972 14.779 7.003 1.00 91.38 265 GLU A O 1
ATOM 2027 N N . ALA A 1 266 ? 3.178 12.888 7.910 1.00 89.12 266 ALA A N 1
ATOM 2028 C CA . ALA A 1 266 ? 3.522 12.049 6.766 1.00 89.12 266 ALA A CA 1
ATOM 2029 C C . ALA A 1 266 ? 2.821 12.513 5.482 1.00 89.12 266 ALA A C 1
ATOM 2031 O O . ALA A 1 266 ? 3.477 12.716 4.458 1.00 89.12 266 ALA A O 1
ATOM 2032 N N . GLY A 1 267 ? 1.507 12.757 5.541 1.00 88.12 267 GLY A N 1
ATOM 2033 C CA . GLY A 1 267 ? 0.748 13.304 4.416 1.00 88.12 267 GLY A CA 1
ATOM 2034 C C . GLY A 1 267 ? 1.250 14.684 3.976 1.00 88.12 267 GLY A C 1
ATOM 2035 O O . GLY A 1 267 ? 1.374 14.943 2.782 1.00 88.12 267 GLY A O 1
ATOM 2036 N N . TRP A 1 268 ? 1.597 15.562 4.919 1.00 94.31 268 TRP A N 1
ATOM 2037 C CA . TRP A 1 268 ? 2.149 16.887 4.629 1.00 94.31 268 TRP A CA 1
ATOM 2038 C C . TRP A 1 268 ? 3.489 16.790 3.892 1.00 94.31 268 TRP A C 1
ATOM 2040 O O . TRP A 1 268 ? 3.680 17.462 2.875 1.00 94.31 268 TRP A O 1
ATOM 2050 N N . HIS A 1 269 ? 4.391 15.922 4.360 1.00 93.69 269 HIS A N 1
ATOM 2051 C CA . HIS A 1 269 ? 5.671 15.674 3.705 1.00 93.69 269 HIS A CA 1
ATOM 2052 C C . HIS A 1 269 ? 5.491 15.072 2.307 1.00 93.69 269 HIS A C 1
ATOM 2054 O O . HIS A 1 269 ? 6.170 15.522 1.392 1.00 93.69 269 HIS A O 1
ATOM 2060 N N . ALA A 1 270 ? 4.533 14.163 2.113 1.00 90.50 270 ALA A N 1
ATOM 2061 C CA . ALA A 1 270 ? 4.218 13.587 0.803 1.00 90.50 270 ALA A CA 1
ATOM 2062 C C . ALA A 1 270 ? 3.791 14.656 -0.219 1.00 90.50 270 ALA A C 1
ATOM 2064 O O . ALA A 1 270 ? 4.315 14.729 -1.329 1.00 90.50 270 ALA A O 1
ATOM 2065 N N . VAL A 1 271 ? 2.857 15.532 0.172 1.00 92.50 271 VAL A N 1
ATOM 2066 C CA . VAL A 1 271 ? 2.376 16.619 -0.697 1.00 92.50 271 VAL A CA 1
ATOM 2067 C C . VAL A 1 271 ? 3.484 17.636 -0.972 1.00 92.50 271 VAL A C 1
ATOM 2069 O O . VAL A 1 271 ? 3.616 18.118 -2.097 1.00 92.50 271 VAL A O 1
ATOM 2072 N N . ALA A 1 272 ? 4.302 17.951 0.036 1.00 94.12 272 ALA A N 1
ATOM 2073 C CA . ALA A 1 272 ? 5.468 18.807 -0.136 1.00 94.12 272 ALA A CA 1
ATOM 2074 C C . ALA A 1 272 ? 6.487 18.190 -1.109 1.00 94.12 272 ALA A C 1
ATOM 2076 O O . ALA A 1 272 ? 6.988 18.904 -1.972 1.00 94.12 272 ALA A O 1
ATOM 2077 N N . GLY A 1 273 ? 6.750 16.881 -1.015 1.00 91.31 273 GLY A N 1
ATOM 2078 C CA . GLY A 1 273 ? 7.616 16.145 -1.939 1.00 91.31 273 GLY A CA 1
ATOM 2079 C C . GLY A 1 273 ? 7.154 16.300 -3.386 1.00 91.31 273 GLY A C 1
ATOM 2080 O O . GLY A 1 273 ? 7.901 16.819 -4.212 1.00 91.31 273 GLY A O 1
ATOM 2081 N N . GLY A 1 274 ? 5.874 16.017 -3.653 1.00 87.56 274 GLY A N 1
ATOM 2082 C CA . GLY A 1 274 ? 5.278 16.206 -4.981 1.00 87.56 274 GLY A CA 1
ATOM 2083 C C . GLY A 1 274 ? 5.345 17.651 -5.502 1.00 87.56 274 GLY A C 1
ATOM 2084 O O . GLY A 1 274 ? 5.524 17.869 -6.697 1.00 87.56 274 GLY A O 1
ATOM 2085 N N . LEU A 1 275 ? 5.256 18.656 -4.623 1.00 92.56 275 LEU A N 1
ATOM 2086 C CA . LEU A 1 275 ? 5.461 20.063 -4.998 1.00 92.56 275 LEU A CA 1
ATOM 2087 C C . LEU A 1 275 ? 6.916 20.370 -5.378 1.00 92.56 275 LEU A C 1
ATOM 2089 O O . LEU A 1 275 ? 7.153 21.092 -6.345 1.00 92.56 275 LEU A O 1
ATOM 2093 N N . TRP A 1 276 ? 7.889 19.850 -4.626 1.00 92.94 276 TRP A N 1
ATOM 2094 C CA . TRP A 1 276 ? 9.312 20.016 -4.941 1.00 92.94 276 TRP A CA 1
ATOM 2095 C C . TRP A 1 276 ? 9.690 19.318 -6.246 1.00 92.94 276 TRP A C 1
ATOM 2097 O O . TRP A 1 276 ? 10.458 19.879 -7.031 1.00 92.94 276 TRP A O 1
ATOM 2107 N N . ASP A 1 277 ? 9.119 18.142 -6.502 1.00 89.19 277 ASP A N 1
ATOM 2108 C CA . ASP A 1 277 ? 9.294 17.417 -7.759 1.00 89.19 277 ASP A CA 1
ATOM 2109 C C . ASP A 1 277 ? 8.700 18.181 -8.949 1.00 89.19 277 ASP A C 1
ATOM 2111 O O . ASP A 1 277 ? 9.381 18.385 -9.952 1.00 89.19 277 ASP A O 1
ATOM 2115 N N . ALA A 1 278 ? 7.492 18.739 -8.802 1.00 87.06 278 ALA A N 1
ATOM 2116 C CA . ALA A 1 278 ? 6.870 19.585 -9.825 1.00 87.06 278 ALA A CA 1
ATOM 2117 C C . ALA A 1 278 ? 7.697 20.845 -10.163 1.00 87.06 278 ALA A C 1
ATOM 2119 O O . ALA A 1 278 ? 7.591 21.385 -11.264 1.00 87.06 278 ALA A O 1
ATOM 2120 N N . MET A 1 279 ? 8.549 21.307 -9.242 1.00 89.69 279 MET A N 1
ATOM 2121 C CA . MET A 1 279 ? 9.511 22.393 -9.477 1.00 89.69 279 MET A CA 1
ATOM 2122 C C . MET A 1 279 ? 10.844 21.930 -10.080 1.00 89.69 279 MET A C 1
ATOM 2124 O O . MET A 1 279 ? 11.717 22.759 -10.335 1.00 89.69 279 MET A O 1
ATOM 2128 N N . GLY A 1 280 ? 11.034 20.626 -10.287 1.00 90.75 280 GLY A N 1
ATOM 2129 C CA . GLY A 1 280 ? 12.281 20.035 -10.766 1.00 90.75 280 GLY A CA 1
ATOM 2130 C C . GLY A 1 280 ? 13.375 19.926 -9.698 1.00 90.75 280 GLY A C 1
ATOM 2131 O O . GLY A 1 280 ? 14.543 19.737 -10.038 1.00 90.75 280 GLY A O 1
ATOM 2132 N N . ILE A 1 281 ? 13.038 20.040 -8.406 1.00 93.62 281 ILE A N 1
ATOM 2133 C CA . ILE A 1 281 ? 14.004 19.979 -7.298 1.00 93.62 281 ILE A CA 1
ATOM 2134 C C . ILE A 1 281 ? 13.993 18.574 -6.676 1.00 93.62 281 ILE A C 1
ATOM 2136 O O . ILE A 1 281 ? 13.604 18.360 -5.525 1.00 93.62 281 ILE A O 1
ATOM 2140 N N . ALA A 1 282 ? 14.477 17.601 -7.451 1.00 88.56 282 ALA A N 1
ATOM 2141 C CA . ALA A 1 282 ? 14.497 16.183 -7.082 1.00 88.56 282 ALA A CA 1
ATOM 2142 C C . ALA A 1 282 ? 15.176 15.853 -5.729 1.00 88.56 282 ALA A C 1
ATOM 2144 O O . ALA A 1 282 ? 14.714 14.934 -5.049 1.00 88.56 282 ALA A O 1
ATOM 2145 N N . PRO A 1 283 ? 16.256 16.536 -5.283 1.00 89.81 283 PRO A N 1
ATOM 2146 C CA . PRO A 1 283 ? 16.846 16.256 -3.971 1.00 89.81 283 PRO A CA 1
ATOM 2147 C C . PRO A 1 283 ? 15.897 16.569 -2.808 1.00 89.81 283 PRO A C 1
ATOM 2149 O O . PRO A 1 283 ? 15.814 15.787 -1.866 1.00 89.81 283 PRO A O 1
ATOM 2152 N N . LEU A 1 284 ? 15.150 17.677 -2.882 1.00 88.81 284 LEU A N 1
ATOM 2153 C CA . LEU A 1 284 ? 14.198 18.047 -1.831 1.00 88.81 284 LEU A CA 1
ATOM 2154 C C . LEU A 1 284 ? 12.974 17.138 -1.840 1.00 88.81 284 LEU A C 1
ATOM 2156 O O . LEU A 1 284 ? 12.531 16.748 -0.762 1.00 88.81 284 LEU A O 1
ATOM 2160 N N . SER A 1 285 ? 12.483 16.738 -3.020 1.00 91.00 285 SER A N 1
ATOM 2161 C CA . SER A 1 285 ? 11.429 15.717 -3.106 1.00 91.00 285 SER A CA 1
ATOM 2162 C C . SER A 1 285 ? 11.838 14.456 -2.352 1.00 91.00 285 SER A C 1
ATOM 2164 O O . SER A 1 285 ? 11.148 14.052 -1.424 1.00 91.00 285 SER A O 1
ATOM 2166 N N . ARG A 1 286 ? 13.028 13.916 -2.650 1.00 85.75 286 ARG A N 1
ATOM 2167 C CA . ARG A 1 286 ? 13.542 12.698 -2.005 1.00 85.75 286 ARG A CA 1
ATOM 2168 C C . ARG A 1 286 ? 13.674 12.822 -0.489 1.00 85.75 286 ARG A C 1
ATOM 2170 O O . ARG A 1 286 ? 13.354 11.877 0.225 1.00 85.75 286 ARG A O 1
ATOM 2177 N N . VAL A 1 287 ? 14.117 13.976 0.016 1.00 91.38 287 VAL A N 1
ATOM 2178 C CA . VAL A 1 287 ? 14.171 14.233 1.467 1.00 91.38 287 VAL A CA 1
ATOM 2179 C C . VAL A 1 287 ? 12.769 14.205 2.074 1.00 91.38 287 VAL A C 1
ATOM 2181 O O . VAL A 1 287 ? 12.564 13.587 3.115 1.00 91.38 287 VAL A O 1
ATOM 2184 N N . HIS A 1 288 ? 11.796 14.845 1.429 1.00 91.38 288 HIS A N 1
ATOM 2185 C CA . HIS A 1 288 ? 10.414 14.857 1.899 1.00 91.38 288 HIS A CA 1
ATOM 2186 C C . HIS A 1 288 ? 9.760 13.469 1.835 1.00 91.38 288 HIS A C 1
ATOM 2188 O O . HIS A 1 288 ? 9.101 13.079 2.798 1.00 91.38 288 HIS A O 1
ATOM 2194 N N . ASP A 1 289 ? 10.016 12.693 0.784 1.00 86.56 289 ASP A N 1
ATOM 2195 C CA . ASP A 1 289 ? 9.541 11.313 0.656 1.00 86.56 289 ASP A CA 1
ATOM 2196 C C . ASP A 1 289 ? 10.138 10.420 1.755 1.00 86.56 289 ASP A C 1
ATOM 2198 O O . ASP A 1 289 ? 9.419 9.672 2.420 1.00 86.56 289 ASP A O 1
ATOM 2202 N N . ALA A 1 290 ? 11.442 10.550 2.022 1.00 84.38 290 ALA A N 1
ATOM 2203 C CA . ALA A 1 290 ? 12.111 9.830 3.103 1.00 84.38 290 ALA A CA 1
ATOM 2204 C C . ALA A 1 290 ? 11.554 10.206 4.487 1.00 84.38 290 ALA A C 1
ATOM 2206 O O . ALA A 1 290 ? 11.346 9.328 5.325 1.00 84.38 290 ALA A O 1
ATOM 2207 N N . LEU A 1 291 ? 11.264 11.491 4.725 1.00 87.62 291 LEU A N 1
ATOM 2208 C CA . LEU A 1 291 ? 10.648 11.949 5.973 1.00 87.62 291 LEU A CA 1
ATOM 2209 C C . LEU A 1 291 ? 9.234 11.388 6.135 1.00 87.6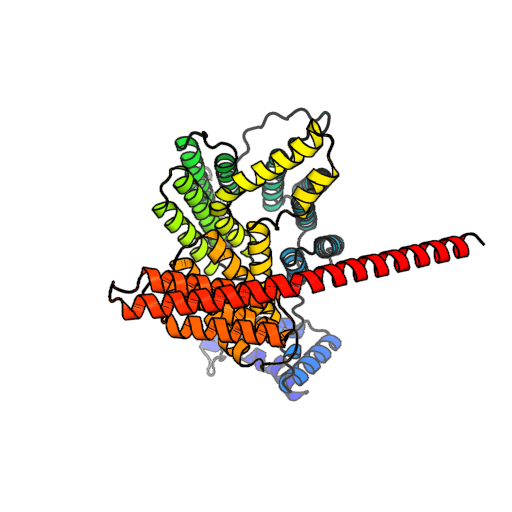2 291 LEU A C 1
ATOM 2211 O O . LEU A 1 291 ? 8.923 10.855 7.201 1.00 87.62 291 LEU A O 1
ATOM 2215 N N . ALA A 1 292 ? 8.415 11.432 5.081 1.00 87.94 292 ALA A N 1
ATOM 2216 C CA . ALA A 1 292 ? 7.072 10.861 5.088 1.00 87.94 292 ALA A CA 1
ATOM 2217 C C . ALA A 1 292 ? 7.097 9.362 5.426 1.00 87.94 292 ALA A C 1
ATOM 2219 O O . ALA A 1 292 ? 6.369 8.921 6.313 1.00 87.94 292 ALA A O 1
ATOM 2220 N N . LEU A 1 293 ? 7.988 8.593 4.791 1.00 84.19 293 LEU A N 1
ATOM 2221 C CA . LEU A 1 293 ? 8.167 7.169 5.085 1.00 84.19 293 LEU A CA 1
ATOM 2222 C C . LEU A 1 293 ? 8.640 6.929 6.523 1.00 84.19 293 LEU A C 1
ATOM 2224 O O . LEU A 1 293 ? 8.080 6.080 7.209 1.00 84.19 293 LEU A O 1
ATOM 2228 N N . SER A 1 294 ? 9.604 7.715 7.010 1.00 85.44 294 SER A N 1
ATOM 2229 C CA . SER A 1 294 ? 10.137 7.562 8.369 1.00 85.44 294 SER A CA 1
ATOM 2230 C C . SER A 1 294 ? 9.098 7.837 9.461 1.00 85.44 294 SER A C 1
ATOM 2232 O O . SER A 1 294 ? 9.136 7.224 10.526 1.00 85.44 294 SER A O 1
ATOM 2234 N N . LEU A 1 295 ? 8.160 8.755 9.203 1.00 83.56 295 LEU A N 1
ATOM 2235 C CA . LEU A 1 295 ? 7.056 9.063 10.109 1.00 83.56 295 LEU A CA 1
ATOM 2236 C C . LEU A 1 295 ? 6.022 7.936 10.122 1.00 83.56 295 LEU A C 1
ATOM 2238 O O . LEU A 1 295 ? 5.548 7.563 11.193 1.00 83.56 295 LEU A O 1
ATOM 2242 N N . LEU A 1 296 ? 5.735 7.342 8.962 1.00 80.31 296 LEU A N 1
ATOM 2243 C CA . LEU A 1 296 ? 4.844 6.184 8.859 1.00 80.31 296 LEU A CA 1
ATOM 2244 C C . LEU A 1 296 ? 5.447 4.930 9.495 1.00 80.31 296 LEU A C 1
ATOM 2246 O O . LEU A 1 296 ? 4.723 4.163 10.116 1.00 80.31 296 LEU A O 1
ATOM 2250 N N . ASP A 1 297 ? 6.765 4.739 9.407 1.00 76.06 297 ASP A N 1
ATOM 2251 C CA . ASP A 1 297 ? 7.452 3.629 10.080 1.00 76.06 297 ASP A CA 1
ATOM 2252 C C . ASP A 1 297 ? 7.376 3.739 11.613 1.00 76.06 297 ASP A C 1
ATOM 2254 O O . ASP A 1 297 ? 7.377 2.727 12.314 1.00 76.06 297 ASP A O 1
ATOM 2258 N N . ARG A 1 298 ? 7.274 4.963 12.148 1.00 76.12 298 ARG A N 1
ATOM 2259 C CA . ARG A 1 298 ? 7.088 5.212 13.588 1.00 76.12 298 ARG A CA 1
ATOM 2260 C C . ARG A 1 298 ? 5.630 5.057 14.028 1.00 76.12 298 ARG A C 1
ATOM 2262 O O . ARG A 1 298 ? 5.384 4.628 15.155 1.00 76.12 298 ARG A O 1
ATOM 2269 N N . ALA A 1 299 ? 4.675 5.397 13.165 1.00 67.50 299 ALA A N 1
ATOM 2270 C CA . ALA A 1 299 ? 3.244 5.289 13.429 1.00 67.50 299 ALA A CA 1
ATOM 2271 C C . ALA A 1 299 ? 2.732 3.876 13.083 1.00 67.50 299 ALA A C 1
ATOM 2273 O O . ALA A 1 299 ? 2.321 3.632 11.957 1.00 67.50 299 ALA A O 1
ATOM 2274 N N . LEU A 1 300 ? 2.795 2.954 14.058 1.00 57.50 300 LEU A N 1
ATOM 2275 C CA . LEU A 1 300 ? 2.210 1.594 14.085 1.00 57.50 300 LEU A CA 1
ATOM 2276 C C . LEU A 1 300 ? 2.066 0.864 12.714 1.00 57.50 300 LEU A C 1
ATOM 2278 O O . LEU A 1 300 ? 1.160 1.166 11.937 1.00 57.50 300 LEU A O 1
ATOM 2282 N N . PRO A 1 301 ? 2.822 -0.224 12.455 1.00 54.97 301 PRO A N 1
ATOM 2283 C CA . PRO A 1 301 ? 3.020 -0.806 11.115 1.00 54.97 301 PRO A CA 1
ATOM 2284 C C . PRO A 1 301 ? 1.794 -1.419 10.399 1.00 54.97 301 PRO A C 1
ATOM 2286 O O . PRO A 1 301 ? 1.951 -1.912 9.286 1.00 54.97 301 PRO A O 1
ATOM 2289 N N . ALA A 1 302 ? 0.597 -1.430 10.996 1.00 50.06 302 ALA A N 1
ATOM 2290 C CA . ALA A 1 302 ? -0.569 -2.145 10.460 1.00 50.06 302 ALA A CA 1
ATOM 2291 C C . ALA A 1 302 ? -1.707 -1.248 9.930 1.00 50.06 302 ALA A C 1
ATOM 2293 O O . ALA A 1 302 ? -2.497 -1.716 9.115 1.00 50.06 302 ALA A O 1
ATOM 2294 N N . SER A 1 303 ? -1.829 0.016 10.366 1.00 48.56 303 SER A N 1
ATOM 2295 C CA . SER A 1 303 ? -2.983 0.876 10.015 1.00 48.56 303 SER A CA 1
ATOM 2296 C C . SER A 1 303 ? -2.692 1.959 8.973 1.00 48.56 303 SER A C 1
ATOM 2298 O O . SER A 1 303 ? -3.621 2.603 8.498 1.00 48.56 303 SER A O 1
ATOM 2300 N N . THR A 1 304 ? -1.430 2.163 8.595 1.00 59.41 304 THR A N 1
ATOM 2301 C CA . THR A 1 304 ? -0.981 3.324 7.799 1.00 59.41 304 THR A CA 1
ATOM 2302 C C . THR A 1 304 ? -0.518 2.961 6.383 1.00 59.41 304 THR A C 1
ATOM 2304 O O . THR A 1 304 ? 0.070 3.774 5.665 1.00 59.41 304 THR A O 1
ATOM 2307 N N . TRP A 1 305 ? -0.808 1.732 5.951 1.00 59.16 305 TRP A N 1
ATOM 2308 C CA . TRP A 1 305 ? -0.358 1.186 4.673 1.00 59.16 305 TRP A CA 1
ATOM 2309 C C . TRP A 1 305 ? -0.861 1.977 3.456 1.00 59.16 305 TRP A C 1
ATOM 2311 O O . TRP A 1 305 ? -0.075 2.285 2.561 1.00 59.16 305 TRP A O 1
ATOM 2321 N N . ASP A 1 306 ? -2.129 2.398 3.462 1.00 54.62 306 ASP A N 1
ATOM 2322 C CA . ASP A 1 306 ? -2.723 3.231 2.405 1.00 54.62 306 ASP A CA 1
ATOM 2323 C C . ASP A 1 306 ? -1.963 4.560 2.233 1.00 54.62 306 ASP A C 1
ATOM 2325 O O . ASP A 1 306 ? -1.698 5.012 1.114 1.00 54.62 306 ASP A O 1
ATOM 2329 N N . THR A 1 307 ? -1.541 5.170 3.345 1.00 62.81 307 THR A N 1
ATOM 2330 C CA . THR A 1 307 ? -0.754 6.410 3.347 1.00 62.81 307 THR A CA 1
ATOM 2331 C C . THR A 1 307 ? 0.655 6.160 2.816 1.00 62.81 307 THR A C 1
ATOM 2333 O O . THR A 1 307 ? 1.149 6.934 1.999 1.00 62.81 307 THR A O 1
ATOM 2336 N N . ARG A 1 308 ? 1.285 5.044 3.203 1.00 63.22 308 ARG A N 1
ATOM 2337 C CA . ARG A 1 308 ? 2.612 4.641 2.708 1.00 63.22 308 ARG A CA 1
ATOM 2338 C C . ARG A 1 308 ? 2.606 4.397 1.205 1.00 63.22 308 ARG A C 1
ATOM 2340 O O . ARG A 1 308 ? 3.490 4.877 0.501 1.00 63.22 308 ARG A O 1
ATOM 2347 N N . LEU A 1 309 ? 1.587 3.707 0.703 1.00 59.94 309 LEU A N 1
ATOM 2348 C CA . LEU A 1 309 ? 1.393 3.507 -0.727 1.00 59.94 309 LEU A CA 1
ATOM 2349 C C . LEU A 1 309 ? 1.139 4.826 -1.450 1.00 59.94 309 LEU A C 1
ATOM 2351 O O . LEU A 1 309 ? 1.683 5.017 -2.528 1.00 59.94 309 LEU A O 1
ATOM 2355 N N . SER A 1 310 ? 0.377 5.747 -0.860 1.00 62.47 310 SER A N 1
ATOM 2356 C CA . SER A 1 310 ? 0.132 7.072 -1.443 1.00 62.47 310 SER A CA 1
ATOM 2357 C C . SER A 1 310 ? 1.419 7.901 -1.554 1.00 62.47 310 SER A C 1
ATOM 2359 O O . SER A 1 310 ? 1.662 8.505 -2.596 1.00 62.47 310 SER A O 1
ATOM 2361 N N . VAL A 1 311 ? 2.279 7.872 -0.526 1.00 64.56 311 VAL A N 1
ATOM 2362 C CA . VAL A 1 311 ? 3.620 8.493 -0.543 1.00 64.56 311 VAL A CA 1
ATOM 2363 C C . VAL A 1 311 ? 4.478 7.897 -1.658 1.00 64.56 311 VAL A C 1
ATOM 2365 O O . VAL A 1 311 ? 5.080 8.630 -2.430 1.00 64.56 311 VAL A O 1
ATOM 2368 N N . LEU A 1 312 ? 4.497 6.568 -1.785 1.00 64.00 312 LEU A N 1
ATOM 2369 C CA . LEU A 1 312 ? 5.275 5.873 -2.816 1.00 64.00 312 LEU A CA 1
ATOM 2370 C C . LEU A 1 312 ? 4.685 6.031 -4.231 1.00 64.00 312 LEU A C 1
ATOM 2372 O O . LEU A 1 312 ? 5.409 5.905 -5.217 1.00 64.00 312 LEU A O 1
ATOM 2376 N N . ALA A 1 313 ? 3.384 6.310 -4.347 1.00 59.84 313 ALA A N 1
ATOM 2377 C CA . ALA A 1 313 ? 2.685 6.506 -5.617 1.00 59.84 313 ALA A CA 1
ATOM 2378 C C . ALA A 1 313 ? 2.905 7.891 -6.222 1.00 59.84 313 ALA A C 1
ATOM 2380 O O . ALA A 1 313 ? 2.867 8.036 -7.442 1.00 59.84 313 ALA A O 1
ATOM 2381 N N . LEU A 1 314 ? 3.105 8.908 -5.381 1.00 61.47 314 LEU A N 1
ATOM 2382 C CA . LEU A 1 314 ? 3.279 10.296 -5.809 1.00 61.47 314 LEU A CA 1
ATOM 2383 C C . LEU A 1 314 ? 4.435 10.452 -6.821 1.00 61.47 314 LEU A C 1
ATOM 2385 O O . LEU A 1 314 ? 4.175 10.979 -7.905 1.00 61.47 314 LEU A O 1
ATOM 2389 N N . PRO A 1 315 ? 5.642 9.895 -6.586 1.00 54.31 315 PRO A N 1
ATOM 2390 C CA . PRO A 1 315 ? 6.716 9.864 -7.586 1.00 54.31 315 PRO A CA 1
ATOM 2391 C C . PRO A 1 315 ? 6.373 9.006 -8.815 1.00 54.31 315 PRO A C 1
ATOM 2393 O O . PRO A 1 315 ? 6.836 9.260 -9.927 1.00 54.31 315 PRO A O 1
ATOM 2396 N N . ALA A 1 316 ? 5.537 7.977 -8.640 1.00 48.97 316 ALA A N 1
ATOM 2397 C CA . ALA A 1 316 ? 5.123 7.092 -9.724 1.00 48.97 316 ALA A CA 1
ATOM 2398 C C . ALA A 1 316 ? 4.101 7.741 -10.684 1.00 48.97 316 ALA A C 1
ATOM 2400 O O . ALA A 1 316 ? 3.874 7.218 -11.776 1.00 48.97 316 ALA A O 1
ATOM 2401 N N . SER A 1 317 ? 3.522 8.897 -10.342 1.00 49.81 317 SER A N 1
ATOM 2402 C CA . SER A 1 317 ? 2.571 9.629 -11.195 1.00 49.81 317 SER A CA 1
ATOM 2403 C C . SER A 1 317 ? 3.176 10.126 -12.521 1.00 49.81 317 SER A C 1
ATOM 2405 O O . SER A 1 317 ? 2.459 10.272 -13.512 1.00 49.81 317 SER A O 1
ATOM 2407 N N . ALA A 1 318 ? 4.507 10.242 -12.621 1.00 46.47 318 ALA A N 1
ATOM 2408 C CA . ALA A 1 318 ? 5.200 10.457 -13.896 1.00 46.47 318 ALA A CA 1
ATOM 2409 C C . ALA A 1 318 ? 4.891 9.348 -14.935 1.00 46.47 318 ALA A C 1
ATOM 2411 O O . ALA A 1 318 ? 4.857 9.598 -16.147 1.00 46.47 318 ALA A O 1
ATOM 2412 N N . TRP A 1 319 ? 4.578 8.128 -14.477 1.00 47.31 319 TRP A N 1
ATOM 2413 C CA . TRP A 1 319 ? 4.184 6.989 -15.316 1.00 47.31 319 TRP A CA 1
ATOM 2414 C C . TRP A 1 319 ? 2.725 7.050 -15.782 1.00 47.31 319 TRP A C 1
ATOM 2416 O O . TRP A 1 319 ? 2.389 6.478 -16.826 1.00 47.31 319 TRP A O 1
ATOM 2426 N N . ASP A 1 320 ? 1.872 7.790 -15.076 1.00 45.31 320 ASP A N 1
ATOM 2427 C CA . ASP A 1 320 ? 0.449 7.943 -15.392 1.00 45.31 320 ASP A CA 1
ATOM 2428 C C . ASP A 1 320 ? 0.242 8.706 -16.715 1.00 45.31 320 ASP A C 1
ATOM 2430 O O . ASP A 1 320 ? -0.700 8.476 -17.479 1.00 45.31 320 ASP A O 1
ATOM 2434 N N . THR A 1 321 ? 1.228 9.515 -17.107 1.00 43.16 321 THR A N 1
ATOM 2435 C CA . THR A 1 321 ? 1.311 10.119 -18.443 1.00 43.16 321 THR A CA 1
ATOM 2436 C C . THR A 1 321 ? 1.379 9.069 -19.563 1.00 43.16 321 THR A C 1
ATOM 2438 O O . THR A 1 321 ? 0.795 9.260 -20.628 1.00 43.16 321 THR A O 1
ATOM 2441 N N . ARG A 1 322 ? 2.032 7.917 -19.344 1.00 41.19 322 ARG A N 1
ATOM 2442 C CA . ARG A 1 322 ? 2.125 6.828 -20.340 1.00 41.19 322 ARG A CA 1
ATOM 2443 C C . ARG A 1 322 ? 0.862 5.964 -20.369 1.00 41.19 322 ARG A C 1
ATOM 2445 O O . ARG A 1 322 ? 0.398 5.610 -21.453 1.00 41.19 322 ARG A O 1
ATOM 2452 N N . LEU A 1 323 ? 0.269 5.675 -19.209 1.00 41.81 323 LEU A N 1
ATOM 2453 C CA . LEU A 1 323 ? -1.007 4.952 -19.107 1.00 41.81 323 LEU A CA 1
ATOM 2454 C C . LEU A 1 323 ? -2.174 5.768 -19.672 1.00 41.81 323 LEU A C 1
ATOM 2456 O O . LEU A 1 323 ? -2.975 5.239 -20.440 1.00 41.81 323 LEU A O 1
ATOM 2460 N N . SER A 1 324 ? -2.219 7.075 -19.413 1.00 43.62 324 SER A N 1
ATOM 2461 C CA . SER A 1 324 ? -3.207 7.980 -20.012 1.00 43.62 324 SER A CA 1
ATOM 2462 C C . SER A 1 324 ? -3.033 8.134 -21.530 1.00 43.62 324 SER A C 1
ATOM 2464 O O . SER A 1 324 ? -4.015 8.357 -22.239 1.00 43.62 324 SER A O 1
ATOM 2466 N N . VAL A 1 325 ? -1.820 7.981 -22.075 1.00 49.25 325 VAL A N 1
ATOM 2467 C CA . VAL A 1 325 ? -1.580 7.896 -23.530 1.00 49.25 325 VAL A CA 1
ATOM 2468 C C . VAL A 1 325 ? -2.081 6.564 -24.100 1.00 49.25 325 VAL A C 1
ATOM 2470 O O . VAL A 1 325 ? -2.730 6.559 -25.148 1.00 49.25 325 VAL A O 1
ATOM 2473 N N . LEU A 1 326 ? -1.864 5.441 -23.408 1.00 43.84 326 LEU A N 1
ATOM 2474 C CA . LEU A 1 326 ? -2.383 4.128 -23.816 1.00 43.84 326 LEU A CA 1
ATOM 2475 C C . LEU A 1 326 ? -3.915 4.053 -23.736 1.00 43.84 326 LEU A C 1
ATOM 2477 O O . LEU A 1 326 ? -4.544 3.542 -24.661 1.00 43.84 326 LEU A O 1
ATOM 2481 N N . ALA A 1 327 ? -4.525 4.632 -22.701 1.00 46.28 327 ALA A N 1
ATOM 2482 C CA . ALA A 1 327 ? -5.973 4.747 -22.560 1.00 46.28 327 ALA A CA 1
ATOM 2483 C C . ALA A 1 327 ? -6.577 5.668 -23.634 1.00 46.28 327 ALA A C 1
ATOM 2485 O O . ALA A 1 327 ? -7.575 5.310 -24.262 1.00 46.28 327 ALA A O 1
ATOM 2486 N N . ARG A 1 328 ? -5.933 6.808 -23.937 1.00 55.50 328 ARG A N 1
ATOM 2487 C CA . ARG A 1 328 ? -6.319 7.679 -25.064 1.00 55.50 328 ARG A CA 1
ATOM 2488 C C . ARG A 1 328 ? -6.205 6.957 -26.406 1.00 55.50 328 ARG A C 1
ATOM 2490 O O . ARG A 1 328 ? -7.100 7.094 -27.237 1.00 55.50 328 ARG A O 1
ATOM 2497 N N . ARG A 1 329 ? -5.176 6.127 -26.600 1.00 55.56 329 ARG A N 1
ATOM 2498 C CA . ARG A 1 329 ? -5.002 5.304 -27.806 1.00 55.56 329 ARG A CA 1
ATOM 2499 C C . ARG A 1 329 ? -6.044 4.192 -27.910 1.00 55.56 329 ARG A C 1
ATOM 2501 O O . ARG A 1 329 ? -6.614 4.011 -28.979 1.00 55.56 329 ARG A O 1
ATOM 2508 N N . ALA A 1 330 ? -6.354 3.490 -26.822 1.00 45.34 330 ALA A N 1
ATOM 2509 C CA . ALA A 1 330 ? -7.421 2.491 -26.792 1.00 45.34 330 ALA A CA 1
ATOM 2510 C C . ALA A 1 330 ? -8.791 3.128 -27.080 1.00 45.34 330 ALA A C 1
ATOM 2512 O O . ALA A 1 330 ? -9.560 2.610 -27.888 1.00 45.34 330 ALA A O 1
ATOM 2513 N N . ALA A 1 331 ? -9.064 4.301 -26.502 1.00 53.38 331 ALA A N 1
ATOM 2514 C CA . ALA A 1 331 ? -10.287 5.052 -26.755 1.00 53.38 331 ALA A CA 1
ATOM 2515 C C . ALA A 1 331 ? -10.355 5.624 -28.184 1.00 53.38 331 ALA A C 1
ATOM 2517 O O . ALA A 1 331 ? -11.442 5.710 -28.751 1.00 53.38 331 ALA A O 1
ATOM 2518 N N . HIS A 1 332 ? -9.217 5.986 -28.786 1.00 62.56 332 HIS A N 1
ATOM 2519 C CA . HIS A 1 332 ? -9.124 6.376 -30.195 1.00 62.56 332 HIS A CA 1
ATOM 2520 C C . HIS A 1 332 ? -9.390 5.182 -31.121 1.00 62.56 332 HIS A C 1
ATOM 2522 O O . HIS A 1 332 ? -10.191 5.303 -32.042 1.00 62.56 332 HIS A O 1
ATOM 2528 N N . LEU A 1 333 ? -8.793 4.014 -30.858 1.00 58.50 333 LEU A N 1
ATOM 2529 C CA . LEU A 1 333 ? -9.030 2.775 -31.618 1.00 58.50 333 LEU A CA 1
ATOM 2530 C C . LEU A 1 333 ? -10.490 2.304 -31.523 1.00 58.50 333 LEU A C 1
ATOM 2532 O O . LEU A 1 333 ? -11.053 1.803 -32.496 1.00 58.50 333 LEU A O 1
ATOM 2536 N N . ALA A 1 334 ? -11.119 2.488 -30.360 1.00 55.69 334 ALA A N 1
ATOM 2537 C CA . ALA A 1 334 ? -12.531 2.185 -30.170 1.00 55.69 334 ALA A CA 1
ATOM 2538 C C . ALA A 1 334 ? -13.445 3.163 -30.929 1.00 55.69 334 ALA A C 1
ATOM 2540 O O . ALA A 1 334 ? -14.411 2.721 -31.542 1.00 55.69 334 ALA A O 1
ATOM 2541 N N . ARG A 1 335 ? -13.143 4.472 -30.905 1.00 62.16 335 ARG A N 1
ATOM 2542 C CA . ARG A 1 335 ? -14.038 5.518 -31.436 1.00 62.16 335 ARG A CA 1
ATOM 2543 C C . ARG A 1 335 ? -13.833 5.861 -32.910 1.00 62.16 335 ARG A C 1
ATOM 2545 O O . ARG A 1 335 ? -14.812 6.069 -33.610 1.00 62.16 335 ARG A O 1
ATOM 2552 N N . SER A 1 336 ? -12.591 5.942 -33.377 1.00 54.41 336 SER A N 1
ATOM 2553 C CA . SER A 1 336 ? -12.281 6.381 -34.750 1.00 54.41 336 SER A CA 1
ATOM 2554 C C . SER A 1 336 ? -12.158 5.219 -35.734 1.00 54.41 336 SER A C 1
ATOM 2556 O O . SER A 1 336 ? -12.579 5.339 -36.878 1.00 54.41 336 SER A O 1
ATOM 2558 N N . GLU A 1 337 ? -11.626 4.078 -35.287 1.00 68.50 337 GLU A N 1
ATOM 2559 C CA . GLU A 1 337 ? -11.397 2.910 -36.148 1.00 68.50 337 GLU A CA 1
ATOM 2560 C C . GLU A 1 337 ? -12.488 1.839 -36.008 1.00 68.50 337 GLU A C 1
ATOM 2562 O O . GLU A 1 337 ? -12.449 0.838 -36.720 1.00 68.50 337 GLU A O 1
ATOM 2567 N N . ASN A 1 338 ? -13.449 2.022 -35.092 1.00 73.88 338 ASN A N 1
ATOM 2568 C CA . ASN A 1 338 ? -14.505 1.055 -34.769 1.00 73.88 338 ASN A CA 1
ATOM 2569 C C . ASN A 1 338 ? -13.952 -0.363 -34.490 1.00 73.88 338 ASN A C 1
ATOM 2571 O O . ASN A 1 338 ? -14.506 -1.377 -34.917 1.00 73.88 338 ASN A O 1
ATOM 2575 N N . ARG A 1 339 ? -12.811 -0.443 -33.784 1.00 71.75 339 ARG A N 1
ATOM 2576 C CA . ARG A 1 339 ? -12.103 -1.696 -33.458 1.00 71.75 339 ARG A CA 1
ATOM 2577 C C . ARG A 1 339 ? -12.139 -1.996 -31.954 1.00 71.75 339 ARG A C 1
ATOM 2579 O O . ARG A 1 339 ? -11.093 -1.997 -31.295 1.00 71.75 339 ARG A O 1
ATOM 2586 N N . PRO A 1 340 ? -13.310 -2.333 -31.381 1.00 62.06 340 PRO A N 1
ATOM 2587 C CA . PRO A 1 340 ? -13.449 -2.580 -29.946 1.00 62.06 340 PRO A CA 1
ATOM 2588 C C . PRO A 1 340 ? -12.624 -3.784 -29.470 1.00 62.06 340 PRO A C 1
ATOM 2590 O O . PRO A 1 340 ? -12.085 -3.762 -28.370 1.00 62.06 340 PRO A O 1
ATOM 2593 N N . ALA A 1 341 ? -12.428 -4.807 -30.309 1.00 54.25 341 ALA A N 1
ATOM 2594 C CA . ALA A 1 341 ? -11.591 -5.963 -29.973 1.00 54.25 341 ALA A CA 1
ATOM 2595 C C . ALA A 1 341 ? -10.087 -5.631 -29.909 1.00 54.25 341 ALA A C 1
ATOM 2597 O O . ALA A 1 341 ? -9.352 -6.271 -29.156 1.00 54.25 341 ALA A O 1
ATOM 2598 N N . ALA A 1 342 ? -9.625 -4.636 -30.677 1.00 57.12 342 ALA A N 1
ATOM 2599 C CA . ALA A 1 342 ? -8.244 -4.159 -30.625 1.00 57.12 342 ALA A CA 1
ATOM 2600 C C . ALA A 1 342 ? -8.030 -3.256 -29.405 1.00 57.12 342 ALA A C 1
ATOM 2602 O O . ALA A 1 342 ? -7.072 -3.458 -28.669 1.00 57.12 342 ALA A O 1
ATOM 2603 N N . ALA A 1 343 ? -8.970 -2.347 -29.122 1.00 51.50 343 ALA A N 1
ATOM 2604 C CA . ALA A 1 343 ? -8.971 -1.550 -27.895 1.00 51.50 343 ALA A CA 1
ATOM 2605 C C . ALA A 1 343 ? -9.001 -2.440 -26.639 1.00 51.50 343 ALA A C 1
ATOM 2607 O O . ALA A 1 343 ? -8.220 -2.240 -25.713 1.00 51.50 343 ALA A O 1
ATOM 2608 N N . ARG A 1 344 ? -9.829 -3.493 -26.647 1.00 51.00 344 ARG A N 1
ATOM 2609 C CA . ARG A 1 344 ? -9.905 -4.476 -25.561 1.00 51.00 344 ARG A CA 1
ATOM 2610 C C . ARG A 1 344 ? -8.631 -5.317 -25.443 1.00 51.00 344 ARG A C 1
ATOM 2612 O O . ARG A 1 344 ? -8.239 -5.619 -24.330 1.00 51.00 344 ARG A O 1
ATOM 2619 N N . ARG A 1 345 ? -7.940 -5.647 -26.542 1.00 51.66 345 ARG A N 1
ATOM 2620 C CA . ARG A 1 345 ? -6.607 -6.289 -26.499 1.00 51.66 345 ARG A CA 1
ATOM 2621 C C . ARG A 1 345 ? -5.514 -5.362 -25.970 1.00 51.66 345 ARG A C 1
ATOM 2623 O O . ARG A 1 345 ? -4.650 -5.830 -25.243 1.00 51.66 345 ARG A O 1
ATOM 2630 N N . VAL A 1 346 ? -5.566 -4.071 -26.296 1.00 58.12 346 VAL A N 1
ATOM 2631 C CA . VAL A 1 346 ? -4.652 -3.060 -25.741 1.00 58.12 346 VAL A CA 1
ATOM 2632 C C . VAL A 1 346 ? -4.881 -2.890 -24.236 1.00 58.12 346 VAL A C 1
ATOM 2634 O O . VAL A 1 346 ? -3.912 -2.764 -23.503 1.00 58.12 346 VAL A O 1
ATOM 2637 N N . LEU A 1 347 ? -6.133 -2.951 -23.770 1.00 47.69 347 LEU A N 1
ATOM 2638 C CA . LEU A 1 347 ? -6.484 -2.842 -22.348 1.00 47.69 347 LEU A CA 1
ATOM 2639 C C . LEU A 1 347 ? -6.255 -4.141 -21.553 1.00 47.69 347 LEU A C 1
ATOM 2641 O O . LEU A 1 347 ? -5.762 -4.078 -20.438 1.00 47.69 347 LEU A O 1
ATOM 2645 N N . LEU A 1 348 ? -6.569 -5.316 -22.113 1.00 43.06 348 LEU A N 1
ATOM 2646 C CA . LEU A 1 348 ? -6.370 -6.624 -21.459 1.00 43.06 348 LEU A CA 1
ATOM 2647 C C . LEU A 1 348 ? -4.925 -7.134 -21.552 1.00 43.06 348 LEU A C 1
ATOM 2649 O O . LEU A 1 348 ? -4.521 -7.984 -20.767 1.00 43.06 348 LEU A O 1
ATOM 2653 N N . GLY A 1 349 ? -4.164 -6.658 -22.539 1.00 40.47 349 GLY A N 1
ATOM 2654 C CA . GLY A 1 349 ? -2.728 -6.898 -22.665 1.00 40.47 349 GLY A CA 1
ATOM 2655 C C . GLY A 1 349 ? -1.879 -5.814 -22.006 1.00 40.47 349 GLY A C 1
ATOM 2656 O O . GLY A 1 349 ? -0.657 -5.952 -21.983 1.00 40.47 349 GLY A O 1
ATOM 2657 N N . ALA A 1 350 ? -2.497 -4.746 -21.484 1.00 44.28 350 ALA A N 1
ATOM 2658 C CA . ALA A 1 350 ? -1.784 -3.785 -20.664 1.00 44.28 350 ALA A CA 1
ATOM 2659 C C . ALA A 1 350 ? -1.379 -4.507 -19.371 1.00 44.28 350 ALA A C 1
ATOM 2661 O O . ALA A 1 350 ? -2.258 -5.015 -18.668 1.00 44.28 350 ALA A O 1
ATOM 2662 N N . PRO A 1 351 ? -0.076 -4.605 -19.051 1.00 54.16 351 PRO A N 1
ATOM 2663 C CA . PRO A 1 351 ? 0.325 -5.072 -17.733 1.00 54.16 351 PRO A CA 1
ATOM 2664 C C . PRO A 1 351 ? -0.398 -4.215 -16.690 1.00 54.16 351 PRO A C 1
ATOM 2666 O O . PRO A 1 351 ? -0.576 -3.013 -16.912 1.00 54.16 351 PRO A O 1
ATOM 2669 N N . MET A 1 352 ? -0.832 -4.828 -15.580 1.00 54.81 352 MET A N 1
ATOM 2670 C CA . MET A 1 352 ? -1.422 -4.076 -14.469 1.00 54.81 352 MET A CA 1
ATOM 2671 C C . MET A 1 352 ? -0.556 -2.838 -14.188 1.00 54.81 352 MET A C 1
ATOM 2673 O O . MET A 1 352 ? 0.679 -2.962 -14.238 1.00 54.81 352 MET A O 1
ATOM 2677 N N . PRO A 1 353 ? -1.160 -1.662 -13.919 1.00 60.69 353 PRO A N 1
ATOM 2678 C CA . PRO A 1 353 ? -0.399 -0.456 -13.630 1.00 60.69 353 PRO A CA 1
ATOM 2679 C C . PRO A 1 353 ? 0.712 -0.782 -12.625 1.00 60.69 353 PRO A C 1
ATOM 2681 O O . PRO A 1 353 ? 0.448 -1.518 -11.670 1.00 60.69 353 PRO A O 1
ATOM 2684 N N . PRO A 1 354 ? 1.955 -0.307 -12.825 1.00 55.19 354 PRO A N 1
ATOM 2685 C CA . PRO A 1 354 ? 3.060 -0.583 -11.905 1.00 55.19 354 PRO A CA 1
ATOM 2686 C C . PRO A 1 354 ? 2.680 -0.273 -10.457 1.00 55.19 354 PRO A C 1
ATOM 2688 O O . PRO A 1 354 ? 3.008 -1.043 -9.567 1.00 55.19 354 PRO A O 1
ATOM 2691 N N . TYR A 1 355 ? 1.881 0.779 -10.245 1.00 55.94 355 TYR A N 1
ATOM 2692 C CA . TYR A 1 355 ? 1.280 1.099 -8.955 1.00 55.94 355 TYR A CA 1
ATOM 2693 C C . TYR A 1 355 ? 0.420 -0.040 -8.395 1.00 55.94 355 TYR A C 1
ATOM 2695 O O . TYR A 1 355 ? 0.653 -0.480 -7.279 1.00 55.94 355 TYR A O 1
ATOM 2703 N N . THR A 1 356 ? -0.528 -0.576 -9.167 1.00 59.00 356 THR A N 1
ATOM 2704 C CA . THR A 1 356 ? -1.353 -1.716 -8.742 1.00 59.00 356 THR A CA 1
ATOM 2705 C C . THR A 1 356 ? -0.488 -2.936 -8.434 1.00 59.00 356 THR A C 1
ATOM 2707 O O . THR A 1 356 ? -0.711 -3.586 -7.424 1.00 59.00 356 THR A O 1
ATOM 2710 N N . ARG A 1 357 ? 0.544 -3.222 -9.241 1.00 62.94 357 ARG A N 1
ATOM 2711 C CA . ARG A 1 357 ? 1.465 -4.347 -8.989 1.00 62.94 357 ARG A CA 1
ATOM 2712 C C . ARG A 1 357 ? 2.297 -4.148 -7.728 1.00 62.94 357 ARG A C 1
ATOM 2714 O O . ARG A 1 357 ? 2.390 -5.078 -6.934 1.00 62.94 357 ARG A O 1
ATOM 2721 N N . LEU A 1 358 ? 2.841 -2.950 -7.519 1.00 62.38 358 LEU A N 1
ATOM 2722 C CA . LEU A 1 358 ? 3.570 -2.575 -6.308 1.00 62.38 358 LEU A CA 1
ATOM 2723 C C . LEU A 1 358 ? 2.670 -2.673 -5.080 1.00 62.38 358 LEU A C 1
ATOM 2725 O O . LEU A 1 358 ? 3.046 -3.328 -4.117 1.00 62.38 358 LEU A O 1
ATOM 2729 N N . THR A 1 359 ? 1.469 -2.102 -5.139 1.00 62.03 359 THR A N 1
ATOM 2730 C CA . THR A 1 359 ? 0.466 -2.177 -4.075 1.00 62.03 359 THR A CA 1
ATOM 2731 C C . THR A 1 359 ? 0.107 -3.623 -3.760 1.00 62.03 359 THR A C 1
ATOM 2733 O O . THR A 1 359 ? 0.252 -4.044 -2.619 1.00 62.03 359 THR A O 1
ATOM 2736 N N . THR A 1 360 ? -0.271 -4.430 -4.755 1.00 65.00 360 THR A N 1
ATOM 2737 C CA . THR A 1 360 ? -0.613 -5.842 -4.544 1.00 65.00 360 THR A CA 1
ATOM 2738 C C . THR A 1 360 ? 0.570 -6.632 -3.985 1.00 65.00 360 THR A C 1
ATOM 2740 O O . THR A 1 360 ? 0.396 -7.383 -3.027 1.00 65.00 360 THR A O 1
ATOM 2743 N N . ALA A 1 361 ? 1.778 -6.462 -4.528 1.00 64.12 361 ALA A N 1
ATOM 2744 C CA . ALA A 1 361 ? 2.976 -7.155 -4.055 1.00 64.12 361 ALA A CA 1
ATOM 2745 C C . ALA A 1 361 ? 3.322 -6.765 -2.617 1.00 64.12 361 ALA A C 1
ATOM 2747 O O . ALA A 1 361 ? 3.589 -7.620 -1.778 1.00 64.12 361 ALA A O 1
ATOM 2748 N N . ALA A 1 362 ? 3.262 -5.479 -2.305 1.00 63.34 362 ALA A N 1
ATOM 2749 C CA . ALA A 1 362 ? 3.641 -4.964 -1.007 1.00 63.34 362 ALA A CA 1
ATOM 2750 C C . ALA A 1 362 ? 2.580 -5.297 0.067 1.00 63.34 362 ALA A C 1
ATOM 2752 O O . ALA A 1 362 ? 2.944 -5.737 1.159 1.00 63.34 362 ALA A O 1
ATOM 2753 N N . THR A 1 363 ? 1.286 -5.264 -0.272 1.00 61.44 363 THR A N 1
ATOM 2754 C CA . THR A 1 363 ? 0.202 -5.785 0.579 1.00 61.44 363 THR A CA 1
ATOM 2755 C C . THR A 1 363 ? 0.343 -7.293 0.804 1.00 61.44 363 THR A C 1
ATOM 2757 O O . THR A 1 363 ? 0.250 -7.759 1.937 1.00 61.44 363 THR A O 1
ATOM 2760 N N . THR A 1 364 ? 0.640 -8.073 -0.242 1.00 62.59 364 THR A N 1
ATOM 2761 C CA . THR A 1 364 ? 0.857 -9.527 -0.110 1.00 62.59 364 THR A CA 1
ATOM 2762 C C . THR A 1 364 ? 2.069 -9.823 0.776 1.00 62.59 364 THR A C 1
ATOM 2764 O O . THR A 1 364 ? 2.011 -10.725 1.608 1.00 62.59 364 THR A O 1
ATOM 2767 N N . SER A 1 365 ? 3.142 -9.032 0.665 1.00 65.94 365 SER A N 1
ATOM 2768 C CA . SER A 1 365 ? 4.333 -9.149 1.514 1.00 65.94 365 SER A CA 1
ATOM 2769 C C . SER A 1 365 ? 3.987 -8.879 2.980 1.00 65.94 365 SER A C 1
ATOM 2771 O O . SER A 1 365 ? 4.278 -9.699 3.849 1.00 65.94 365 SER A O 1
ATOM 2773 N N . HIS A 1 366 ? 3.252 -7.805 3.264 1.00 66.19 366 HIS A N 1
ATOM 2774 C CA . HIS A 1 366 ? 2.804 -7.497 4.620 1.00 66.19 366 HIS A CA 1
ATOM 2775 C C . HIS A 1 366 ? 1.905 -8.601 5.207 1.00 66.19 366 HIS A C 1
ATOM 2777 O O . HIS A 1 366 ? 2.161 -9.110 6.298 1.00 66.19 366 HIS A O 1
ATOM 2783 N N . LEU A 1 367 ? 0.894 -9.049 4.458 1.00 54.16 367 LEU A N 1
ATOM 2784 C CA . LEU A 1 367 ? -0.013 -10.115 4.898 1.00 54.16 367 LEU A CA 1
ATOM 2785 C C . LEU A 1 367 ? 0.711 -11.454 5.102 1.00 54.16 367 LEU A C 1
ATOM 2787 O O . LEU A 1 367 ? 0.387 -12.217 6.014 1.00 54.16 367 LEU A O 1
ATOM 2791 N N . SER A 1 368 ? 1.721 -11.741 4.287 1.00 59.62 368 SER A N 1
ATOM 2792 C CA . SER A 1 368 ? 2.555 -12.932 4.444 1.00 59.62 368 SER A CA 1
ATOM 2793 C C . SER A 1 368 ? 3.483 -12.860 5.665 1.00 59.62 368 SER A C 1
ATOM 2795 O O . SER A 1 368 ? 3.734 -13.882 6.301 1.00 59.62 368 SER A O 1
ATOM 2797 N N . HIS A 1 369 ? 3.934 -11.654 6.036 1.00 64.31 369 HIS A N 1
ATOM 2798 C CA . HIS A 1 369 ? 4.696 -11.408 7.258 1.00 64.31 369 HIS A CA 1
ATOM 2799 C C . HIS A 1 369 ? 3.835 -11.658 8.501 1.00 64.31 369 HIS A C 1
ATOM 2801 O O . HIS A 1 369 ? 4.316 -12.212 9.483 1.00 64.31 369 HIS A O 1
ATOM 2807 N N . LEU A 1 370 ? 2.552 -11.290 8.450 1.00 59.72 370 LEU A N 1
ATOM 2808 C CA .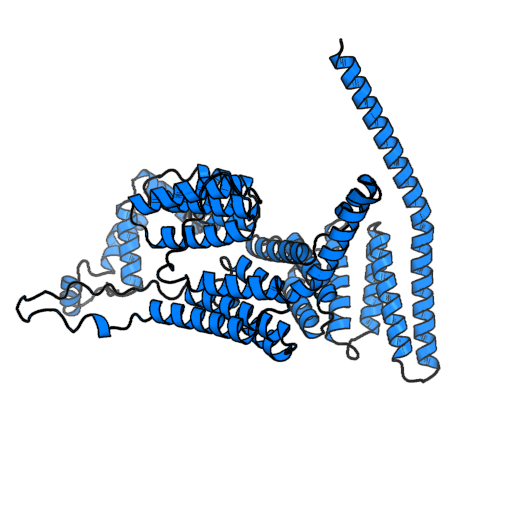 LEU A 1 370 ? 1.599 -11.542 9.534 1.00 59.72 370 LEU A CA 1
ATOM 2809 C C . LEU A 1 370 ? 1.171 -13.013 9.639 1.00 59.72 370 LEU A C 1
ATOM 2811 O O . LEU A 1 370 ? 0.837 -13.476 10.723 1.00 59.72 370 LEU A O 1
ATOM 2815 N N . SER A 1 371 ? 1.154 -13.746 8.525 1.00 52.16 371 SER A N 1
ATOM 2816 C CA . SER A 1 371 ? 0.670 -15.134 8.473 1.00 52.16 371 SER A CA 1
ATOM 2817 C C . SER A 1 371 ? 1.773 -16.192 8.558 1.00 52.16 371 SER A C 1
ATOM 2819 O O . SER A 1 371 ? 1.466 -17.381 8.483 1.00 52.16 371 SER A O 1
ATOM 2821 N N . SER A 1 372 ? 3.045 -15.797 8.674 1.00 65.06 372 SER A N 1
ATOM 2822 C CA . SER A 1 372 ? 4.209 -16.702 8.673 1.00 65.06 372 SER A CA 1
ATOM 2823 C C . SER A 1 372 ? 4.290 -17.638 7.449 1.00 65.06 372 SER A C 1
ATOM 2825 O O . SER A 1 372 ? 4.961 -18.667 7.487 1.00 65.06 372 SER A O 1
ATOM 2827 N N . HIS A 1 373 ? 3.621 -17.303 6.337 1.00 69.00 373 HIS A N 1
ATOM 2828 C CA . HIS A 1 373 ? 3.611 -18.116 5.116 1.00 69.00 373 HIS A CA 1
ATOM 2829 C C . HIS A 1 373 ? 4.810 -17.777 4.212 1.00 69.00 373 HIS A C 1
ATOM 2831 O O . HIS A 1 373 ? 4.708 -16.969 3.283 1.00 69.00 373 HIS A O 1
ATOM 2837 N N . SER A 1 374 ? 5.951 -18.435 4.450 1.00 72.94 374 SER A N 1
ATOM 2838 C CA . SER A 1 374 ? 7.232 -18.178 3.762 1.00 72.94 374 SER A CA 1
ATOM 2839 C C . SER A 1 374 ? 7.174 -18.156 2.220 1.00 72.94 374 SER A C 1
ATOM 2841 O O . SER A 1 374 ? 7.757 -17.245 1.631 1.00 72.94 374 SER A O 1
ATOM 2843 N N . PRO A 1 375 ? 6.455 -19.062 1.517 1.00 71.81 375 PRO A N 1
ATOM 2844 C CA . PRO A 1 375 ? 6.445 -19.068 0.048 1.00 71.81 375 PRO A CA 1
ATOM 2845 C C . PRO A 1 375 ? 5.703 -17.873 -0.566 1.00 71.81 375 PRO A C 1
ATOM 2847 O O . PRO A 1 375 ? 6.125 -17.325 -1.585 1.00 71.81 375 PRO A O 1
ATOM 2850 N N . GLN A 1 376 ? 4.593 -17.454 0.051 1.00 71.50 376 GLN A N 1
ATOM 2851 C CA . GLN A 1 376 ? 3.835 -16.280 -0.393 1.00 71.50 376 GLN A CA 1
ATOM 2852 C C . GLN A 1 376 ? 4.610 -14.997 -0.098 1.00 71.50 376 GLN A C 1
ATOM 2854 O O . GLN A 1 376 ? 4.658 -14.114 -0.954 1.00 71.50 376 GLN A O 1
ATOM 2859 N N . ARG A 1 377 ? 5.286 -14.944 1.059 1.00 74.38 377 ARG A N 1
ATOM 2860 C CA . ARG A 1 377 ? 6.188 -13.846 1.417 1.00 74.38 377 ARG A CA 1
ATOM 2861 C C . ARG A 1 377 ? 7.281 -13.657 0.398 1.00 74.38 377 ARG A C 1
ATOM 2863 O O . ARG A 1 377 ? 7.473 -12.550 -0.097 1.00 74.38 377 ARG A O 1
ATOM 2870 N N . LEU A 1 378 ? 7.945 -14.745 0.034 1.00 72.81 378 LEU A N 1
ATOM 2871 C CA . LEU A 1 378 ? 8.998 -14.681 -0.957 1.00 72.81 378 LEU A CA 1
ATOM 2872 C C . LEU A 1 378 ? 8.456 -14.236 -2.318 1.00 72.81 378 LEU A C 1
ATOM 2874 O O . LEU A 1 378 ? 8.988 -13.303 -2.904 1.00 72.81 378 LEU A O 1
ATOM 2878 N N . SER A 1 379 ? 7.359 -14.825 -2.802 1.00 75.19 379 SER A N 1
ATOM 2879 C CA . SER A 1 379 ? 6.760 -14.416 -4.081 1.00 75.19 379 SER A CA 1
ATOM 2880 C C . SER A 1 379 ? 6.395 -12.926 -4.115 1.00 75.19 379 SER A C 1
ATOM 2882 O O . SER A 1 379 ? 6.548 -12.272 -5.150 1.00 75.19 379 SER A O 1
ATOM 2884 N N . ALA A 1 380 ? 5.908 -12.390 -2.998 1.00 73.56 380 ALA A N 1
ATOM 2885 C CA . ALA A 1 380 ? 5.556 -10.988 -2.859 1.00 73.56 380 ALA A CA 1
ATOM 2886 C C . ALA A 1 380 ? 6.793 -10.078 -2.853 1.00 73.56 380 ALA A C 1
ATOM 2888 O O . ALA A 1 380 ? 6.831 -9.109 -3.610 1.00 73.56 380 ALA A O 1
ATOM 2889 N N . LEU A 1 381 ? 7.827 -10.428 -2.078 1.00 74.88 381 LEU A N 1
ATOM 2890 C CA . LEU A 1 381 ? 9.107 -9.713 -2.058 1.00 74.88 381 LEU A CA 1
ATOM 2891 C C . LEU A 1 381 ? 9.792 -9.714 -3.426 1.00 74.88 381 LEU A C 1
ATOM 2893 O O . LEU A 1 381 ? 10.313 -8.686 -3.844 1.00 74.88 381 LEU A O 1
ATOM 2897 N N . LEU A 1 382 ? 9.741 -10.830 -4.156 1.00 75.94 382 LEU A N 1
ATOM 2898 C CA . LEU A 1 382 ? 10.308 -10.921 -5.503 1.00 75.94 382 LEU A CA 1
ATOM 2899 C C . LEU A 1 382 ? 9.595 -10.007 -6.488 1.00 75.94 382 LEU A C 1
ATOM 2901 O O . LEU A 1 382 ? 10.247 -9.282 -7.232 1.00 75.94 382 LEU A O 1
ATOM 2905 N N . THR A 1 383 ? 8.263 -9.990 -6.442 1.00 77.19 383 THR A N 1
ATOM 2906 C CA . THR A 1 383 ? 7.473 -9.078 -7.277 1.00 77.19 383 THR A CA 1
ATOM 2907 C C . THR A 1 383 ? 7.803 -7.624 -6.936 1.00 77.19 383 THR A C 1
ATOM 2909 O O . THR A 1 383 ? 7.967 -6.795 -7.823 1.00 77.19 383 THR A O 1
ATOM 2912 N N . LEU A 1 384 ? 7.953 -7.315 -5.650 1.00 74.19 384 LEU A N 1
ATOM 2913 C CA . LEU A 1 384 ? 8.271 -5.976 -5.171 1.00 74.19 384 LEU A CA 1
ATOM 2914 C C . LEU A 1 384 ? 9.672 -5.526 -5.612 1.00 74.19 384 LEU A C 1
ATOM 2916 O O . LEU A 1 384 ? 9.829 -4.401 -6.085 1.00 74.19 384 LEU A O 1
ATOM 2920 N N . LEU A 1 385 ? 10.672 -6.405 -5.511 1.00 76.25 385 LEU A N 1
ATOM 2921 C CA . LEU A 1 385 ? 12.028 -6.152 -5.993 1.00 76.25 385 LEU A CA 1
ATOM 2922 C C . LEU A 1 385 ? 12.053 -5.955 -7.514 1.00 76.25 385 LEU A C 1
ATOM 2924 O O . LEU A 1 385 ? 12.641 -4.983 -7.977 1.00 76.25 385 LEU A O 1
ATOM 2928 N N . ASP A 1 386 ? 11.379 -6.814 -8.283 1.00 76.56 386 ASP A N 1
ATOM 2929 C CA . ASP A 1 386 ? 11.292 -6.684 -9.743 1.00 76.56 386 ASP A CA 1
ATOM 2930 C C . ASP A 1 386 ? 1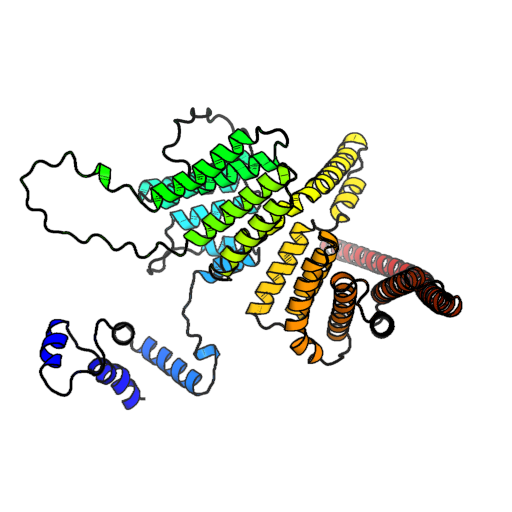0.655 -5.348 -10.158 1.00 76.56 386 ASP A C 1
ATOM 2932 O O . ASP A 1 386 ? 11.171 -4.667 -11.047 1.00 76.56 386 ASP A O 1
ATOM 2936 N N . GLU A 1 387 ? 9.568 -4.929 -9.500 1.00 77.75 387 GLU A N 1
ATOM 2937 C CA . GLU A 1 387 ? 8.938 -3.637 -9.792 1.00 77.75 387 GLU A CA 1
ATOM 2938 C C . GLU A 1 387 ? 9.819 -2.454 -9.359 1.00 77.75 387 GLU A C 1
ATOM 2940 O O . GLU A 1 387 ? 9.887 -1.463 -10.084 1.00 77.75 387 GLU A O 1
ATOM 2945 N N . ARG A 1 388 ? 10.545 -2.542 -8.233 1.00 71.94 388 ARG A N 1
ATOM 2946 C CA . ARG A 1 388 ? 11.506 -1.500 -7.816 1.00 71.94 388 ARG A CA 1
ATOM 2947 C C . ARG A 1 388 ? 12.657 -1.365 -8.814 1.00 71.94 388 ARG A C 1
ATOM 2949 O O . ARG A 1 388 ? 12.954 -0.253 -9.248 1.00 71.94 388 ARG A O 1
ATOM 2956 N N . LEU A 1 389 ? 13.254 -2.487 -9.221 1.00 71.12 389 LEU A N 1
ATOM 2957 C CA . LEU A 1 389 ? 14.324 -2.525 -10.222 1.00 71.12 389 LEU A CA 1
ATOM 2958 C C . LEU A 1 389 ? 13.852 -1.964 -11.569 1.00 71.12 389 LEU A C 1
ATOM 2960 O O . LEU A 1 389 ? 14.605 -1.255 -12.235 1.00 71.12 389 LEU A O 1
ATOM 2964 N N . ALA A 1 390 ? 12.605 -2.243 -11.958 1.00 73.50 390 ALA A N 1
ATOM 2965 C CA . ALA A 1 390 ? 12.013 -1.700 -13.176 1.00 73.50 390 ALA A CA 1
ATOM 2966 C C . ALA A 1 390 ? 11.684 -0.199 -13.077 1.00 73.50 390 ALA A C 1
ATOM 2968 O O . ALA A 1 390 ? 11.767 0.504 -14.086 1.00 73.50 390 ALA A O 1
ATOM 2969 N N . ALA A 1 391 ? 11.280 0.284 -11.898 1.00 65.75 391 ALA A N 1
ATOM 2970 C CA . ALA A 1 391 ? 10.796 1.647 -11.703 1.00 65.75 391 ALA A CA 1
ATOM 2971 C C . ALA A 1 391 ? 11.916 2.672 -11.505 1.00 65.75 391 ALA A C 1
ATOM 2973 O O . ALA A 1 391 ? 11.865 3.732 -12.129 1.00 65.75 391 ALA A O 1
ATOM 2974 N N . SER A 1 392 ? 12.894 2.395 -10.635 1.00 65.44 392 SER A N 1
ATOM 2975 C CA . SER A 1 392 ? 13.879 3.414 -10.254 1.00 65.44 392 SER A CA 1
ATOM 2976 C C . SER A 1 392 ? 15.201 3.293 -10.997 1.00 65.44 392 SER A C 1
ATOM 2978 O O . SER A 1 392 ? 15.860 4.307 -11.221 1.00 65.44 392 SER A O 1
ATOM 2980 N N . GLY A 1 393 ? 15.613 2.072 -11.364 1.00 60.16 393 GLY A N 1
ATOM 2981 C CA . GLY A 1 393 ? 16.969 1.803 -11.857 1.00 60.16 393 GLY A CA 1
ATOM 2982 C C . GLY A 1 393 ? 18.083 2.289 -10.912 1.00 60.16 393 GLY A C 1
ATOM 2983 O O . GLY A 1 393 ? 19.247 2.297 -11.303 1.00 60.16 393 GLY A O 1
ATOM 2984 N N . ALA A 1 394 ? 17.741 2.726 -9.694 1.00 73.62 394 ALA A N 1
ATOM 2985 C CA . ALA A 1 394 ? 18.646 3.368 -8.759 1.00 73.62 394 ALA A CA 1
ATOM 2986 C C . ALA A 1 394 ? 19.296 2.312 -7.863 1.00 73.62 394 ALA A C 1
ATOM 2988 O O . ALA A 1 394 ? 18.613 1.463 -7.284 1.00 73.62 394 ALA A O 1
ATOM 2989 N N . ALA A 1 395 ? 20.619 2.400 -7.711 1.00 74.62 395 ALA A N 1
ATOM 2990 C CA . ALA A 1 395 ? 21.399 1.465 -6.903 1.00 74.62 395 ALA A CA 1
ATOM 2991 C C . ALA A 1 395 ? 20.911 1.390 -5.442 1.00 74.62 395 ALA A C 1
ATOM 2993 O O . ALA A 1 395 ? 20.900 0.312 -4.856 1.00 74.62 395 ALA A O 1
ATOM 2994 N N . GLU A 1 396 ? 20.438 2.504 -4.871 1.00 73.00 396 GLU A N 1
ATOM 2995 C CA . GLU A 1 396 ? 19.946 2.568 -3.487 1.00 73.00 396 GLU A CA 1
ATOM 2996 C C . GLU A 1 396 ? 18.656 1.759 -3.265 1.00 73.00 396 GLU A C 1
ATOM 2998 O O . GLU A 1 396 ? 18.537 1.042 -2.270 1.00 73.00 396 GLU A O 1
ATOM 3003 N N . ASP A 1 397 ? 17.697 1.824 -4.193 1.00 69.69 397 ASP A N 1
ATOM 3004 C CA . ASP A 1 397 ? 16.447 1.060 -4.084 1.00 69.69 397 ASP A CA 1
ATOM 3005 C C . ASP A 1 397 ? 16.678 -0.430 -4.340 1.00 69.69 397 ASP A C 1
ATOM 3007 O O . ASP A 1 397 ? 16.058 -1.276 -3.687 1.00 69.69 397 ASP A O 1
ATOM 3011 N N . ALA A 1 398 ? 17.595 -0.750 -5.259 1.00 71.31 398 ALA A N 1
ATOM 3012 C CA . ALA A 1 398 ? 18.059 -2.113 -5.481 1.00 71.31 398 ALA A CA 1
ATOM 3013 C C . ALA A 1 398 ? 18.733 -2.674 -4.222 1.00 71.31 398 ALA A C 1
ATOM 3015 O O . ALA A 1 398 ? 18.403 -3.780 -3.803 1.00 71.31 398 ALA A O 1
ATOM 3016 N N . ALA A 1 399 ? 19.609 -1.896 -3.577 1.00 76.44 399 ALA A N 1
ATOM 3017 C CA . ALA A 1 399 ? 20.269 -2.277 -2.331 1.00 76.44 399 ALA A CA 1
ATOM 3018 C C . ALA A 1 399 ? 19.264 -2.486 -1.189 1.00 76.44 399 ALA A C 1
ATOM 3020 O O . ALA A 1 399 ? 19.368 -3.464 -0.452 1.00 76.44 399 ALA A O 1
ATOM 3021 N N . ARG A 1 400 ? 18.248 -1.620 -1.069 1.00 75.94 400 ARG A N 1
ATOM 3022 C CA . ARG A 1 400 ? 17.178 -1.781 -0.071 1.00 75.94 400 ARG A CA 1
ATOM 3023 C C . ARG A 1 400 ? 16.354 -3.042 -0.316 1.00 75.94 400 ARG A C 1
ATOM 3025 O O . ARG A 1 400 ? 16.137 -3.817 0.608 1.00 75.94 400 ARG A O 1
ATOM 3032 N N . GLY A 1 401 ? 15.903 -3.260 -1.552 1.00 74.94 401 GLY A N 1
ATOM 3033 C CA . GLY A 1 401 ? 15.148 -4.463 -1.900 1.00 74.94 401 GLY A CA 1
ATOM 3034 C C . GLY A 1 401 ? 15.973 -5.744 -1.746 1.00 74.94 401 GLY A C 1
ATOM 3035 O O . GLY A 1 401 ? 15.433 -6.769 -1.342 1.00 74.94 401 GLY A O 1
ATOM 3036 N N . LEU A 1 402 ? 17.282 -5.675 -2.002 1.00 79.31 402 LEU A N 1
ATOM 3037 C CA . LEU A 1 402 ? 18.206 -6.773 -1.747 1.00 79.31 402 LEU A CA 1
ATOM 3038 C C . LEU A 1 402 ? 18.336 -7.062 -0.247 1.00 79.31 402 LEU A C 1
ATOM 3040 O O . LEU A 1 402 ? 18.247 -8.221 0.130 1.00 79.31 402 LEU A O 1
ATOM 3044 N N . ALA A 1 403 ? 18.471 -6.041 0.603 1.00 82.38 403 ALA A N 1
ATOM 3045 C CA . ALA A 1 403 ? 18.533 -6.222 2.054 1.00 82.38 403 ALA A CA 1
ATOM 3046 C C . ALA A 1 403 ? 17.251 -6.871 2.613 1.00 82.38 403 ALA A C 1
ATOM 3048 O O . ALA A 1 403 ? 17.328 -7.808 3.405 1.00 82.38 403 ALA A O 1
ATOM 3049 N N . GLU A 1 404 ? 16.072 -6.435 2.148 1.00 78.81 404 GLU A N 1
ATOM 3050 C CA . GLU A 1 404 ? 14.779 -7.048 2.504 1.00 78.81 404 GLU A CA 1
ATOM 3051 C C . GLU A 1 404 ? 14.693 -8.519 2.041 1.00 78.81 404 GLU A C 1
ATOM 3053 O O . GLU A 1 404 ? 14.158 -9.377 2.750 1.00 78.81 404 GLU A O 1
ATOM 3058 N N . LEU A 1 405 ? 15.229 -8.829 0.852 1.00 78.94 405 LEU A N 1
ATOM 3059 C CA . LEU A 1 405 ? 15.299 -10.195 0.331 1.00 78.94 405 LEU A CA 1
ATOM 3060 C C . LEU A 1 4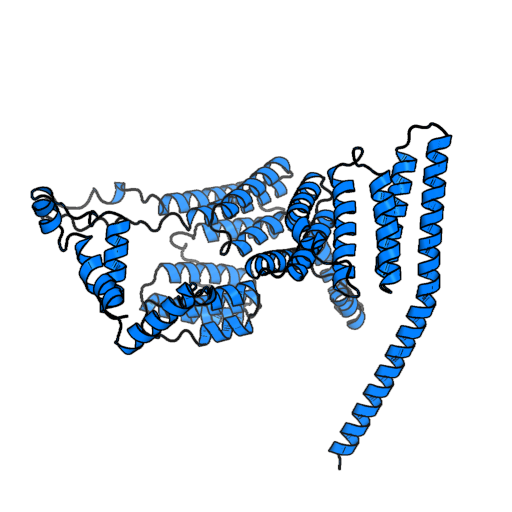05 ? 16.291 -11.059 1.126 1.00 78.94 405 LEU A C 1
ATOM 3062 O O . LEU A 1 405 ? 15.987 -12.217 1.401 1.00 78.94 405 LEU A O 1
ATOM 3066 N N . GLU A 1 406 ? 17.447 -10.507 1.503 1.00 82.50 406 GLU A N 1
ATOM 3067 C CA . GLU A 1 406 ? 18.487 -11.164 2.304 1.00 82.50 406 GLU A CA 1
ATOM 3068 C C . GLU A 1 406 ? 17.997 -11.491 3.720 1.00 82.50 406 GLU A C 1
ATOM 3070 O O . GLU A 1 406 ? 18.251 -12.587 4.219 1.00 82.50 406 GLU A O 1
ATOM 3075 N N . GLU A 1 407 ? 17.211 -10.609 4.341 1.00 82.06 407 GLU A N 1
ATOM 3076 C CA . GLU A 1 407 ? 16.560 -10.884 5.628 1.00 82.06 407 GLU A CA 1
ATOM 3077 C C . GLU A 1 407 ? 15.589 -12.075 5.528 1.00 82.06 407 GLU A C 1
ATOM 3079 O O . GLU A 1 407 ? 15.537 -12.939 6.406 1.00 82.06 407 GLU A O 1
ATOM 3084 N N . ALA A 1 408 ? 14.851 -12.169 4.419 1.00 76.19 408 ALA A N 1
ATOM 3085 C CA . ALA A 1 408 ? 13.949 -13.285 4.144 1.00 76.19 408 ALA A CA 1
ATOM 3086 C C . ALA A 1 408 ? 14.665 -14.545 3.614 1.00 76.19 408 ALA A C 1
ATOM 3088 O O . ALA A 1 408 ? 14.021 -15.582 3.448 1.00 76.19 408 ALA A O 1
ATOM 3089 N N . TRP A 1 409 ? 15.976 -14.483 3.357 1.00 78.06 409 TRP A N 1
ATOM 3090 C CA . TRP A 1 409 ? 16.732 -15.514 2.640 1.00 78.06 409 TRP A CA 1
ATOM 3091 C C . TRP A 1 409 ? 16.987 -16.775 3.462 1.00 78.06 409 TRP A C 1
ATOM 3093 O O . TRP A 1 409 ? 16.933 -17.878 2.924 1.00 78.06 409 TRP A O 1
ATOM 3103 N N . GLY A 1 410 ? 17.218 -16.640 4.772 1.00 79.62 410 GLY A N 1
ATOM 3104 C CA . GLY A 1 410 ? 17.433 -17.783 5.670 1.00 79.62 410 GLY A CA 1
ATOM 3105 C C . GLY A 1 410 ? 16.295 -18.817 5.600 1.00 79.62 410 GLY A C 1
ATOM 3106 O O . GLY A 1 410 ? 16.556 -19.980 5.294 1.00 79.62 410 GLY A O 1
ATOM 3107 N N . PRO A 1 411 ? 15.025 -18.404 5.784 1.00 71.81 411 PRO A N 1
ATOM 3108 C CA . PRO A 1 411 ? 13.860 -19.272 5.599 1.00 71.81 411 PRO A CA 1
ATOM 3109 C C . PRO A 1 411 ? 13.709 -19.856 4.187 1.00 71.81 411 PRO A C 1
ATOM 3111 O O . PRO A 1 411 ? 13.119 -20.920 4.035 1.00 71.81 411 PRO A O 1
ATOM 3114 N N . VAL A 1 412 ? 14.209 -19.168 3.158 1.00 65.94 412 VAL A N 1
ATOM 3115 C CA . VAL A 1 412 ? 14.133 -19.604 1.753 1.00 65.94 412 VAL A CA 1
ATOM 3116 C C . VAL A 1 412 ? 15.158 -20.682 1.447 1.00 65.94 412 VAL A C 1
ATOM 3118 O O . VAL A 1 412 ? 14.822 -21.647 0.776 1.00 65.94 412 VAL A O 1
ATOM 3121 N N . LEU A 1 413 ? 16.386 -20.548 1.950 1.00 68.94 413 LEU A N 1
ATOM 3122 C CA . LEU A 1 413 ? 17.407 -21.592 1.839 1.00 68.94 413 LEU A CA 1
ATOM 3123 C C . LEU A 1 413 ? 17.049 -22.844 2.647 1.00 68.94 413 LEU A C 1
ATOM 3125 O O . LEU A 1 413 ? 17.531 -23.926 2.334 1.00 68.94 413 LEU A O 1
ATOM 3129 N N . ALA A 1 414 ? 16.217 -22.689 3.679 1.00 72.50 414 ALA A N 1
ATOM 3130 C CA . ALA A 1 414 ? 15.666 -23.803 4.440 1.00 72.50 414 ALA A CA 1
ATOM 3131 C C . ALA A 1 414 ? 14.522 -24.529 3.707 1.00 72.50 414 ALA A C 1
ATOM 3133 O O . ALA A 1 414 ? 14.158 -25.633 4.110 1.00 72.50 414 ALA A O 1
ATOM 3134 N N . LEU A 1 415 ? 13.949 -23.941 2.645 1.00 70.25 415 LEU A N 1
ATOM 3135 C CA . LEU A 1 415 ? 13.110 -24.701 1.723 1.00 70.25 415 LEU A CA 1
ATOM 3136 C C . LEU A 1 415 ? 14.047 -25.636 0.959 1.00 70.25 415 LEU A C 1
ATOM 3138 O O . LEU A 1 415 ? 14.947 -25.169 0.262 1.00 70.25 415 LEU A O 1
ATOM 3142 N N . GLU A 1 416 ? 13.849 -26.947 1.107 1.00 64.50 416 GLU A N 1
ATOM 3143 C CA . GLU A 1 416 ? 14.573 -27.935 0.304 1.00 64.50 416 GLU A CA 1
ATOM 3144 C C . GLU A 1 416 ? 14.453 -27.571 -1.185 1.00 64.50 416 GLU A C 1
ATOM 3146 O O . GLU A 1 416 ? 13.453 -26.971 -1.602 1.00 64.50 416 GLU A O 1
ATOM 3151 N N . GLU A 1 417 ? 15.461 -27.923 -1.993 1.00 68.38 417 GLU A N 1
ATOM 3152 C CA . GLU A 1 417 ? 15.397 -27.855 -3.460 1.00 68.38 417 GLU A CA 1
ATOM 3153 C C . GLU A 1 417 ? 14.358 -28.878 -3.961 1.00 68.38 417 GLU A C 1
ATOM 3155 O O . GLU A 1 417 ? 14.671 -29.913 -4.538 1.00 68.38 417 GLU A O 1
ATOM 3160 N N . GLY A 1 418 ? 13.094 -28.618 -3.637 1.00 66.94 418 GLY A N 1
ATOM 3161 C CA . GLY A 1 418 ? 11.962 -29.489 -3.864 1.00 66.94 418 GLY A CA 1
ATOM 3162 C C . GLY A 1 418 ? 11.451 -29.355 -5.287 1.00 66.94 418 GLY A C 1
ATOM 3163 O O . GLY A 1 418 ? 11.494 -28.284 -5.902 1.00 66.94 418 GLY A O 1
ATOM 3164 N N . GLU A 1 419 ? 10.918 -30.453 -5.809 1.00 76.19 419 GLU A N 1
ATOM 3165 C CA . GLU A 1 419 ? 10.319 -30.486 -7.137 1.00 76.19 419 GLU A CA 1
ATOM 3166 C C . GLU A 1 419 ? 9.095 -29.552 -7.238 1.00 76.19 419 GLU A C 1
ATOM 3168 O O . GLU A 1 419 ? 8.337 -29.321 -6.289 1.00 76.19 419 GLU A O 1
ATOM 3173 N N . GLY A 1 420 ? 8.874 -28.995 -8.429 1.00 86.75 420 GLY A N 1
ATOM 3174 C CA . GLY A 1 420 ? 7.687 -28.199 -8.735 1.00 86.75 420 GLY A CA 1
ATOM 3175 C C . GLY A 1 420 ? 7.739 -26.753 -8.226 1.00 86.75 420 GLY A C 1
ATOM 3176 O O . GLY A 1 420 ? 8.647 -25.989 -8.551 1.00 86.75 420 GLY A O 1
ATOM 3177 N N . ARG A 1 421 ? 6.693 -26.324 -7.504 1.00 83.81 421 ARG A N 1
ATOM 3178 C CA . ARG A 1 421 ? 6.444 -24.898 -7.206 1.00 83.81 421 ARG A CA 1
ATOM 3179 C C . ARG A 1 421 ? 7.431 -24.307 -6.195 1.00 83.81 421 ARG A C 1
ATOM 3181 O O . ARG A 1 421 ? 7.712 -23.115 -6.267 1.00 83.81 421 ARG A O 1
ATOM 3188 N N . GLN A 1 422 ? 7.940 -25.112 -5.264 1.00 83.62 422 GLN A N 1
ATOM 3189 C CA . GLN A 1 422 ? 8.936 -24.661 -4.286 1.00 83.62 422 GLN A CA 1
ATOM 3190 C C . GLN A 1 422 ? 10.285 -24.404 -4.964 1.00 83.62 422 GLN A C 1
ATOM 3192 O O . GLN A 1 422 ? 10.816 -23.303 -4.822 1.00 83.62 422 GLN A O 1
ATOM 3197 N N . GLY A 1 423 ? 10.761 -25.333 -5.802 1.00 87.38 423 GLY A N 1
ATOM 3198 C CA . GLY A 1 423 ? 11.952 -25.128 -6.629 1.00 87.38 423 GLY A CA 1
ATOM 3199 C C . GLY A 1 423 ? 11.850 -23.895 -7.533 1.00 87.38 423 GLY A C 1
ATOM 3200 O O . GLY A 1 423 ? 12.787 -23.105 -7.600 1.00 87.38 423 GLY A O 1
ATOM 3201 N N . GLU A 1 424 ? 10.689 -23.648 -8.154 1.00 89.50 424 GLU A N 1
ATOM 3202 C CA . GLU A 1 424 ? 10.468 -22.434 -8.962 1.00 89.50 424 GLU A CA 1
ATOM 3203 C C . GLU A 1 424 ? 10.642 -21.148 -8.138 1.00 89.50 424 GLU A C 1
ATOM 3205 O O . GLU A 1 424 ? 11.267 -20.191 -8.596 1.00 89.50 424 GLU A O 1
ATOM 3210 N N . ILE A 1 425 ? 10.099 -21.121 -6.919 1.00 84.19 425 ILE A N 1
ATOM 3211 C CA . ILE A 1 425 ? 10.183 -19.965 -6.022 1.00 84.19 425 ILE A CA 1
ATOM 3212 C C . ILE A 1 425 ? 11.637 -19.719 -5.591 1.00 84.19 425 ILE A C 1
ATOM 3214 O O . ILE A 1 425 ? 12.087 -18.573 -5.627 1.00 84.19 425 ILE A O 1
ATOM 3218 N N . VAL A 1 426 ? 12.388 -20.774 -5.258 1.00 87.88 426 VAL A N 1
ATOM 3219 C CA . VAL A 1 426 ? 13.813 -20.675 -4.895 1.00 87.88 426 VAL A CA 1
ATOM 3220 C C . VAL A 1 426 ? 14.651 -20.167 -6.073 1.00 87.88 426 VAL A C 1
ATOM 3222 O O . VAL A 1 426 ? 15.463 -19.258 -5.901 1.00 87.88 426 VAL A O 1
ATOM 3225 N N . LEU A 1 427 ? 14.427 -20.682 -7.287 1.00 91.62 427 LEU A N 1
ATOM 3226 C CA . LEU A 1 427 ? 15.148 -20.235 -8.485 1.00 91.62 427 LEU A CA 1
ATOM 3227 C C . LEU A 1 427 ? 14.852 -18.774 -8.833 1.00 91.62 427 LEU A C 1
ATOM 3229 O O . LEU A 1 427 ? 15.783 -18.021 -9.119 1.00 91.62 427 LEU A O 1
ATOM 3233 N N . ARG A 1 428 ? 13.589 -18.339 -8.730 1.00 88.44 428 ARG A N 1
ATOM 3234 C CA . ARG A 1 428 ? 13.227 -16.921 -8.896 1.00 88.44 428 ARG A CA 1
ATOM 3235 C C . ARG A 1 428 ? 13.880 -16.039 -7.844 1.00 88.44 428 ARG A C 1
ATOM 3237 O O . ARG A 1 428 ? 14.295 -14.927 -8.159 1.00 88.44 428 ARG A O 1
ATOM 3244 N N . ALA A 1 429 ? 14.002 -16.537 -6.617 1.00 85.94 429 ALA A N 1
ATOM 3245 C CA . ALA A 1 429 ? 14.674 -15.819 -5.549 1.00 85.94 429 ALA A CA 1
ATOM 3246 C C . ALA A 1 429 ? 16.164 -15.625 -5.822 1.00 85.94 429 ALA A C 1
ATOM 3248 O O . ALA A 1 429 ? 16.663 -14.506 -5.699 1.00 85.94 429 ALA A O 1
ATOM 3249 N N . ARG A 1 430 ? 16.851 -16.681 -6.275 1.00 91.50 430 ARG A N 1
ATOM 3250 C CA . ARG A 1 430 ? 18.257 -16.603 -6.704 1.00 91.50 430 ARG A CA 1
ATOM 3251 C C . ARG A 1 430 ? 18.417 -15.649 -7.888 1.00 91.50 430 ARG A C 1
ATOM 3253 O O . ARG A 1 430 ? 19.289 -14.786 -7.864 1.00 91.50 430 ARG A O 1
ATOM 3260 N N . GLU A 1 431 ? 17.521 -15.710 -8.872 1.00 92.31 431 GLU A N 1
ATOM 3261 C CA . GLU A 1 431 ? 17.546 -14.806 -10.029 1.00 92.31 431 GLU A CA 1
ATOM 3262 C C . GLU A 1 431 ? 17.399 -13.331 -9.628 1.00 92.31 431 GLU A C 1
ATOM 3264 O O . GLU A 1 431 ? 18.181 -12.486 -10.070 1.00 92.31 431 GLU A O 1
ATOM 3269 N N . ALA A 1 432 ? 16.424 -13.010 -8.774 1.00 86.38 432 ALA A N 1
ATOM 3270 C CA . ALA A 1 432 ? 16.193 -11.643 -8.321 1.00 86.38 432 ALA A CA 1
ATOM 3271 C C . ALA A 1 432 ? 17.347 -11.124 -7.449 1.00 86.38 432 ALA A C 1
ATOM 3273 O O . ALA A 1 432 ? 17.747 -9.969 -7.591 1.00 86.38 432 ALA A O 1
ATOM 3274 N N . ARG A 1 433 ? 17.942 -11.991 -6.616 1.00 89.50 433 ARG A N 1
ATOM 3275 C CA . ARG A 1 433 ? 19.149 -11.684 -5.838 1.00 89.50 433 ARG A CA 1
ATOM 3276 C C . ARG A 1 433 ? 20.322 -11.317 -6.744 1.00 89.50 433 ARG A C 1
ATOM 3278 O O . ARG A 1 433 ? 20.935 -10.274 -6.531 1.00 89.50 433 ARG A O 1
ATOM 3285 N N . VAL A 1 434 ? 20.606 -12.121 -7.774 1.00 90.88 434 VAL A N 1
ATOM 3286 C CA . VAL A 1 434 ? 21.687 -11.820 -8.728 1.00 90.88 434 VAL A CA 1
ATOM 3287 C C . VAL A 1 434 ? 21.453 -10.466 -9.398 1.00 90.88 434 VAL A C 1
ATOM 3289 O O . VAL A 1 434 ? 22.355 -9.632 -9.431 1.00 90.88 434 VAL A O 1
ATOM 3292 N N . ARG A 1 435 ? 20.233 -10.198 -9.877 1.00 87.44 435 ARG A N 1
ATOM 3293 C CA . ARG A 1 435 ? 19.893 -8.904 -10.495 1.00 87.44 435 ARG A CA 1
ATOM 3294 C C . ARG A 1 435 ? 20.059 -7.736 -9.526 1.00 87.44 435 ARG A C 1
ATOM 3296 O O . ARG A 1 435 ? 20.633 -6.717 -9.903 1.00 87.44 435 ARG A O 1
ATOM 3303 N N . GLY A 1 436 ? 19.585 -7.895 -8.292 1.00 79.31 436 GLY A N 1
ATOM 3304 C CA . GLY A 1 436 ? 19.737 -6.901 -7.234 1.00 79.31 436 GLY A CA 1
ATOM 3305 C C . GLY A 1 436 ? 21.206 -6.597 -6.947 1.00 79.31 436 GLY A C 1
ATOM 3306 O O . GLY A 1 436 ? 21.574 -5.430 -6.882 1.00 79.31 436 GLY A O 1
ATOM 3307 N N . LEU A 1 437 ? 22.060 -7.624 -6.870 1.00 86.50 437 LEU A N 1
ATOM 3308 C CA . LEU A 1 437 ? 23.504 -7.468 -6.660 1.00 86.50 437 LEU A CA 1
ATOM 3309 C C . LEU A 1 437 ? 24.194 -6.725 -7.808 1.00 86.50 437 LEU A C 1
ATOM 3311 O O . LEU A 1 437 ? 25.002 -5.838 -7.536 1.00 86.50 437 LEU A O 1
ATOM 3315 N N . VAL A 1 438 ? 23.859 -7.043 -9.065 1.00 87.56 438 VAL A N 1
ATOM 3316 C CA . VAL A 1 438 ? 24.410 -6.338 -10.238 1.00 87.56 438 VAL A CA 1
ATOM 3317 C C . VAL A 1 438 ? 24.057 -4.848 -10.190 1.00 87.56 438 VAL A C 1
ATOM 3319 O O . VAL A 1 438 ? 24.930 -4.006 -10.374 1.00 87.56 438 VAL A O 1
ATOM 3322 N N . VAL A 1 439 ? 22.798 -4.503 -9.900 1.00 83.75 439 VAL A N 1
ATOM 3323 C CA . VAL A 1 439 ? 22.356 -3.097 -9.864 1.00 83.75 439 VAL A CA 1
ATOM 3324 C C . VAL A 1 439 ? 22.891 -2.356 -8.635 1.00 83.75 439 VAL A C 1
ATOM 3326 O O . VAL A 1 439 ? 23.272 -1.194 -8.744 1.00 83.75 439 VAL A O 1
ATOM 3329 N N . ALA A 1 440 ? 22.934 -3.007 -7.472 1.00 81.38 440 ALA A N 1
ATOM 3330 C CA . ALA A 1 440 ? 23.352 -2.377 -6.222 1.00 81.38 440 ALA A CA 1
ATOM 3331 C C . ALA A 1 440 ? 24.865 -2.125 -6.151 1.00 81.38 440 ALA A C 1
ATOM 3333 O O . ALA A 1 440 ? 25.281 -1.117 -5.586 1.00 81.38 440 ALA A O 1
ATOM 3334 N N . ARG A 1 441 ? 25.687 -3.039 -6.685 1.00 87.81 441 ARG A N 1
ATOM 3335 C CA . ARG A 1 441 ? 27.155 -2.960 -6.581 1.00 87.81 441 ARG A CA 1
ATOM 3336 C C . ARG A 1 441 ? 27.841 -2.436 -7.839 1.00 87.81 441 ARG A C 1
ATOM 3338 O O . ARG A 1 441 ? 29.001 -2.050 -7.754 1.00 87.81 441 ARG A O 1
ATOM 3345 N N . GLY A 1 442 ? 27.151 -2.404 -8.981 1.00 89.00 442 GLY A N 1
ATOM 3346 C CA . GLY A 1 442 ? 27.733 -1.936 -10.238 1.00 89.00 442 GLY A CA 1
ATOM 3347 C C . GLY A 1 442 ? 29.039 -2.670 -10.557 1.00 89.00 442 GLY A C 1
ATOM 3348 O O . GLY A 1 442 ? 29.068 -3.898 -10.577 1.00 89.00 442 GLY A O 1
ATOM 3349 N N . GLU A 1 443 ? 30.123 -1.918 -10.754 1.00 86.81 443 GLU A N 1
ATOM 3350 C CA . GLU A 1 443 ? 31.449 -2.441 -11.118 1.00 86.81 443 GLU A CA 1
ATOM 3351 C C . GLU A 1 443 ? 32.083 -3.344 -10.040 1.00 86.81 443 GLU A C 1
ATOM 3353 O O . GLU A 1 443 ? 32.822 -4.267 -10.383 1.00 86.81 443 GLU A O 1
ATOM 3358 N N . ASP A 1 444 ? 31.729 -3.167 -8.763 1.00 87.31 444 ASP A N 1
ATOM 3359 C CA . ASP A 1 444 ? 32.281 -3.940 -7.637 1.00 87.31 444 ASP A CA 1
ATOM 3360 C C . ASP A 1 444 ? 31.595 -5.306 -7.433 1.00 87.31 444 ASP A C 1
ATOM 3362 O O . ASP A 1 444 ? 31.900 -6.047 -6.491 1.00 87.31 444 ASP A O 1
ATOM 3366 N N . ALA A 1 445 ? 30.618 -5.662 -8.272 1.00 87.75 445 ALA A N 1
ATOM 3367 C CA . ALA A 1 445 ? 29.936 -6.944 -8.152 1.00 87.75 445 ALA A CA 1
ATOM 3368 C C . ALA A 1 445 ? 30.891 -8.123 -8.467 1.00 87.75 445 ALA A C 1
ATOM 3370 O O . ALA A 1 445 ? 31.741 -8.021 -9.357 1.00 87.75 445 ALA A O 1
ATOM 3371 N N . PRO A 1 446 ? 30.748 -9.291 -7.808 1.00 92.06 446 PRO A N 1
ATOM 3372 C CA . PRO A 1 446 ? 31.501 -10.500 -8.151 1.00 92.06 446 PRO A CA 1
ATOM 3373 C C . PRO A 1 446 ? 30.941 -11.135 -9.436 1.00 92.06 446 PRO A C 1
ATOM 3375 O O . PRO A 1 446 ? 30.348 -12.211 -9.434 1.00 92.06 446 PRO A O 1
ATOM 3378 N N . HIS A 1 447 ? 31.092 -10.439 -10.562 1.00 90.88 447 HIS A N 1
ATOM 3379 C CA . HIS A 1 447 ? 30.388 -10.719 -11.813 1.00 90.88 447 HIS A CA 1
ATOM 3380 C C . HIS A 1 447 ? 30.595 -12.145 -12.351 1.00 90.88 447 HIS A C 1
ATOM 3382 O O . HIS A 1 447 ? 29.682 -12.702 -12.958 1.00 90.88 447 HIS A O 1
ATOM 3388 N N . GLN A 1 448 ? 31.762 -12.755 -12.111 1.00 92.06 448 GLN A N 1
ATOM 3389 C CA . GLN A 1 448 ? 32.034 -14.138 -12.520 1.00 92.06 448 GLN A CA 1
ATOM 3390 C C . GLN A 1 448 ? 31.164 -15.145 -11.753 1.00 92.06 448 GLN A C 1
ATOM 3392 O O . GLN A 1 448 ? 30.591 -16.052 -12.356 1.00 92.06 448 GLN A O 1
ATOM 3397 N N . GLU A 1 449 ? 31.029 -14.961 -10.437 1.00 94.62 449 GLU A N 1
ATOM 3398 C CA . GLU A 1 449 ? 30.185 -15.800 -9.578 1.00 94.62 449 GLU A CA 1
ATOM 3399 C C . GLU A 1 449 ? 28.710 -15.620 -9.940 1.00 94.62 449 GLU A C 1
ATOM 3401 O O . GLU A 1 449 ? 27.989 -16.600 -10.113 1.00 94.62 449 GLU A O 1
ATOM 3406 N N . LEU A 1 450 ? 28.285 -14.372 -10.163 1.00 93.25 450 LEU A N 1
ATOM 3407 C CA . LEU A 1 450 ? 26.916 -14.047 -10.574 1.00 93.25 450 LEU A CA 1
ATOM 3408 C C . LEU A 1 450 ? 26.556 -14.659 -11.934 1.00 93.25 450 LEU A C 1
ATOM 3410 O O . LEU A 1 450 ? 25.435 -15.130 -12.133 1.00 93.25 450 LEU A O 1
ATOM 3414 N N . LEU A 1 451 ? 27.503 -14.691 -12.874 1.00 95.56 451 LEU A N 1
ATOM 3415 C CA . LEU A 1 451 ? 27.307 -15.331 -14.171 1.00 95.56 451 LEU A CA 1
ATOM 3416 C C . LEU A 1 451 ? 27.166 -16.854 -14.041 1.00 95.56 451 LEU A C 1
ATOM 3418 O O . LEU A 1 451 ? 26.303 -17.449 -14.692 1.00 95.56 451 LEU A O 1
ATOM 3422 N N . ALA A 1 452 ? 27.991 -17.484 -13.200 1.00 95.00 452 ALA A N 1
ATOM 3423 C CA . ALA A 1 452 ? 27.885 -18.909 -12.903 1.00 95.00 452 ALA A CA 1
ATOM 3424 C C . ALA A 1 452 ? 26.546 -19.241 -12.219 1.00 95.00 452 ALA A C 1
ATOM 3426 O O . ALA A 1 452 ? 25.892 -20.216 -12.594 1.00 95.00 452 ALA A O 1
ATOM 3427 N N . GLU A 1 453 ? 26.091 -18.394 -11.292 1.00 95.50 453 GLU A N 1
ATOM 3428 C CA . GLU A 1 453 ? 24.796 -18.537 -10.623 1.00 95.50 453 GLU A CA 1
ATOM 3429 C C . GLU A 1 453 ? 23.632 -18.430 -11.624 1.00 95.50 453 GLU A C 1
ATOM 3431 O O . GLU A 1 453 ? 22.753 -19.289 -11.625 1.00 95.50 453 GLU A O 1
ATOM 3436 N N . LEU A 1 454 ? 23.648 -17.466 -12.557 1.00 95.19 454 LEU A N 1
ATOM 3437 C CA . LEU A 1 454 ? 22.617 -17.358 -13.606 1.00 95.19 454 LEU A CA 1
ATOM 3438 C C . LEU A 1 454 ? 22.576 -18.568 -14.546 1.00 95.19 454 LEU A C 1
ATOM 3440 O O . LEU A 1 454 ? 21.492 -18.961 -14.984 1.00 95.19 454 LEU A O 1
ATOM 3444 N N . ARG A 1 455 ? 23.730 -19.177 -14.847 1.00 96.62 455 ARG A N 1
ATOM 3445 C CA . ARG A 1 455 ? 23.799 -20.429 -15.619 1.00 96.62 455 ARG A CA 1
ATOM 3446 C C . ARG A 1 455 ? 23.136 -21.577 -14.855 1.00 96.62 455 ARG A C 1
ATOM 3448 O O . ARG A 1 455 ? 22.260 -22.234 -15.409 1.00 96.62 455 ARG A O 1
ATOM 3455 N N . ALA A 1 456 ? 23.475 -21.745 -13.576 1.00 95.81 456 ALA A N 1
ATOM 3456 C CA . ALA A 1 456 ? 22.865 -22.759 -12.718 1.00 95.81 456 ALA A CA 1
ATOM 3457 C C . ALA A 1 456 ? 21.347 -22.550 -12.558 1.00 95.81 456 ALA A C 1
ATOM 3459 O O . ALA A 1 456 ? 20.579 -23.509 -12.607 1.00 95.81 456 ALA A O 1
ATOM 3460 N N . ILE A 1 457 ? 20.894 -21.296 -12.437 1.00 95.00 457 ILE A N 1
ATOM 3461 C CA . ILE A 1 457 ? 19.466 -20.950 -12.396 1.00 95.00 457 ILE A CA 1
ATOM 3462 C C . ILE A 1 457 ? 18.768 -21.358 -13.698 1.00 95.00 457 ILE A C 1
ATOM 3464 O O . ILE A 1 457 ? 17.687 -21.946 -13.658 1.00 95.00 457 ILE A O 1
ATOM 3468 N N . ALA A 1 458 ? 19.371 -21.064 -14.854 1.00 96.19 458 ALA A N 1
ATOM 3469 C CA . ALA A 1 458 ? 18.813 -21.454 -16.144 1.00 96.19 458 ALA A CA 1
ATOM 3470 C C . ALA A 1 458 ? 18.676 -22.978 -16.269 1.00 96.19 458 ALA A C 1
ATOM 3472 O O . ALA A 1 458 ? 17.624 -23.457 -16.694 1.00 96.19 458 ALA A O 1
ATOM 3473 N N . ASP A 1 459 ? 19.693 -23.733 -15.852 1.00 95.88 459 ASP A N 1
ATOM 3474 C CA . ASP A 1 459 ? 19.666 -25.199 -15.855 1.00 95.88 459 ASP A CA 1
ATOM 3475 C C . ASP A 1 459 ? 18.594 -25.750 -14.895 1.00 95.88 459 ASP A C 1
ATOM 3477 O O . ASP A 1 459 ? 17.855 -26.668 -15.255 1.00 95.88 459 ASP A O 1
ATOM 3481 N N . GLY A 1 460 ? 18.420 -25.128 -13.724 1.00 94.25 460 GLY A N 1
ATOM 3482 C CA . GLY A 1 460 ? 17.336 -25.445 -12.790 1.00 94.25 460 GLY A CA 1
ATOM 3483 C C . GLY A 1 460 ? 15.940 -25.174 -13.364 1.00 94.25 460 GLY A C 1
ATOM 3484 O O . GLY A 1 460 ? 15.017 -25.965 -13.185 1.00 94.25 460 GLY A O 1
ATOM 3485 N N . TYR A 1 461 ? 15.752 -24.090 -14.120 1.00 95.06 461 TYR A N 1
ATOM 3486 C CA . TYR A 1 461 ? 14.472 -23.862 -14.797 1.00 95.06 461 TYR A CA 1
ATOM 3487 C C . TYR A 1 461 ? 14.209 -24.893 -15.899 1.00 95.06 461 TYR A C 1
ATOM 3489 O O . TYR A 1 461 ? 13.056 -25.271 -16.118 1.00 95.06 461 TYR A O 1
ATOM 3497 N N . LEU A 1 462 ? 15.250 -25.366 -16.591 1.00 93.81 462 LEU A N 1
ATOM 3498 C CA . LEU A 1 462 ? 15.110 -26.427 -17.588 1.00 93.81 462 LEU A CA 1
ATOM 3499 C C . LEU A 1 462 ? 14.730 -27.764 -16.947 1.00 93.81 462 LEU A C 1
ATOM 3501 O O . LEU A 1 462 ? 13.846 -28.436 -17.477 1.00 93.81 462 LEU A O 1
ATOM 3505 N N . SER A 1 463 ? 15.308 -28.119 -15.794 1.00 93.25 463 SER A N 1
ATOM 3506 C CA . SER A 1 463 ? 14.924 -29.341 -15.070 1.00 93.25 463 SER A CA 1
ATOM 3507 C C . SER A 1 463 ? 13.468 -29.297 -14.588 1.00 93.25 463 SER A C 1
ATOM 3509 O O . SER A 1 463 ? 12.764 -30.302 -14.654 1.00 93.25 463 SER A O 1
ATOM 3511 N N . LEU A 1 464 ? 12.963 -28.112 -14.226 1.00 92.38 464 LEU A N 1
ATOM 3512 C CA . LEU A 1 464 ? 11.554 -27.883 -13.882 1.00 92.38 464 LEU A CA 1
ATOM 3513 C C . LEU A 1 464 ? 10.622 -27.724 -15.098 1.00 92.38 464 LEU A C 1
ATOM 3515 O O . LEU A 1 464 ? 9.449 -27.383 -14.930 1.00 92.38 464 LEU A O 1
ATOM 3519 N N . SER A 1 465 ? 11.105 -27.947 -16.326 1.00 92.56 465 SER A N 1
ATOM 3520 C CA . SER A 1 465 ? 10.327 -27.772 -17.565 1.00 92.56 465 SER A CA 1
ATOM 3521 C C . SER A 1 465 ? 9.740 -26.356 -17.726 1.00 92.56 465 SER A C 1
ATOM 3523 O O . SER A 1 465 ? 8.609 -26.167 -18.178 1.00 92.56 465 SER A O 1
ATOM 3525 N N . ARG A 1 466 ? 10.514 -25.325 -17.357 1.00 92.25 466 ARG A N 1
ATOM 3526 C CA . ARG A 1 466 ? 10.164 -23.897 -17.465 1.00 92.25 466 ARG A CA 1
ATOM 3527 C C . ARG A 1 466 ? 11.054 -23.173 -18.491 1.00 92.25 466 ARG A C 1
ATOM 3529 O O . ARG A 1 466 ? 11.830 -22.285 -18.131 1.00 92.25 466 ARG A O 1
ATOM 3536 N N . PRO A 1 467 ? 10.931 -23.468 -19.799 1.00 92.75 467 PRO A N 1
ATOM 3537 C CA . PRO A 1 467 ? 11.850 -22.943 -20.814 1.00 92.75 467 PRO A CA 1
ATOM 3538 C C . PRO A 1 467 ? 11.824 -21.411 -20.936 1.00 92.75 467 PRO A C 1
ATOM 3540 O O . PRO A 1 467 ? 12.841 -20.805 -21.258 1.00 92.75 467 PRO A O 1
ATOM 3543 N N . ARG A 1 468 ? 10.691 -20.755 -20.643 1.00 89.56 468 ARG A N 1
ATOM 3544 C CA . ARG A 1 468 ? 10.586 -19.282 -20.680 1.00 89.56 468 ARG A CA 1
ATOM 3545 C C . ARG A 1 468 ? 11.353 -18.597 -19.552 1.00 89.56 468 ARG A C 1
ATOM 3547 O O . ARG A 1 468 ? 11.892 -17.511 -19.755 1.00 89.56 468 ARG A O 1
ATOM 3554 N N . ASP A 1 469 ? 11.364 -19.195 -18.367 1.00 92.38 469 ASP A N 1
ATOM 3555 C CA . ASP A 1 469 ? 12.121 -18.669 -17.233 1.00 92.38 469 ASP A CA 1
ATOM 3556 C C . ASP A 1 469 ? 13.622 -18.935 -17.448 1.00 92.38 469 ASP A C 1
ATOM 3558 O O . ASP A 1 469 ? 14.430 -18.019 -17.304 1.00 92.38 469 ASP A O 1
ATOM 3562 N N . ALA A 1 470 ? 13.984 -20.112 -17.978 1.00 94.81 470 ALA A N 1
ATOM 3563 C CA . ALA A 1 470 ? 15.351 -20.415 -18.413 1.00 94.81 470 ALA A CA 1
ATOM 3564 C C . ALA A 1 470 ? 15.870 -19.425 -19.473 1.00 94.81 470 ALA A C 1
ATOM 3566 O O . ALA A 1 470 ? 16.973 -18.898 -19.350 1.00 94.81 470 ALA A O 1
ATOM 3567 N N . GLN A 1 471 ? 15.056 -19.104 -20.488 1.00 93.25 471 GLN A N 1
ATOM 3568 C CA . GLN A 1 471 ? 15.374 -18.075 -21.486 1.00 93.25 471 GLN A CA 1
ATOM 3569 C C . GLN A 1 471 ? 15.647 -16.715 -20.838 1.00 93.25 471 GLN A C 1
ATOM 3571 O O . GLN A 1 471 ? 16.564 -16.002 -21.239 1.00 93.25 471 GLN A O 1
ATOM 3576 N N . ARG A 1 472 ? 14.859 -16.331 -19.834 1.00 93.06 472 ARG A N 1
ATOM 3577 C CA . ARG A 1 472 ? 15.039 -15.054 -19.143 1.00 93.06 472 ARG A CA 1
ATOM 3578 C C . ARG A 1 472 ? 16.367 -15.010 -18.386 1.00 93.06 472 ARG A C 1
ATOM 3580 O O . ARG A 1 472 ? 17.090 -14.023 -18.518 1.00 93.06 472 ARG A O 1
ATOM 3587 N N . ALA A 1 473 ? 16.698 -16.081 -17.665 1.00 94.81 473 ALA A N 1
ATOM 3588 C CA . ALA A 1 473 ? 17.962 -16.213 -16.946 1.00 94.81 473 ALA A CA 1
ATOM 3589 C C . ALA A 1 473 ? 19.169 -16.198 -17.904 1.00 94.81 473 ALA A C 1
ATOM 3591 O O . ALA A 1 473 ? 20.115 -15.444 -17.681 1.00 94.81 473 ALA A O 1
ATOM 3592 N N . LEU A 1 474 ? 19.103 -16.935 -19.023 1.00 95.31 474 LEU A N 1
ATOM 3593 C CA . LEU A 1 474 ? 20.152 -16.943 -20.056 1.00 95.31 474 LEU A CA 1
ATOM 3594 C C . LEU A 1 474 ? 20.344 -15.575 -20.715 1.00 95.31 474 LEU A C 1
ATOM 3596 O O . LEU A 1 474 ? 21.478 -15.159 -20.933 1.00 95.31 474 LEU A O 1
ATOM 3600 N N . LEU A 1 475 ? 19.260 -14.846 -20.996 1.00 93.50 475 LEU A N 1
ATOM 3601 C CA . LEU A 1 475 ? 19.353 -13.485 -21.525 1.00 93.50 475 LEU A CA 1
ATOM 3602 C C . LEU A 1 475 ? 20.013 -12.536 -20.513 1.00 93.50 475 LEU A C 1
ATOM 3604 O O . LEU A 1 475 ? 20.809 -11.683 -20.901 1.00 93.50 475 LEU A O 1
ATOM 3608 N N . GLY A 1 476 ? 19.696 -12.683 -19.223 1.00 90.88 476 GLY A N 1
ATOM 3609 C CA . GLY A 1 476 ? 20.369 -11.955 -18.145 1.00 90.88 476 GLY A CA 1
ATOM 3610 C C . GLY A 1 476 ? 21.868 -12.258 -18.098 1.00 90.88 476 GLY A C 1
ATOM 3611 O O . GLY A 1 476 ? 22.676 -11.333 -18.070 1.00 90.88 476 GLY A O 1
ATOM 3612 N N . ALA A 1 477 ? 22.236 -13.538 -18.181 1.00 95.19 477 ALA A N 1
ATOM 3613 C CA . ALA A 1 477 ? 23.626 -13.986 -18.214 1.00 95.19 477 ALA A CA 1
ATOM 3614 C C . ALA A 1 477 ? 24.381 -13.433 -19.436 1.00 95.19 477 ALA A C 1
ATOM 3616 O O . ALA A 1 477 ? 25.491 -12.926 -19.299 1.00 95.19 477 ALA A O 1
ATOM 3617 N N . ALA A 1 478 ? 23.768 -13.472 -20.623 1.00 93.69 478 ALA A N 1
ATOM 3618 C CA . ALA A 1 478 ? 24.368 -12.951 -21.849 1.00 93.69 478 ALA A CA 1
ATOM 3619 C C . ALA A 1 478 ? 24.615 -11.436 -21.764 1.00 93.69 478 ALA A C 1
ATOM 3621 O O . ALA A 1 478 ? 25.692 -10.970 -22.123 1.00 93.69 478 ALA A O 1
ATOM 3622 N N . LYS A 1 479 ? 23.655 -10.669 -21.228 1.00 92.19 479 LYS A N 1
ATOM 3623 C CA . LYS A 1 479 ? 23.820 -9.223 -20.998 1.00 92.19 479 LYS A CA 1
ATOM 3624 C C . LYS A 1 479 ? 24.937 -8.917 -20.001 1.00 92.19 479 LYS A C 1
ATOM 3626 O O . LYS A 1 479 ? 25.684 -7.968 -20.208 1.00 92.19 479 LYS A O 1
ATOM 3631 N N . LEU A 1 480 ? 25.059 -9.716 -18.941 1.00 91.88 480 LEU A N 1
ATOM 3632 C CA . LEU A 1 480 ? 26.129 -9.567 -17.957 1.00 91.88 480 LEU A CA 1
ATOM 3633 C C . LEU A 1 480 ? 27.503 -9.845 -18.582 1.00 91.88 480 LEU A C 1
ATOM 3635 O O . LEU A 1 480 ? 28.432 -9.070 -18.384 1.00 91.88 480 LEU A O 1
ATOM 3639 N N . ALA A 1 481 ? 27.620 -10.911 -19.379 1.00 92.38 481 ALA A N 1
ATOM 3640 C CA . ALA A 1 481 ? 28.845 -11.236 -20.108 1.00 92.38 481 ALA A CA 1
ATOM 3641 C C . ALA A 1 481 ? 29.228 -10.144 -21.123 1.00 92.38 481 ALA A C 1
ATOM 3643 O O . ALA A 1 481 ? 30.401 -9.801 -21.237 1.00 92.38 481 ALA A O 1
ATOM 3644 N N . ASP A 1 482 ? 28.249 -9.561 -21.820 1.00 91.75 482 ASP A N 1
ATOM 3645 C CA . ASP A 1 482 ? 28.473 -8.440 -22.740 1.00 91.75 482 ASP A CA 1
ATOM 3646 C C . ASP A 1 482 ? 28.958 -7.182 -22.001 1.00 91.75 482 ASP A C 1
ATOM 3648 O O . ASP A 1 482 ? 29.912 -6.534 -22.429 1.00 91.75 482 ASP A O 1
ATOM 3652 N N . HIS A 1 483 ? 28.372 -6.882 -20.836 1.00 88.56 483 HIS A N 1
ATOM 3653 C CA . HIS A 1 483 ? 28.840 -5.793 -19.981 1.00 88.56 483 HIS A CA 1
ATOM 3654 C C . HIS A 1 483 ? 30.286 -6.017 -19.515 1.00 88.56 483 HIS A C 1
ATOM 3656 O O . HIS A 1 483 ? 31.099 -5.104 -19.616 1.00 88.56 483 HIS A O 1
ATOM 3662 N N . LEU A 1 484 ? 30.634 -7.239 -19.092 1.00 89.38 484 LEU A N 1
ATOM 3663 C CA . LEU A 1 484 ? 32.006 -7.594 -18.713 1.00 89.38 484 LEU A CA 1
ATOM 3664 C C . LEU A 1 484 ? 32.990 -7.497 -19.876 1.00 89.38 484 LEU A C 1
ATOM 3666 O O . LEU A 1 484 ? 34.132 -7.090 -19.681 1.00 89.38 484 LEU A O 1
ATOM 3670 N N . ALA A 1 485 ? 32.565 -7.854 -21.087 1.00 89.44 485 ALA A N 1
ATOM 3671 C CA . ALA A 1 485 ? 33.385 -7.679 -22.278 1.00 89.44 485 ALA A CA 1
ATOM 3672 C C . ALA A 1 485 ? 33.669 -6.193 -22.550 1.00 89.44 485 ALA A C 1
ATOM 3674 O O . ALA A 1 485 ? 34.776 -5.855 -22.966 1.00 89.44 485 ALA A O 1
ATOM 3675 N N . ALA A 1 486 ? 32.689 -5.319 -22.297 1.00 89.00 486 ALA A N 1
ATOM 3676 C CA . ALA A 1 486 ? 32.817 -3.878 -22.484 1.00 89.00 486 ALA A CA 1
ATOM 3677 C C . ALA A 1 486 ? 33.662 -3.191 -21.395 1.00 89.00 486 ALA A C 1
ATOM 3679 O O . ALA A 1 486 ? 34.357 -2.223 -21.697 1.00 89.00 486 ALA A O 1
ATOM 3680 N N . THR A 1 487 ? 33.608 -3.670 -20.146 1.00 86.81 487 THR A N 1
ATOM 3681 C CA . THR A 1 487 ? 34.354 -3.091 -19.011 1.00 86.81 487 THR A CA 1
ATOM 3682 C C . THR A 1 487 ? 35.734 -3.706 -18.808 1.00 86.81 487 THR A C 1
ATOM 3684 O O . THR A 1 487 ? 36.590 -3.094 -18.165 1.00 86.81 487 THR A O 1
ATOM 3687 N N . ALA A 1 488 ? 35.995 -4.892 -19.365 1.00 86.50 488 ALA A N 1
ATOM 3688 C CA . ALA A 1 488 ? 37.323 -5.483 -19.351 1.00 86.50 488 ALA A CA 1
ATOM 3689 C C . ALA A 1 488 ? 38.330 -4.522 -20.002 1.00 86.50 488 ALA A C 1
ATOM 3691 O O . ALA A 1 488 ? 38.201 -4.150 -21.169 1.00 86.50 488 ALA A O 1
ATOM 3692 N N . SER A 1 489 ? 39.353 -4.144 -19.228 1.00 76.12 489 SER A N 1
ATOM 3693 C CA . SER A 1 489 ? 40.520 -3.397 -19.708 1.00 76.12 489 SER A CA 1
ATOM 3694 C C . SER A 1 489 ? 41.016 -3.999 -21.033 1.00 76.12 489 SER A C 1
ATOM 3696 O O . SER A 1 489 ? 40.996 -5.228 -21.148 1.00 76.12 489 SER A O 1
ATOM 3698 N N . PRO A 1 490 ? 41.478 -3.192 -22.015 1.00 77.00 490 PRO A N 1
ATOM 3699 C CA . PRO A 1 490 ? 41.743 -3.596 -23.408 1.00 77.00 490 PRO A CA 1
ATOM 3700 C C . PRO A 1 490 ? 42.860 -4.639 -23.610 1.00 77.00 490 PRO A C 1
ATOM 3702 O O . PRO A 1 490 ? 43.387 -4.785 -24.710 1.00 77.00 490 PRO A O 1
ATOM 3705 N N . SER A 1 491 ? 43.230 -5.383 -22.570 1.00 68.25 491 SER A N 1
ATOM 3706 C CA . SER A 1 491 ? 43.982 -6.623 -22.670 1.00 68.25 491 SER A CA 1
ATOM 3707 C C . SER A 1 491 ? 43.226 -7.613 -23.576 1.00 68.25 491 SER A C 1
ATOM 3709 O O . SER A 1 491 ? 42.193 -8.160 -23.172 1.00 68.25 491 SER A O 1
ATOM 3711 N N . PRO A 1 492 ? 43.738 -7.892 -24.791 1.00 71.62 492 PRO A N 1
ATOM 3712 C CA . PRO A 1 492 ? 43.042 -8.701 -25.788 1.00 71.62 492 PRO A CA 1
ATOM 3713 C C . PRO A 1 492 ? 42.594 -10.105 -25.325 1.00 71.62 492 PRO A C 1
ATOM 3715 O O . PRO A 1 492 ? 41.536 -10.540 -25.785 1.00 71.62 492 PRO A O 1
ATOM 3718 N N . PRO A 1 493 ? 43.295 -10.839 -24.426 1.00 76.88 493 PRO A N 1
ATOM 3719 C CA . PRO A 1 493 ? 42.823 -12.164 -24.013 1.00 76.88 493 PRO A CA 1
ATOM 3720 C C . PRO A 1 493 ? 41.557 -12.135 -23.142 1.00 76.88 493 PRO A C 1
ATOM 3722 O O . PRO A 1 493 ? 40.771 -13.078 -23.200 1.00 76.88 493 PRO A O 1
ATOM 3725 N N . ALA A 1 494 ? 41.328 -11.081 -22.350 1.00 74.25 494 ALA A N 1
ATOM 3726 C CA . ALA A 1 494 ? 40.186 -11.024 -21.432 1.00 74.25 494 ALA A CA 1
ATOM 3727 C C . ALA A 1 494 ? 38.874 -10.716 -22.170 1.00 74.25 494 ALA A C 1
ATOM 3729 O O . ALA A 1 494 ? 37.856 -11.364 -21.929 1.00 74.25 494 ALA A O 1
ATOM 3730 N N . THR A 1 495 ? 38.910 -9.783 -23.125 1.00 79.75 495 THR A N 1
ATOM 3731 C CA . THR A 1 495 ? 37.746 -9.435 -23.951 1.00 79.75 495 THR A CA 1
ATOM 3732 C C . THR A 1 495 ? 37.272 -10.633 -24.778 1.00 79.75 495 THR A C 1
ATOM 3734 O O . THR A 1 495 ? 36.070 -10.869 -24.871 1.00 79.75 495 THR A O 1
ATOM 3737 N N . GLY A 1 496 ? 38.200 -11.439 -25.312 1.00 87.25 496 GLY A N 1
ATOM 3738 C CA . GLY A 1 496 ? 37.869 -12.631 -26.102 1.00 87.25 496 GLY A CA 1
ATOM 3739 C C . GLY A 1 496 ? 37.153 -13.738 -25.314 1.00 87.25 496 GLY A C 1
ATOM 3740 O O . GLY A 1 496 ? 36.296 -14.432 -25.859 1.00 87.25 496 GLY A O 1
ATOM 3741 N N . ALA A 1 497 ? 37.464 -13.898 -24.025 1.00 91.69 497 ALA A N 1
ATOM 3742 C CA . ALA A 1 497 ? 36.810 -14.898 -23.180 1.00 91.69 497 ALA A CA 1
ATOM 3743 C C . ALA A 1 497 ? 35.341 -14.535 -22.890 1.00 91.69 497 ALA A C 1
ATOM 3745 O O . ALA A 1 497 ? 34.459 -15.399 -22.947 1.00 91.69 497 ALA A O 1
ATOM 3746 N N . TRP A 1 498 ? 35.063 -13.254 -22.623 1.00 92.31 498 TRP A N 1
ATOM 3747 C CA . TRP A 1 498 ? 33.709 -12.776 -22.329 1.00 92.31 498 TRP A CA 1
ATOM 3748 C C . TRP A 1 498 ? 32.809 -12.730 -23.560 1.00 92.31 498 TRP A C 1
ATOM 3750 O O . TRP A 1 498 ? 31.641 -13.101 -23.461 1.00 92.31 498 TRP A O 1
ATOM 3760 N N . THR A 1 499 ? 33.342 -12.360 -24.728 1.00 90.62 499 THR A N 1
ATOM 3761 C CA . THR A 1 499 ? 32.580 -12.418 -25.985 1.00 90.62 499 THR A CA 1
ATOM 3762 C C . THR A 1 499 ? 32.226 -13.853 -26.357 1.00 90.62 499 THR A C 1
ATOM 3764 O O . THR A 1 499 ? 31.064 -14.123 -26.642 1.00 90.62 499 THR A O 1
ATOM 3767 N N . SER A 1 500 ? 33.174 -14.790 -26.241 1.00 94.56 500 SER A N 1
ATOM 3768 C CA . SER A 1 500 ? 32.913 -16.223 -26.441 1.00 94.56 500 SER A CA 1
ATOM 3769 C C . SER A 1 500 ? 31.820 -16.741 -25.495 1.00 94.56 500 SER A C 1
ATOM 3771 O O . SER A 1 500 ? 30.863 -17.385 -25.918 1.00 94.56 500 SER A O 1
ATOM 3773 N N . THR A 1 501 ? 31.899 -16.367 -24.214 1.00 94.88 501 THR A N 1
ATOM 3774 C CA . THR A 1 501 ? 30.896 -16.717 -23.196 1.00 94.88 501 THR A CA 1
ATOM 3775 C C . THR A 1 501 ? 29.511 -16.141 -23.513 1.00 94.88 501 THR A C 1
ATOM 3777 O O . THR A 1 501 ? 28.497 -16.824 -23.350 1.00 94.88 501 THR A O 1
ATOM 3780 N N . ARG A 1 502 ? 29.444 -14.882 -23.959 1.00 95.56 502 ARG A N 1
ATOM 3781 C CA . ARG A 1 502 ? 28.200 -14.234 -24.392 1.00 95.56 502 ARG A CA 1
ATOM 3782 C C . ARG A 1 502 ? 27.590 -14.970 -25.582 1.00 95.56 502 ARG A C 1
ATOM 3784 O O . ARG A 1 502 ? 26.387 -15.223 -25.571 1.00 95.56 502 ARG A O 1
ATOM 3791 N N . ASP A 1 503 ? 28.404 -15.309 -26.576 1.00 94.06 503 ASP A N 1
ATOM 3792 C CA . ASP A 1 503 ? 27.950 -15.959 -27.805 1.00 94.06 503 ASP A CA 1
ATOM 3793 C C . ASP A 1 503 ? 27.430 -17.377 -27.510 1.00 94.06 503 ASP A C 1
ATOM 3795 O O . ASP A 1 503 ? 26.332 -17.723 -27.942 1.00 94.06 503 ASP A O 1
ATOM 3799 N N . GLU A 1 504 ? 28.116 -18.140 -26.651 1.00 96.94 504 GLU A N 1
ATOM 3800 C CA . GLU A 1 504 ? 27.647 -19.438 -26.135 1.00 96.94 504 GLU A CA 1
ATOM 3801 C C . GLU A 1 504 ? 26.263 -19.321 -25.462 1.00 96.94 504 GLU A C 1
ATOM 3803 O O . GLU A 1 504 ? 25.340 -20.096 -25.733 1.00 96.94 504 GLU A O 1
ATOM 3808 N N . LEU A 1 505 ? 26.086 -18.328 -24.583 1.00 95.88 505 LEU A N 1
ATOM 3809 C CA . LEU A 1 505 ? 24.820 -18.093 -23.882 1.00 95.88 505 LEU A CA 1
ATOM 3810 C C . LEU A 1 505 ? 23.700 -17.667 -24.839 1.00 95.88 505 LEU A C 1
ATOM 3812 O O . LEU A 1 505 ? 22.558 -18.111 -24.685 1.00 95.88 505 LEU A O 1
ATOM 3816 N N . ALA A 1 506 ? 24.018 -16.836 -25.833 1.00 92.38 506 ALA A N 1
ATOM 3817 C CA . ALA A 1 506 ? 23.083 -16.406 -26.864 1.00 92.38 506 ALA A CA 1
ATOM 3818 C C . ALA A 1 506 ? 22.649 -17.577 -27.759 1.00 92.38 506 ALA A C 1
ATOM 3820 O O . ALA A 1 506 ? 21.462 -17.711 -28.060 1.00 92.38 506 ALA A O 1
ATOM 3821 N N . GLU A 1 507 ? 23.568 -18.470 -28.130 1.00 95.06 507 GLU A N 1
ATOM 3822 C CA . GLU A 1 507 ? 23.246 -19.685 -28.880 1.00 95.06 507 GLU A CA 1
ATOM 3823 C C . GLU A 1 507 ? 22.326 -20.618 -28.089 1.00 95.06 507 GLU A C 1
ATOM 3825 O O . GLU A 1 507 ? 21.317 -21.084 -28.627 1.00 95.06 507 GLU A O 1
ATOM 3830 N N . ARG A 1 508 ? 22.605 -20.838 -26.796 1.00 96.38 508 ARG A N 1
ATOM 3831 C CA . ARG A 1 508 ? 21.719 -21.611 -25.906 1.00 96.38 508 ARG A CA 1
ATOM 3832 C C . ARG A 1 508 ? 20.328 -20.982 -25.802 1.00 96.38 508 ARG A C 1
ATOM 3834 O O . ARG A 1 508 ? 19.323 -21.692 -25.864 1.00 96.38 508 ARG A O 1
ATOM 3841 N N . TRP A 1 509 ? 20.258 -19.658 -25.674 1.00 94.62 509 TRP A N 1
ATOM 3842 C CA . TRP A 1 509 ? 18.996 -18.919 -25.639 1.00 94.62 509 TRP A CA 1
ATOM 3843 C C . TRP A 1 509 ? 18.195 -19.087 -26.941 1.00 94.62 509 TRP A C 1
ATOM 3845 O O . TRP A 1 509 ? 17.017 -19.451 -26.896 1.00 94.62 509 TRP A O 1
ATOM 3855 N N . LEU A 1 510 ? 18.848 -18.922 -28.099 1.00 89.94 510 LEU A N 1
ATOM 3856 C CA . LEU A 1 510 ? 18.248 -19.124 -29.423 1.00 89.94 510 LEU A CA 1
ATOM 3857 C C . LEU A 1 510 ? 17.791 -20.572 -29.635 1.00 89.94 510 LEU A C 1
ATOM 3859 O O . LEU A 1 510 ? 16.746 -20.806 -30.241 1.00 89.94 510 LEU A O 1
ATOM 3863 N N . ALA A 1 511 ? 18.544 -21.557 -29.141 1.00 92.06 511 ALA A N 1
ATOM 3864 C CA . ALA A 1 511 ? 18.164 -22.965 -29.225 1.00 92.06 511 ALA A CA 1
ATOM 3865 C C . ALA A 1 511 ? 16.851 -23.243 -28.471 1.00 92.06 511 ALA A C 1
ATOM 3867 O O . ALA A 1 511 ? 15.975 -23.932 -29.000 1.00 92.06 511 ALA A O 1
ATOM 3868 N N . LEU A 1 512 ? 16.670 -22.652 -27.283 1.00 91.25 512 LEU A N 1
ATOM 3869 C CA . LEU A 1 512 ? 15.406 -22.736 -26.545 1.00 91.25 512 LEU A CA 1
ATOM 3870 C C . LEU A 1 512 ? 14.263 -22.024 -27.270 1.00 91.25 512 LEU A C 1
ATOM 3872 O O . LEU A 1 512 ? 13.128 -22.493 -27.223 1.00 91.25 512 LEU A O 1
ATOM 3876 N N . GLU A 1 513 ? 14.529 -20.889 -27.920 1.00 88.31 513 GLU A N 1
ATOM 3877 C CA . GLU A 1 513 ? 13.514 -20.171 -28.698 1.00 88.31 513 GLU A CA 1
ATOM 3878 C C . GLU A 1 513 ? 13.005 -21.020 -29.867 1.00 88.31 513 GLU A C 1
ATOM 3880 O O . GLU A 1 513 ? 11.797 -21.240 -29.976 1.00 88.31 513 GLU A O 1
ATOM 3885 N N . ARG A 1 514 ? 13.922 -21.605 -30.649 1.00 88.00 514 ARG A N 1
ATOM 3886 C CA . ARG A 1 514 ? 13.591 -22.514 -31.760 1.00 88.00 514 ARG A CA 1
ATOM 3887 C C . ARG A 1 514 ? 12.861 -23.774 -31.286 1.00 88.00 514 ARG A C 1
ATOM 3889 O O . ARG A 1 514 ? 11.897 -24.200 -31.915 1.00 88.00 514 ARG A O 1
ATOM 3896 N N . GLY A 1 515 ? 13.285 -24.367 -30.167 1.00 83.50 515 GLY A N 1
ATOM 3897 C CA . GLY A 1 515 ? 12.608 -25.529 -29.577 1.00 83.50 515 GLY A CA 1
ATOM 3898 C C . GLY A 1 515 ? 11.201 -25.201 -29.062 1.00 83.50 515 GLY A C 1
ATOM 3899 O O . GLY A 1 515 ? 10.267 -25.990 -29.224 1.00 83.50 515 GLY A O 1
ATOM 3900 N N . GLY A 1 516 ? 11.028 -24.002 -28.501 1.00 73.06 516 GLY A N 1
ATOM 3901 C CA . GLY A 1 516 ? 9.761 -23.520 -27.960 1.00 73.06 516 GLY A CA 1
ATOM 3902 C C . GLY A 1 516 ? 8.703 -23.204 -29.019 1.00 73.06 516 GLY A C 1
ATOM 3903 O O . GLY A 1 516 ? 7.516 -23.249 -28.705 1.00 73.06 516 GLY A O 1
ATOM 3904 N N . GLU A 1 517 ? 9.072 -22.914 -30.269 1.00 67.69 517 GLU A N 1
ATOM 3905 C CA . GLU A 1 517 ? 8.098 -22.721 -31.356 1.00 67.69 517 GLU A CA 1
ATOM 3906 C C . GLU A 1 517 ? 7.302 -23.999 -31.650 1.00 67.69 517 GLU A C 1
ATOM 3908 O O . GLU A 1 517 ? 6.079 -23.944 -31.812 1.00 67.69 517 GLU A O 1
ATOM 3913 N N . GLY A 1 518 ? 7.961 -25.161 -31.613 1.00 68.00 518 GLY A N 1
ATOM 3914 C CA . GLY A 1 518 ? 7.296 -26.458 -31.751 1.00 68.00 518 GLY A CA 1
ATOM 3915 C C . GLY A 1 518 ? 6.344 -26.758 -30.591 1.00 68.00 518 GLY A C 1
ATOM 3916 O O . GLY A 1 518 ? 5.252 -27.289 -30.794 1.00 68.00 518 GLY A O 1
ATOM 3917 N N . GLU A 1 519 ? 6.714 -26.371 -29.371 1.00 65.06 519 GLU A N 1
ATOM 3918 C CA . GLU A 1 519 ? 5.864 -26.525 -28.189 1.00 65.06 519 GLU A CA 1
ATOM 3919 C C . GLU A 1 519 ? 4.684 -25.543 -28.194 1.00 65.06 519 GLU A C 1
ATOM 3921 O O . GLU A 1 519 ? 3.558 -25.937 -27.903 1.00 65.06 519 GLU A O 1
ATOM 3926 N N . ARG A 1 520 ? 4.891 -24.289 -28.623 1.00 64.00 520 ARG A N 1
ATOM 3927 C CA . ARG A 1 520 ? 3.815 -23.302 -28.819 1.00 64.00 520 ARG A CA 1
ATOM 3928 C C . ARG A 1 520 ? 2.805 -23.771 -29.860 1.00 64.00 520 ARG A C 1
ATOM 3930 O O . ARG A 1 520 ? 1.610 -23.605 -29.632 1.00 64.00 520 ARG A O 1
ATOM 3937 N N . ALA A 1 521 ? 3.258 -24.369 -30.962 1.00 65.31 521 ALA A N 1
ATOM 3938 C CA . ALA A 1 521 ? 2.372 -24.953 -31.967 1.00 65.31 521 ALA A CA 1
ATOM 3939 C C . ALA A 1 521 ? 1.533 -26.106 -31.383 1.00 65.31 521 ALA A C 1
ATOM 3941 O O . ALA A 1 521 ? 0.317 -26.133 -31.564 1.00 65.31 521 ALA A O 1
ATOM 3942 N N . ARG A 1 522 ? 2.153 -27.003 -30.602 1.00 69.31 522 ARG A N 1
ATOM 3943 C CA . ARG A 1 522 ? 1.458 -28.111 -29.915 1.00 69.31 522 ARG A CA 1
ATOM 3944 C C . ARG A 1 522 ? 0.482 -27.628 -28.838 1.00 69.31 522 ARG A C 1
ATOM 3946 O O . ARG A 1 522 ? -0.609 -28.175 -28.713 1.00 69.31 522 ARG A O 1
ATOM 3953 N N . GLU A 1 523 ? 0.839 -26.599 -28.075 1.00 68.69 523 GLU A N 1
ATOM 3954 C CA . GLU A 1 523 ? -0.015 -25.972 -27.057 1.00 68.69 523 GLU A CA 1
ATOM 3955 C C . GLU A 1 523 ? -1.224 -25.273 -27.703 1.00 68.69 523 GLU A C 1
ATOM 3957 O O . GLU A 1 523 ? -2.348 -25.386 -27.208 1.00 68.69 523 GLU A O 1
ATOM 3962 N N . LEU A 1 524 ? -1.019 -24.593 -28.838 1.00 73.81 524 LEU A N 1
ATOM 3963 C CA . LEU A 1 524 ? -2.098 -23.995 -29.627 1.00 73.81 524 LEU A CA 1
ATOM 3964 C C . LEU A 1 524 ? -3.060 -25.080 -30.135 1.00 73.81 524 LEU A C 1
ATOM 3966 O O . LEU A 1 524 ? -4.268 -24.977 -29.933 1.00 73.81 524 LEU A O 1
ATOM 3970 N N . GLU A 1 525 ? -2.520 -26.166 -30.691 1.00 74.31 525 GLU A N 1
ATOM 3971 C CA . GLU A 1 525 ? -3.300 -27.317 -31.149 1.00 74.31 525 GLU A CA 1
ATOM 3972 C C . GLU A 1 525 ? -4.072 -27.982 -29.994 1.00 74.31 525 GLU A C 1
ATOM 3974 O O . GLU A 1 525 ? -5.239 -28.362 -30.140 1.00 74.31 525 GLU A O 1
ATOM 3979 N N . ARG A 1 526 ? -3.460 -28.082 -28.807 1.00 78.06 526 ARG A N 1
ATOM 3980 C CA . ARG A 1 526 ? -4.104 -28.601 -27.593 1.00 78.06 526 ARG A CA 1
ATOM 3981 C C . ARG A 1 526 ? -5.259 -27.709 -27.152 1.00 78.06 526 ARG A C 1
ATOM 3983 O O . ARG A 1 526 ? -6.338 -28.226 -26.869 1.00 78.06 526 ARG A O 1
ATOM 3990 N N . ARG A 1 527 ? -5.074 -26.385 -27.144 1.00 78.12 527 ARG A N 1
ATOM 3991 C CA . ARG A 1 527 ? -6.136 -25.415 -26.830 1.00 78.12 527 ARG A CA 1
ATOM 3992 C C . ARG A 1 527 ? -7.283 -25.483 -27.829 1.00 78.12 527 ARG A C 1
ATOM 3994 O O . ARG A 1 527 ? -8.438 -25.471 -27.414 1.00 78.12 527 ARG A O 1
ATOM 4001 N N . GLU A 1 528 ? -6.993 -25.632 -29.118 1.00 82.81 528 GLU A N 1
ATOM 4002 C CA . GLU A 1 528 ? -8.024 -25.836 -30.140 1.00 82.81 528 GLU A CA 1
ATOM 4003 C C . GLU A 1 528 ? -8.785 -27.152 -29.943 1.00 82.81 528 GLU A C 1
ATOM 4005 O O . GLU A 1 528 ? -10.007 -27.192 -30.082 1.00 82.81 528 GLU A O 1
ATOM 4010 N N . ARG A 1 529 ? -8.096 -28.244 -29.581 1.00 81.06 529 ARG A N 1
ATOM 4011 C CA . ARG A 1 529 ? -8.748 -29.518 -29.226 1.00 81.06 529 ARG A CA 1
ATOM 4012 C C . ARG A 1 529 ? -9.648 -29.365 -27.999 1.00 81.06 529 ARG A C 1
ATOM 4014 O O . ARG A 1 529 ? -10.795 -29.796 -28.061 1.00 81.06 529 ARG A O 1
ATOM 4021 N N . VAL A 1 530 ? -9.176 -28.715 -26.935 1.00 82.12 530 VAL A N 1
ATOM 4022 C CA . VAL A 1 530 ? -9.978 -28.452 -25.727 1.00 82.12 530 VAL A CA 1
ATOM 4023 C C . VAL A 1 530 ? -11.192 -27.577 -26.054 1.00 82.12 530 VAL A C 1
ATOM 4025 O O . VAL A 1 530 ? -12.299 -27.912 -25.645 1.00 82.12 530 VAL A O 1
ATOM 4028 N N . GLY A 1 531 ? -11.026 -26.525 -26.860 1.00 86.62 531 GLY A N 1
ATOM 4029 C CA . GLY A 1 531 ? -12.134 -25.682 -27.319 1.00 86.62 531 GLY A CA 1
ATOM 4030 C C . GLY A 1 531 ? -13.174 -26.453 -28.142 1.00 86.62 531 GLY A C 1
ATOM 4031 O O . GLY A 1 531 ? -14.374 -26.278 -27.938 1.00 86.62 531 GLY A O 1
ATOM 4032 N N . ARG A 1 532 ? -12.738 -27.370 -29.019 1.00 84.62 532 ARG A N 1
ATOM 4033 C CA . ARG A 1 532 ? -13.644 -28.266 -29.764 1.00 84.62 532 ARG A CA 1
ATOM 4034 C C . ARG A 1 532 ? -14.418 -29.207 -28.843 1.00 84.62 532 ARG A C 1
ATOM 4036 O O . ARG A 1 532 ? -15.609 -29.411 -29.063 1.00 84.62 532 ARG A O 1
ATOM 4043 N N . VAL A 1 533 ? -13.766 -29.759 -27.820 1.00 80.19 533 VAL A N 1
ATOM 4044 C CA . VAL A 1 533 ? -14.421 -30.626 -26.828 1.00 80.19 533 VAL A CA 1
ATOM 4045 C C . VAL A 1 533 ? -15.434 -29.834 -26.004 1.00 80.19 533 VAL A C 1
ATOM 4047 O O . VAL A 1 533 ? -16.571 -30.277 -25.879 1.00 80.19 533 VAL A O 1
ATOM 4050 N N . ALA A 1 534 ? -15.074 -28.645 -25.517 1.00 79.88 534 ALA A N 1
ATOM 4051 C CA . ALA A 1 534 ? -15.992 -27.776 -24.782 1.00 79.88 534 ALA A CA 1
ATOM 4052 C C . ALA A 1 534 ? -17.241 -27.433 -25.614 1.00 79.88 534 ALA A C 1
ATOM 4054 O O . ALA A 1 534 ? -18.361 -27.616 -25.144 1.00 79.88 534 ALA A O 1
ATOM 4055 N N . ALA A 1 535 ? -17.066 -27.065 -26.888 1.00 84.94 535 ALA A N 1
ATOM 4056 C CA . ALA A 1 535 ? -18.181 -26.778 -27.790 1.00 84.94 535 ALA A CA 1
ATOM 4057 C C . ALA A 1 535 ? -19.072 -28.007 -28.071 1.00 84.94 535 ALA A C 1
ATOM 4059 O O . ALA A 1 535 ? -20.278 -27.866 -28.278 1.00 84.94 535 ALA A O 1
ATOM 4060 N N . LEU A 1 536 ? -18.504 -29.219 -28.101 1.00 88.12 536 LEU A N 1
ATOM 4061 C CA . LEU A 1 536 ? -19.282 -30.457 -28.224 1.00 88.12 536 LEU A CA 1
ATOM 4062 C C . LEU A 1 536 ? -20.083 -30.753 -26.953 1.00 88.12 536 LEU A C 1
ATOM 4064 O O . LEU A 1 536 ? -21.245 -31.144 -27.054 1.00 88.12 536 LEU A O 1
ATOM 4068 N N . VAL A 1 537 ? -19.490 -30.532 -25.777 1.00 80.88 537 VAL A N 1
ATOM 4069 C CA . VAL A 1 537 ? -20.168 -30.689 -24.484 1.00 80.88 537 VAL A CA 1
ATOM 4070 C C . VAL A 1 537 ? -21.325 -29.698 -24.363 1.00 80.88 537 VAL A C 1
ATOM 4072 O O . VAL A 1 537 ? -22.432 -30.114 -24.039 1.00 80.88 537 VAL A O 1
ATOM 4075 N N . GLU A 1 538 ? -21.126 -28.426 -24.712 1.00 85.62 538 GLU A N 1
ATOM 4076 C CA . GLU A 1 538 ? -22.198 -27.420 -24.707 1.00 85.62 538 GLU A CA 1
ATOM 4077 C C . GLU A 1 538 ? -23.364 -27.803 -25.630 1.00 85.62 538 GLU A C 1
ATOM 4079 O O . GLU A 1 538 ? -24.526 -27.698 -25.236 1.00 85.62 538 GLU A O 1
ATOM 4084 N N . ARG A 1 539 ? -23.083 -28.323 -26.835 1.00 90.94 539 ARG A N 1
ATOM 4085 C CA . ARG A 1 539 ? -24.137 -28.821 -27.739 1.00 90.94 539 ARG A CA 1
ATOM 4086 C C . ARG A 1 539 ? -24.870 -30.032 -27.174 1.00 90.94 539 ARG A C 1
ATOM 4088 O O . ARG A 1 539 ? -26.085 -30.121 -27.329 1.00 90.94 539 ARG A O 1
ATOM 4095 N N . ALA A 1 540 ? -24.155 -30.963 -26.545 1.00 81.31 540 ALA A N 1
ATOM 4096 C CA . ALA A 1 540 ? -24.759 -32.146 -25.940 1.00 81.31 540 ALA A CA 1
ATOM 4097 C C . ALA A 1 540 ? -25.663 -31.771 -24.755 1.00 81.31 540 ALA A C 1
ATOM 4099 O O . ALA A 1 540 ? -26.780 -32.274 -24.660 1.00 81.31 540 ALA A O 1
ATOM 4100 N N . VAL A 1 541 ? -25.218 -30.836 -23.910 1.00 85.25 541 VAL A N 1
ATOM 4101 C CA . VAL A 1 541 ? -26.004 -30.297 -22.790 1.00 85.25 541 VAL A CA 1
ATOM 4102 C C . VAL A 1 541 ? -27.238 -29.547 -23.303 1.00 85.25 541 VAL A C 1
ATOM 4104 O O . VAL A 1 541 ? -28.340 -29.794 -22.820 1.00 85.25 541 VAL A O 1
ATOM 4107 N N . GLY A 1 542 ? -27.100 -28.711 -24.337 1.00 89.56 542 GLY A N 1
ATOM 4108 C CA . GLY A 1 542 ? -28.238 -28.029 -24.962 1.00 89.56 542 GLY A CA 1
ATOM 4109 C C . GLY A 1 542 ? -29.261 -28.992 -25.582 1.00 89.56 542 GLY A C 1
ATOM 4110 O O . GLY A 1 542 ? -30.464 -28.805 -25.425 1.00 89.56 542 GLY A O 1
ATOM 4111 N N . ALA A 1 543 ? -28.802 -30.066 -26.233 1.00 84.75 543 ALA A N 1
ATOM 4112 C CA . ALA A 1 543 ? -29.673 -31.092 -26.813 1.00 84.75 543 ALA A CA 1
ATOM 4113 C C . ALA A 1 543 ? -30.347 -32.001 -25.767 1.00 84.75 543 ALA A C 1
ATOM 4115 O O . ALA A 1 543 ? -31.352 -32.645 -26.078 1.00 84.75 543 ALA A O 1
ATOM 4116 N N . ALA A 1 544 ? -29.784 -32.087 -24.559 1.00 72.44 544 ALA A N 1
ATOM 4117 C CA . ALA A 1 544 ? -30.379 -32.792 -23.428 1.00 72.44 544 ALA A CA 1
ATOM 4118 C C . ALA A 1 544 ? -31.413 -31.927 -22.690 1.00 72.44 544 ALA A C 1
ATOM 4120 O O . ALA A 1 544 ? -32.409 -32.462 -22.232 1.00 72.44 544 ALA A O 1
ATOM 4121 N N . ALA A 1 545 ? -31.212 -30.608 -22.621 1.00 75.94 545 ALA A N 1
ATOM 4122 C CA . ALA A 1 545 ? -32.157 -29.676 -21.998 1.00 75.94 545 ALA A CA 1
ATOM 4123 C C . ALA A 1 545 ? -33.388 -29.356 -22.874 1.00 75.94 545 ALA A C 1
ATOM 4125 O O . ALA A 1 545 ? -34.377 -28.827 -22.377 1.00 75.94 545 ALA A O 1
ATOM 4126 N N . GLY A 1 546 ? -33.314 -29.637 -24.180 1.00 76.94 546 GLY A N 1
ATOM 4127 C CA . GLY A 1 546 ? -34.412 -29.452 -25.137 1.00 76.94 546 GLY A CA 1
ATOM 4128 C C . GLY A 1 546 ? -35.285 -30.691 -25.378 1.00 76.94 546 GLY A C 1
ATOM 4129 O O . GLY A 1 546 ? -36.103 -30.669 -26.297 1.00 76.94 546 GLY A O 1
ATOM 4130 N N . ARG A 1 547 ? -35.088 -31.769 -24.613 1.00 51.06 547 ARG A N 1
ATOM 4131 C CA . ARG A 1 547 ? -35.963 -32.949 -24.557 1.00 51.06 547 ARG A CA 1
ATOM 4132 C C . ARG A 1 547 ? -36.592 -33.024 -23.180 1.00 51.06 547 ARG A C 1
ATOM 4134 O O . ARG A 1 547 ? -37.750 -33.485 -23.121 1.00 51.06 547 ARG A O 1
#

Sequence (547 aa):
MDEALHWVTNEARTLVAPSDDDEVTLSLHPPPPPLLRASPLGLFVRRTALSFAQLEFSQTLEWWGAFERWCDGDAAAAEGKRRREGPDFARARLQQDYHAARELVRTFVPAGQRDPTAQQALLHLALIEHEDGGYDAARLALDEATQVARTVGDSGCLSACASLRLRLDAADPSPSAGRTPRPRARPARDSPHDLLWDVARRCASDPHAPLPALFAQLVRARAARQERAFPHAHAAAKNDPPGRGATPAAAGKGRGGDEGEGDFEAGWHAVAGGLWDAMGIAPLSRVHDALALSLLDRALPASTWDTRLSVLALPASAWDTRLSVLARRAAHLARSENRPAAARRVLLGAPMPPYTRLTTAATTSHLSHLSSHSPQRLSALLTLLDERLAASGAAEDAARGLAELEEAWGPVLALEEGEGRQGEIVLRAREARVRGLVVARGEDAPHQELLAELRAIADGYLSLSRPRDAQRALLGAAKLADHLAATASPSPPATGAWTSTRDELAERWLALERGGEGERARELERRERVGRVAALVERAVGAAAGR

pLDDT: mean 76.48, std 15.32, range [40.47, 96.94]

Foldseek 3Di:
DVVVVCCLQPVLLQLEQPDPVSQVVLVVDPPRRNDYCPDPVVVVSVVSNVVQVPDDPVRVVVLVVLVVVVVVVNVVSVVPPPCPVVVQLLVCVLVVVLVSNVVSLVVQDDPDDPGDDVLVSLQ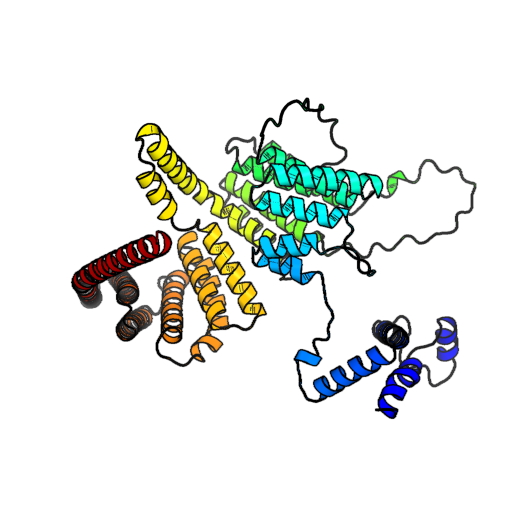VQLVSCVVVVVLVSSVVSLVVSCVVCVVVVPPPSNLSSVLVVVVSCVVDVPPPPDPDPPPPPPDDQNALVSLLVVLLVCLLPPLPPPLVVSVVSLVVSVVSVVCVVCVPPPPPPPDDDPDDDDDPPDPDPCPPPDLVPLLSQLSSLLSVLLSCVSVVNNVSSVVSLVSSVVSCVVRDVRNCLVSNLSSVCSVVSVCVVVVVVLLVVLVCCCPVVVCPVVSVCSVVVPDDRLSVQLSVLVSQLVVCVVVVPLLSNLVSLLSNLVSQCVRPLALVSLVVSLVVLVVSVVVLVVQPCDADPSVVSSLSSLLSNLVSQCSNQPPNGPLVVSLVSLQVSLVSCVVNVNLVVSLVSLVVSLVSLVVQLVPPDVPPVRNVVSVVSSVVSVVVSVVSVVVVVVVVVVVVVVVVVVVVVVVVVVVVVVVVVVD